Protein AF-0000000065853327 (afdb_homodimer)

Radius of gyration: 26.26 Å; Cα contacts (8 Å, |Δi|>4): 1451; chains: 2; bounding box: 53×75×51 Å

Secondary structure (DSSP, 8-state):
---EEEEEEEETTEEEEEEE-TTS-SS-GGGHHHHHHHHH-TTTSS--S-EEEEE--SSSSEEEEEE-TTSPEES--HHHHHHHHHHHHHTTSS-SEEEEEETTEEEEEEEEEETTEEEEEEEEE--B-BTTTTT-SSSSB--SEEETTEEEEEEESSSEEEEEE-S---S-HHHHHHHHHT-TTSTT--EEEEEEESSSEEEEEEETTTTEEES--HHHHHHHHHHHHHTTSS-SEEEEEETTEEEEEEEETTEEEEEEE-EEEEEEEE-HHHHHHH-/---EEEEEEEETTEEEEEEE-TTS-SS-GGGHHHHHHHHH-TTTSS--S-EEEEE--SSSSEEEEEE-TTSPEES--HHHHHHHHHHHHHTTSS-SEEEEEETTEEEEEEEEEETTEEEEEEEEE--B-BTTTTT-SSSSB--SEEETTEEEEEEESSSEEEEEE-S---S-HHHHHHHHHT-TTSTT--EEEEEEESSSEEEEEEETTTTEEES--HHHHHHHHHHHHHTTSS-SEEEEEETTEEEEEEEETTEEEEEEE-EEEEEEEE-HHHHHHH-

InterPro domains:
  IPR001653 Diaminopimelate epimerase, DapF [MF_00197] (4-272)
  IPR001653 Diaminopimelate epimerase, DapF [PF01678] (6-128)
  IPR001653 Diaminopimelate epimerase, DapF [PF01678] (154-264)
  IPR001653 Diaminopimelate epimerase, DapF [PTHR31689] (3-271)
  IPR001653 Diaminopimelate epimerase, DapF [TIGR00652] (5-270)

Foldseek 3Di:
DDWFKWFWKWFLQQIEIEGEAQVHDDDDPVLQLVLFLQQCDVPRHVHGQWYWYWYDDPVWLTEIWIAGNNSDTDFDAPTVVQQVVVVCVVVVSDDQWIWYQTNVGIWIKGWDADPVGIKIKTWQFFKAFFCVVQVFDDGDGQFQDDDPNFGWGWICSPHIEIETEDQDPPDPCLVRVVRQQVDNRRVPGHKYWYWYDDQAIEIWIQDDPVSGIDQDGQSHQQGNVLSCVVVVNDDQWGWYAGNSGIWIWGDDDRIIMIMGHMDTDDMDTDDVVSVVVSD/DDWFKWFWKWFLQQIEIEGEAQVHDDDDPVLQLVLFLQQCDVPRHVHGQWYWYWYDDPVWLTEIWIAGNNSDTDFDAPTVVQQVVVVCVVVVSDDQWIWYQTNVGIWIKGWDADPVGIKIKTWQFFKAFFCVVQVFDDGDGQFQDDDPNFGWGWICSPHIEIETEDQDPPDDCLVRVVRQQVDNRHVPGHKYWYWYDDQAIEIWIQDDPVSGTDQDGQSHQQGNVLSCVVVVNDDQWGWYAGNSGIWIWGDDDRIIMIMGDMDTDDMDTDDVVSVVVSD

Sequence (558 aa):
MNQLEFVKLHGNGNDFILIDELNGERIPEDEKSEASRILCHRNFGIGGDGVLFLVPSERADIGMRLFQPDGSEAEMCGNGIRCLAKHAWESGYVGERFSVETLAGVIPIQVRRDRKGFWARVEMGIPRFERSEIPADGEGTFLKVPLHGFEVSAVNTGVPHAVIFVENLDIPVEQIAPKIRHSSCFPEGANVNFVRLGNHLEVRTFERGVEAETLSCGTGSVAAAAVARRLGLVGETVEVMTKGGPLRISFAGEKAFMEGPAVTVCRGVVSDEILQTLQMNQLEFVKLHGNGNDFILIDELNGERIPEDEKSEASRILCHRNFGIGGDGVLFLVPSERADIGMRLFQPDGSEAEMCGNGIRCLAKHAWESGYVGERFSVETLAGVIPIQVRRDRKGFWARVEMGIPRFERSEIPADGEGTFLKVPLHGFEVSAVNTGVPHAVIFVENLDIPVEQIAPKIRHSSCFPEGANVNFVRLGNHLEVRTFERGVEAETLSCGTGSVAAAAVARRLGLVGETVEVMTKGGPLRISFAGEKAFMEGPAVTVCRGVVSDEILQTLQ

Nearest PDB structures (foldseek):
  2otn-assembly1_A  TM=9.426E-01  e=6.093E-31  Bacillus anthracis str. Ames
  2otn-assembly1_B  TM=8.654E-01  e=1.455E-28  Bacillus anthracis str. Ames
  5h2g-assembly1_B  TM=8.169E-01  e=2.595E-23  Corynebacterium glutamicum ATCC 13032
  3fve-assembly1_A  TM=7.766E-01  e=1.521E-22  Mycobacterium tuberculosis
  1qy9-assembly2_C  TM=7.722E-01  e=5.904E-16  Escherichia coli

Structure (mmCIF, N/CA/C/O backbone):
data_AF-0000000065853327-model_v1
#
loop_
_entity.id
_entity.type
_entity.pdbx_description
1 polymer 'Diaminopimelate epimerase'
#
loop_
_atom_site.group_PDB
_atom_site.id
_atom_site.type_symbol
_atom_site.label_atom_id
_atom_site.label_alt_id
_atom_site.label_comp_id
_atom_site.label_asym_id
_atom_site.label_entity_id
_atom_site.label_seq_id
_atom_site.pdbx_PDB_ins_code
_atom_site.Cartn_x
_atom_site.Cartn_y
_atom_site.Cartn_z
_atom_site.occupancy
_atom_site.B_iso_or_equiv
_atom_site.auth_seq_id
_atom_site.auth_comp_id
_atom_site.auth_asym_id
_atom_site.auth_atom_id
_atom_site.pdbx_PDB_model_num
ATOM 1 N N . MET A 1 1 ? -24.312 8.484 -12.047 1 41.5 1 MET A N 1
ATOM 2 C CA . MET A 1 1 ? -23.188 7.703 -12.539 1 41.5 1 MET A CA 1
ATOM 3 C C . MET A 1 1 ? -23.047 6.398 -11.758 1 41.5 1 MET A C 1
ATOM 5 O O . MET A 1 1 ? -23.297 6.363 -10.547 1 41.5 1 MET A O 1
ATOM 9 N N . ASN A 1 2 ? -23.219 5.188 -12.406 1 61.03 2 ASN A N 1
ATOM 10 C CA . ASN A 1 2 ? -23.297 3.855 -11.82 1 61.03 2 ASN A CA 1
ATOM 11 C C . ASN A 1 2 ? -22.109 3.562 -10.922 1 61.03 2 ASN A C 1
ATOM 13 O O . ASN A 1 2 ? -20.984 3.959 -11.227 1 61.03 2 ASN A O 1
ATOM 17 N N . GLN A 1 3 ? -22.266 3.283 -9.602 1 87.12 3 GLN A N 1
ATOM 18 C CA . GLN A 1 3 ? -21.281 2.967 -8.57 1 87.12 3 GLN A CA 1
ATOM 19 C C . GLN A 1 3 ? -20.359 1.829 -9.016 1 87.12 3 G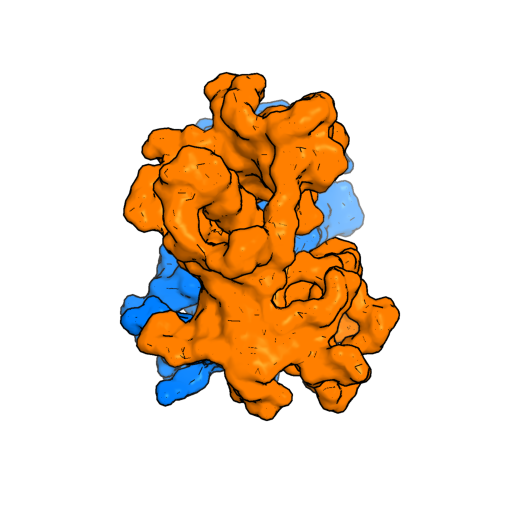LN A C 1
ATOM 21 O O . GLN A 1 3 ? -20.828 0.838 -9.578 1 87.12 3 GLN A O 1
ATOM 26 N N . LEU A 1 4 ? -19.109 2.094 -9.086 1 96.69 4 LEU A N 1
ATOM 27 C CA . LEU A 1 4 ? -18.156 1.027 -9.406 1 96.69 4 LEU A CA 1
ATOM 28 C C . LEU A 1 4 ? -17.859 0.172 -8.18 1 96.69 4 LEU A C 1
ATOM 30 O O . LEU A 1 4 ? -17.109 0.589 -7.297 1 96.69 4 LEU A O 1
ATOM 34 N N . GLU A 1 5 ? -18.5 -0.977 -8.133 1 98.25 5 GLU A N 1
ATOM 35 C CA . GLU A 1 5 ? -18.266 -1.924 -7.051 1 98.25 5 GLU A CA 1
ATOM 36 C C . GLU A 1 5 ? -16.938 -2.65 -7.227 1 98.25 5 GLU A C 1
ATOM 38 O O . GLU A 1 5 ? -16.5 -2.893 -8.352 1 98.25 5 GLU A O 1
ATOM 43 N N . PHE A 1 6 ? -16.375 -2.941 -6.125 1 98.75 6 PHE A N 1
ATOM 44 C CA . PHE A 1 6 ? -15.133 -3.715 -6.184 1 98.75 6 PHE A CA 1
ATOM 45 C C . PHE A 1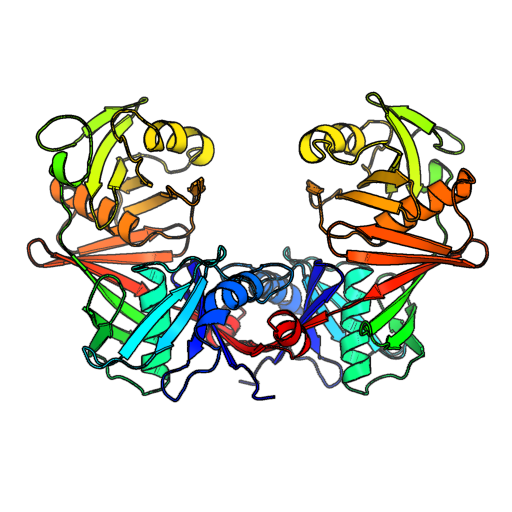 6 ? -15.055 -4.691 -5.016 1 98.75 6 PHE A C 1
ATOM 47 O O . PHE A 1 6 ? -15.789 -4.559 -4.035 1 98.75 6 PHE A O 1
ATOM 54 N N . VAL A 1 7 ? -14.227 -5.699 -5.148 1 98.88 7 VAL A N 1
ATOM 55 C CA . VAL A 1 7 ? -13.789 -6.598 -4.082 1 98.88 7 VAL A CA 1
ATOM 56 C C . VAL A 1 7 ? -12.266 -6.602 -4.004 1 98.88 7 VAL A C 1
ATOM 58 O O . VAL A 1 7 ? -11.586 -6.699 -5.027 1 98.88 7 VAL A O 1
ATOM 61 N N . LYS A 1 8 ? -11.695 -6.402 -2.867 1 98.88 8 LYS A N 1
ATOM 62 C CA . LYS A 1 8 ? -10.258 -6.57 -2.674 1 98.88 8 LYS A CA 1
ATOM 63 C C . LYS A 1 8 ? -9.938 -7.934 -2.07 1 98.88 8 LYS A C 1
ATOM 65 O O . LYS A 1 8 ? -10.539 -8.336 -1.076 1 98.88 8 LYS A O 1
ATOM 70 N N . LEU A 1 9 ? -9.086 -8.672 -2.682 1 98.88 9 LEU A N 1
ATOM 71 C CA . LEU A 1 9 ? -8.664 -10.008 -2.256 1 98.88 9 LEU A CA 1
ATOM 72 C C . LEU A 1 9 ? -7.152 -10.156 -2.338 1 98.88 9 LEU A C 1
ATOM 74 O O . LEU A 1 9 ? -6.484 -9.375 -3.02 1 98.88 9 LEU A O 1
ATOM 78 N N . HIS A 1 10 ? -6.66 -11.172 -1.649 1 98.62 10 HIS A N 1
ATOM 79 C CA . HIS A 1 10 ? -5.262 -11.523 -1.866 1 98.62 10 HIS A CA 1
ATOM 80 C C . HIS A 1 10 ? -5.07 -13.039 -1.866 1 98.62 10 HIS A C 1
ATOM 82 O O . HIS A 1 10 ? -5.828 -13.766 -1.219 1 98.62 10 HIS A O 1
ATOM 88 N N . GLY A 1 11 ? -4.211 -13.523 -2.646 1 98.38 11 GLY A N 1
ATOM 89 C CA . GLY A 1 11 ? -3.645 -14.859 -2.578 1 98.38 11 GLY A CA 1
ATOM 90 C C . GLY A 1 11 ? -2.234 -14.883 -2.018 1 98.38 11 GLY A C 1
ATOM 91 O O . GLY A 1 11 ? -1.267 -14.68 -2.752 1 98.38 11 GLY A O 1
ATOM 92 N N . ASN A 1 12 ? -2.182 -15.18 -0.724 1 98 12 ASN A N 1
ATOM 93 C CA . ASN A 1 12 ? -0.893 -15.219 -0.041 1 98 12 ASN A CA 1
ATOM 94 C C . ASN A 1 12 ? -0.178 -13.867 -0.128 1 98 12 ASN A C 1
ATOM 96 O O . ASN A 1 12 ? 1.02 -13.812 -0.415 1 98 12 ASN A O 1
ATOM 100 N N . GLY A 1 13 ? -0.881 -12.781 0.007 1 98.06 13 GLY A N 1
ATOM 101 C CA . GLY A 1 13 ? -0.298 -11.453 0.1 1 98.06 13 GLY A CA 1
ATOM 102 C C . GLY A 1 13 ? -0.198 -10.75 -1.24 1 98.06 13 GLY A C 1
ATOM 103 O O . GLY A 1 13 ? 0.064 -9.547 -1.299 1 98.06 13 GLY A O 1
ATOM 104 N N . ASN A 1 14 ? -0.221 -11.492 -2.355 1 97.94 14 ASN A N 1
ATOM 105 C CA . ASN A 1 14 ? -0.427 -10.883 -3.668 1 97.94 14 ASN A CA 1
ATOM 106 C C . ASN A 1 14 ? -1.866 -10.406 -3.844 1 97.94 14 ASN A C 1
ATOM 108 O O . ASN A 1 14 ? -2.783 -11.219 -3.973 1 97.94 14 ASN A O 1
ATOM 112 N N . ASP A 1 15 ? -2.086 -9.047 -3.803 1 98.5 15 ASP A N 1
ATOM 113 C CA . ASP A 1 15 ? -3.447 -8.555 -3.625 1 98.5 15 ASP A CA 1
ATOM 114 C C . ASP A 1 15 ? -3.961 -7.887 -4.898 1 98.5 15 ASP A C 1
ATOM 116 O O . ASP A 1 15 ? -3.178 -7.332 -5.676 1 98.5 15 ASP A O 1
ATOM 120 N N . PHE A 1 16 ? -5.328 -7.957 -5.039 1 98.88 16 PHE A N 1
ATOM 121 C CA . PHE A 1 16 ? -5.988 -7.551 -6.273 1 98.88 16 PHE A CA 1
ATOM 122 C C . PHE A 1 16 ? -7.289 -6.816 -5.977 1 98.88 16 PHE A C 1
ATOM 124 O O . PHE A 1 16 ? -7.941 -7.086 -4.965 1 98.88 16 PHE A O 1
ATOM 131 N N . ILE A 1 17 ? -7.582 -5.902 -6.836 1 98.94 17 ILE A N 1
ATOM 132 C CA . ILE A 1 17 ? -8.914 -5.324 -6.922 1 98.94 17 ILE A CA 1
ATOM 133 C C . ILE A 1 17 ? -9.719 -6.023 -8.016 1 98.94 17 ILE A C 1
ATOM 135 O O . ILE A 1 17 ? -9.305 -6.047 -9.18 1 98.94 17 ILE A O 1
ATOM 139 N N . LEU A 1 18 ? -10.781 -6.617 -7.609 1 98.94 18 LEU A N 1
ATOM 140 C CA . LEU A 1 18 ? -11.586 -7.352 -8.578 1 98.94 18 LEU A CA 1
ATOM 141 C C . LEU A 1 18 ? -12.82 -6.547 -8.984 1 98.94 18 LEU A C 1
ATOM 143 O O . LEU A 1 18 ? -13.547 -6.043 -8.125 1 98.94 18 LEU A O 1
ATOM 147 N N . ILE A 1 19 ? -13.031 -6.375 -10.234 1 98.88 19 ILE A N 1
ATOM 148 C CA . ILE A 1 19 ? -14.211 -5.773 -10.836 1 98.88 19 ILE A CA 1
ATOM 149 C C . ILE A 1 19 ? -15.008 -6.836 -11.586 1 98.88 19 ILE A C 1
ATOM 151 O O . ILE A 1 19 ? -14.5 -7.445 -12.531 1 98.88 19 ILE A O 1
ATOM 155 N N . ASP A 1 20 ? -16.203 -7.055 -11.188 1 98.75 20 ASP A N 1
ATOM 156 C CA . ASP A 1 20 ? -17.078 -8.07 -11.766 1 98.75 20 ASP A CA 1
ATOM 157 C C . ASP A 1 20 ? -17.828 -7.516 -12.977 1 98.75 20 ASP A C 1
ATOM 159 O O . ASP A 1 20 ? -18.719 -6.676 -12.828 1 98.75 20 ASP A O 1
ATOM 163 N N . GLU A 1 21 ? -17.453 -7.977 -14.102 1 98.44 21 GLU A N 1
ATOM 164 C CA . GLU A 1 21 ? -18.094 -7.516 -15.328 1 98.44 21 GLU A CA 1
ATOM 165 C C . GLU A 1 21 ? -18.844 -8.656 -16.016 1 98.44 21 GLU A C 1
ATOM 167 O O . GLU A 1 21 ? -19.078 -8.609 -17.219 1 98.44 21 GLU A O 1
ATOM 172 N N . LEU A 1 22 ? -19.141 -9.711 -15.297 1 97.94 22 LEU A N 1
ATOM 173 C CA . LEU A 1 22 ? -19.844 -10.852 -15.875 1 97.94 22 LEU A CA 1
ATOM 174 C C . LEU A 1 22 ? -21.172 -10.438 -16.484 1 97.94 22 LEU A C 1
ATOM 176 O O . LEU A 1 22 ? -21.594 -10.984 -17.5 1 97.94 22 LEU A O 1
ATOM 180 N N . ASN A 1 23 ? -21.859 -9.445 -15.836 1 95.75 23 ASN A N 1
ATOM 181 C CA . ASN A 1 23 ? -23.172 -9.008 -16.312 1 95.75 23 ASN A CA 1
ATOM 182 C C . ASN A 1 23 ? -23.094 -7.645 -17 1 95.75 23 ASN A C 1
ATOM 184 O O . ASN A 1 23 ? -24.031 -6.848 -16.922 1 95.75 23 ASN A O 1
ATOM 188 N N . GLY A 1 24 ? -21.922 -7.324 -17.5 1 95.75 24 GLY A N 1
ATOM 189 C CA . GLY A 1 24 ? -21.781 -6.09 -18.25 1 95.75 24 GLY A CA 1
ATOM 190 C C . GLY A 1 24 ? -20.516 -5.328 -17.906 1 95.75 24 GLY A C 1
ATOM 191 O O . GLY A 1 24 ? -20.016 -5.391 -16.781 1 95.75 24 GLY A O 1
ATOM 192 N N . GLU A 1 25 ? -20.125 -4.672 -18.875 1 96.38 25 GLU A N 1
ATOM 193 C CA . GLU A 1 25 ? -18.922 -3.846 -18.734 1 96.38 25 GLU A CA 1
ATOM 194 C C . GLU A 1 25 ? -19.125 -2.748 -17.703 1 96.38 25 GLU A C 1
ATOM 196 O O . GLU A 1 25 ? -20.156 -2.066 -17.688 1 96.38 25 GLU A O 1
ATOM 201 N N . ARG A 1 26 ? -18.219 -2.615 -16.797 1 97.06 26 ARG A N 1
ATOM 202 C CA . ARG A 1 26 ? -18.281 -1.589 -15.758 1 97.06 26 ARG A CA 1
ATOM 203 C C . ARG A 1 26 ? -17.297 -0.46 -16.047 1 97.06 26 ARG A C 1
ATOM 205 O O . ARG A 1 26 ? -17.562 0.698 -15.711 1 97.06 26 ARG A O 1
ATOM 212 N N . ILE A 1 27 ? -16.156 -0.783 -16.516 1 96.81 27 ILE A N 1
ATOM 213 C CA . ILE A 1 27 ? -15.141 0.161 -16.984 1 96.81 27 ILE A CA 1
ATOM 214 C C . ILE A 1 27 ? -14.93 -0.016 -18.484 1 96.81 27 ILE A C 1
ATOM 216 O O . ILE A 1 27 ? -14.633 -1.119 -18.953 1 96.81 27 ILE A O 1
ATOM 220 N N . PRO A 1 28 ? -15.062 1.05 -19.266 1 96.44 28 PRO A N 1
ATOM 221 C CA . PRO A 1 28 ? -14.836 0.923 -20.719 1 96.44 28 PRO A CA 1
ATOM 222 C C . PRO A 1 28 ? -13.477 0.322 -21.047 1 96.44 28 PRO A C 1
ATOM 224 O O . PRO A 1 28 ? -12.492 0.601 -20.359 1 96.44 28 PRO A O 1
ATOM 227 N N . GLU A 1 29 ? -13.477 -0.464 -22.125 1 97.06 29 GLU A N 1
ATOM 228 C CA . GLU A 1 29 ? -12.289 -1.213 -22.531 1 97.06 29 GLU A CA 1
ATOM 229 C C . GLU A 1 29 ? -11.07 -0.295 -22.656 1 97.06 29 GLU A C 1
ATOM 231 O O . GLU A 1 29 ? -9.992 -0.616 -22.172 1 97.06 29 GLU A O 1
ATOM 236 N N . ASP A 1 30 ? -11.227 0.801 -23.25 1 96.25 30 ASP A N 1
ATOM 237 C CA . ASP A 1 30 ? -10.125 1.706 -23.547 1 96.25 30 ASP A CA 1
ATOM 238 C C . ASP A 1 30 ? -9.688 2.465 -22.297 1 96.25 30 ASP A C 1
ATOM 240 O O . ASP A 1 30 ? -8.703 3.205 -22.328 1 96.25 30 ASP A O 1
ATOM 244 N N . GLU A 1 31 ? -10.375 2.293 -21.172 1 96.62 31 GLU A N 1
ATOM 245 C CA . GLU A 1 31 ? -10.047 2.988 -19.938 1 96.62 31 GLU A CA 1
ATOM 246 C C . GLU A 1 31 ? -9.469 2.025 -18.906 1 96.62 31 GLU A C 1
ATOM 248 O O . GLU A 1 31 ? -9 2.453 -17.844 1 96.62 31 GLU A O 1
ATOM 253 N N . LYS A 1 32 ? -9.469 0.735 -19.156 1 97.81 32 LYS A N 1
ATOM 254 C CA . LYS A 1 32 ? -9.086 -0.273 -18.172 1 97.81 32 LYS A CA 1
ATOM 255 C C . LYS A 1 32 ? -7.625 -0.102 -17.766 1 97.81 32 LYS A C 1
ATOM 257 O O . LYS A 1 32 ? -7.293 -0.243 -16.578 1 97.81 32 LYS A O 1
ATOM 262 N N . SER A 1 33 ? -6.797 0.212 -18.75 1 97.81 33 SER A N 1
ATOM 263 C CA . SER A 1 33 ? -5.383 0.416 -18.453 1 97.81 33 SER A CA 1
ATOM 264 C C . SER A 1 33 ? -5.184 1.55 -17.453 1 97.81 33 SER A C 1
ATOM 266 O O . SER A 1 33 ? -4.562 1.358 -16.406 1 97.81 33 SER A O 1
ATOM 268 N N . GLU A 1 34 ? -5.738 2.699 -17.734 1 97.25 34 GLU A N 1
ATOM 269 C CA . GLU A 1 34 ? -5.594 3.865 -16.859 1 97.25 34 GLU A CA 1
ATOM 270 C C . GLU A 1 34 ? -6.312 3.654 -15.531 1 97.25 34 GLU A C 1
ATOM 272 O O . GLU A 1 34 ? -5.809 4.051 -14.477 1 97.25 34 GLU A O 1
ATOM 277 N N . ALA A 1 35 ? -7.52 3.051 -15.562 1 97.44 35 ALA A N 1
ATOM 278 C CA . ALA A 1 35 ? -8.25 2.748 -14.336 1 97.44 35 ALA A CA 1
ATOM 279 C C . ALA A 1 35 ? -7.422 1.876 -13.398 1 97.44 35 ALA A C 1
ATOM 281 O O . ALA A 1 35 ? -7.418 2.09 -12.18 1 97.44 35 ALA A O 1
ATOM 282 N N . SER A 1 36 ? -6.738 0.96 -13.977 1 98.06 36 SER A N 1
ATOM 283 C CA . SER A 1 36 ? -5.938 0.056 -13.164 1 98.06 36 SER A CA 1
ATOM 284 C C . SER A 1 36 ? -4.773 0.791 -12.508 1 98.06 36 SER A C 1
ATOM 286 O O . SER A 1 36 ? -4.422 0.511 -11.352 1 98.06 36 SER A O 1
ATOM 288 N N . ARG A 1 37 ? -4.109 1.742 -13.242 1 97.75 37 ARG A N 1
ATOM 289 C CA . ARG A 1 37 ? -3.049 2.564 -12.664 1 97.75 37 ARG A CA 1
ATOM 290 C C . ARG A 1 37 ? -3.553 3.332 -11.445 1 97.75 37 ARG A C 1
ATOM 292 O O . ARG A 1 37 ? -2.891 3.361 -10.406 1 97.75 37 ARG A O 1
ATOM 299 N N . ILE A 1 38 ? -4.754 3.85 -11.539 1 97.25 38 ILE A N 1
ATOM 300 C CA . ILE A 1 38 ? -5.328 4.691 -10.5 1 97.25 38 ILE A CA 1
ATOM 301 C C . ILE A 1 38 ? -5.746 3.828 -9.312 1 97.25 38 ILE A C 1
ATOM 303 O O . ILE A 1 38 ? -5.395 4.121 -8.164 1 97.25 38 ILE A O 1
ATOM 307 N N . LEU A 1 39 ? -6.457 2.729 -9.555 1 98.25 39 LEU A N 1
ATOM 308 C CA . LEU A 1 39 ? -7.02 1.893 -8.5 1 98.25 39 LEU A CA 1
ATOM 309 C C . LEU A 1 39 ? -5.914 1.188 -7.719 1 98.25 39 LEU A C 1
ATOM 311 O O . LEU A 1 39 ? -6.02 1.018 -6.504 1 98.25 39 LEU A O 1
ATOM 315 N N . CYS A 1 40 ? -4.848 0.869 -8.414 1 98.25 40 CYS A N 1
ATOM 316 C CA . CYS A 1 40 ? -3.789 0.093 -7.777 1 98.25 40 CYS A CA 1
ATOM 317 C C . CYS A 1 40 ? -2.875 0.99 -6.953 1 98.25 40 CYS A C 1
ATOM 319 O O . CYS A 1 40 ? -2.082 0.501 -6.145 1 98.25 40 CYS A O 1
ATOM 321 N N . HIS A 1 41 ? -2.928 2.285 -7.137 1 97.5 41 HIS A N 1
ATOM 322 C CA . HIS A 1 41 ? -2.021 3.168 -6.41 1 97.5 41 HIS A CA 1
ATOM 323 C C . HIS A 1 41 ? -2.252 3.082 -4.906 1 97.5 41 HIS A C 1
ATOM 325 O O . HIS A 1 41 ? -3.367 3.314 -4.43 1 97.5 41 HIS A O 1
ATOM 331 N N . ARG A 1 42 ? -1.238 2.814 -4.184 1 96.5 42 ARG A N 1
ATOM 332 C CA . ARG A 1 42 ? -1.343 2.488 -2.766 1 96.5 42 ARG A CA 1
ATOM 333 C C . ARG A 1 42 ? -1.857 3.682 -1.967 1 96.5 42 ARG A C 1
ATOM 335 O O . ARG A 1 42 ? -2.637 3.516 -1.026 1 96.5 42 ARG A O 1
ATOM 342 N N . ASN A 1 43 ? -1.494 4.879 -2.342 1 97.62 43 ASN A N 1
ATOM 343 C CA . ASN A 1 43 ? -1.787 6.066 -1.542 1 97.62 43 ASN A CA 1
ATOM 344 C C . ASN A 1 43 ? -3 6.82 -2.08 1 97.62 43 ASN A C 1
ATOM 346 O O . ASN A 1 43 ? -3.82 7.316 -1.306 1 97.62 43 ASN A O 1
ATOM 350 N N . PHE A 1 44 ? -3.119 6.891 -3.4 1 97.81 44 PHE A N 1
ATOM 351 C CA . PHE A 1 44 ? -4.141 7.727 -4.02 1 97.81 44 PHE A CA 1
ATOM 352 C C . PHE A 1 44 ? -5.324 6.883 -4.48 1 97.81 44 PHE A C 1
ATOM 354 O O . PHE A 1 44 ? -6.387 7.422 -4.801 1 97.81 44 PHE A O 1
ATOM 361 N N . GLY A 1 45 ? -5.16 5.547 -4.555 1 97.94 45 GLY A N 1
ATOM 362 C CA . GLY A 1 45 ? -6.191 4.586 -4.902 1 97.94 45 GLY A CA 1
ATOM 363 C C . GLY A 1 45 ? -6.484 3.594 -3.791 1 97.94 45 GLY A C 1
ATOM 364 O O . GLY A 1 45 ? -6.184 3.855 -2.623 1 97.94 45 GLY A O 1
ATOM 365 N N . ILE A 1 46 ? -7.102 2.479 -4.152 1 98.44 46 ILE A N 1
ATOM 366 C CA . ILE A 1 46 ? -7.414 1.424 -3.195 1 98.44 46 ILE A CA 1
ATOM 367 C C . ILE A 1 46 ? -6.133 0.699 -2.791 1 98.44 46 ILE A C 1
ATOM 369 O O . ILE A 1 46 ? -5.926 0.403 -1.612 1 98.44 46 ILE A O 1
ATOM 373 N N . GLY A 1 47 ? -5.266 0.512 -3.732 1 98.25 47 GLY A N 1
ATOM 374 C CA . GLY A 1 47 ? -4.031 -0.224 -3.504 1 98.25 47 GLY A CA 1
ATOM 375 C C . GLY A 1 47 ? -4.141 -1.694 -3.859 1 98.25 47 GLY A C 1
ATOM 376 O O . GLY A 1 47 ? -5.035 -2.391 -3.377 1 98.25 47 GLY A O 1
ATOM 377 N N . GLY A 1 48 ? -3.264 -2.158 -4.688 1 98.06 48 GLY A N 1
ATOM 378 C CA . GLY A 1 48 ? -3.227 -3.551 -5.105 1 98.06 48 GLY A CA 1
ATOM 379 C C . GLY A 1 48 ? -2.096 -3.855 -6.07 1 98.06 48 GLY A C 1
ATOM 380 O O . GLY A 1 48 ? -1.52 -2.941 -6.668 1 98.06 48 GLY A O 1
ATOM 381 N N . ASP A 1 49 ? -1.816 -5.133 -6.281 1 97.75 49 ASP A N 1
ATOM 382 C CA . ASP A 1 49 ? -0.796 -5.594 -7.219 1 97.75 49 ASP A CA 1
ATOM 383 C C . ASP A 1 49 ? -1.359 -5.703 -8.633 1 97.75 49 ASP A C 1
ATOM 385 O O . ASP A 1 49 ? -0.615 -5.949 -9.586 1 97.75 49 ASP A O 1
ATOM 389 N N . GLY A 1 50 ? -2.682 -5.508 -8.742 1 98.31 50 GLY A N 1
ATOM 390 C CA . GLY A 1 50 ? -3.342 -5.543 -10.039 1 98.31 50 GLY A CA 1
ATOM 391 C C . GLY A 1 50 ? -4.852 -5.445 -9.945 1 98.31 50 GLY A C 1
ATOM 392 O O . GLY A 1 50 ? -5.414 -5.512 -8.844 1 98.31 50 GLY A O 1
ATOM 393 N N . VAL A 1 51 ? -5.48 -5.27 -11.086 1 98.88 51 VAL A N 1
ATOM 394 C CA . VAL A 1 51 ? -6.938 -5.285 -11.188 1 98.88 51 VAL A CA 1
ATOM 395 C C . VAL A 1 51 ? -7.391 -6.508 -11.984 1 98.88 51 VAL A C 1
ATOM 397 O O . VAL A 1 51 ? -6.973 -6.695 -13.133 1 98.88 51 VAL A O 1
ATOM 400 N N . LEU A 1 52 ? -8.203 -7.301 -11.344 1 98.88 52 LEU A N 1
ATOM 401 C CA . LEU A 1 52 ? -8.82 -8.461 -11.984 1 98.88 52 LEU A CA 1
ATOM 402 C C . LEU A 1 52 ? -10.195 -8.117 -12.547 1 98.88 52 LEU A C 1
ATOM 404 O O . LEU A 1 52 ? -11.055 -7.605 -11.82 1 98.88 52 LEU A O 1
ATOM 408 N N . PHE A 1 53 ? -10.391 -8.352 -13.758 1 98.88 53 PHE A N 1
ATOM 409 C CA . PHE A 1 53 ? -11.719 -8.258 -14.352 1 98.88 53 PHE A CA 1
ATOM 410 C C . PHE A 1 53 ? -12.305 -9.648 -14.57 1 98.88 53 PHE A C 1
ATOM 412 O O . PHE A 1 53 ? -11.711 -10.477 -15.266 1 98.88 53 PHE A O 1
ATOM 419 N N . LEU A 1 54 ? -13.383 -9.953 -13.945 1 98.88 54 LEU A N 1
ATOM 420 C CA . LEU A 1 54 ? -14.195 -11.133 -14.242 1 98.88 54 LEU A CA 1
ATOM 421 C C . LEU A 1 54 ? -15.133 -10.859 -15.422 1 98.88 54 LEU A C 1
ATOM 423 O O . LEU A 1 54 ? -16.016 -10.016 -15.328 1 98.88 54 LEU A O 1
ATOM 427 N N . VAL A 1 55 ? -14.938 -11.562 -16.469 1 98.81 55 VAL A N 1
ATOM 428 C CA . VAL A 1 55 ? -15.633 -11.234 -17.719 1 98.81 55 VAL A CA 1
ATOM 429 C C . VAL A 1 55 ? -16.297 -12.492 -18.281 1 98.81 55 VAL A C 1
ATOM 431 O O . VAL A 1 55 ? -15.945 -13.609 -17.906 1 98.81 55 VAL A O 1
ATOM 434 N N . PRO A 1 56 ? -17.234 -12.305 -19.156 1 98.62 56 PRO A N 1
ATOM 435 C CA . PRO A 1 56 ? -17.797 -13.469 -19.844 1 98.62 56 PRO A CA 1
ATOM 436 C C . PRO A 1 56 ? -16.797 -14.109 -20.812 1 98.62 56 PRO A C 1
ATOM 438 O O . PRO A 1 56 ? -15.812 -13.477 -21.188 1 98.62 56 PRO A O 1
ATOM 441 N N . SER A 1 57 ? -17.062 -15.352 -21.078 1 98.44 57 SER A N 1
ATOM 442 C CA . SER A 1 57 ? -16.234 -16.078 -22.047 1 98.44 57 SER A CA 1
ATOM 443 C C . SER A 1 57 ? -17.094 -16.969 -22.938 1 98.44 57 SER A C 1
ATOM 445 O O . SER A 1 57 ? -18.078 -17.562 -22.469 1 98.44 57 SER A O 1
ATOM 447 N N . GLU A 1 58 ? -16.734 -17.125 -24.203 1 97.56 58 GLU A N 1
ATOM 448 C CA . GLU A 1 58 ? -17.359 -18.062 -25.109 1 97.56 58 GLU A CA 1
ATOM 449 C C . GLU A 1 58 ? -16.609 -19.391 -25.141 1 97.56 58 GLU A C 1
ATOM 451 O O . GLU A 1 58 ? -17.109 -20.391 -25.656 1 97.56 58 GLU A O 1
ATOM 456 N N . ARG A 1 59 ? -15.453 -19.469 -24.547 1 98.19 59 ARG A N 1
ATOM 457 C CA . ARG A 1 59 ? -14.57 -20.625 -24.641 1 98.19 59 ARG A CA 1
ATOM 458 C C . ARG A 1 59 ? -14.5 -21.375 -23.312 1 98.19 59 ARG A C 1
ATOM 460 O O . ARG A 1 59 ? -14.039 -22.516 -23.266 1 98.19 59 ARG A O 1
ATOM 467 N N . ALA A 1 60 ? -14.82 -20.734 -22.25 1 98.62 60 ALA A N 1
ATOM 468 C CA . ALA A 1 60 ? -14.766 -21.281 -20.906 1 98.62 60 ALA A CA 1
ATOM 469 C C . ALA A 1 60 ? -15.984 -20.859 -20.094 1 98.62 60 ALA A C 1
ATOM 471 O O . ALA A 1 60 ? -16.844 -20.125 -20.594 1 98.62 60 ALA A O 1
ATOM 472 N N . ASP A 1 61 ? -16.062 -21.328 -18.859 1 98.75 61 ASP A N 1
ATOM 473 C CA . ASP A 1 61 ? -17.188 -20.953 -18.016 1 98.75 61 ASP A CA 1
ATOM 474 C C . ASP A 1 61 ? -17.172 -19.469 -17.703 1 98.75 61 ASP A C 1
ATOM 476 O O . ASP A 1 61 ? -18.234 -18.828 -17.641 1 98.75 61 ASP A O 1
ATOM 480 N N . ILE A 1 62 ? -16.016 -18.953 -17.438 1 98.81 62 ILE A N 1
ATOM 481 C CA . ILE A 1 62 ? -15.82 -17.516 -17.188 1 98.81 62 ILE A CA 1
ATOM 482 C C . ILE A 1 62 ? -14.461 -17.078 -17.719 1 98.81 62 ILE A C 1
ATOM 484 O O . ILE A 1 62 ? -13.648 -17.922 -18.125 1 98.81 62 ILE A O 1
ATOM 488 N N . GLY A 1 63 ? -14.258 -15.742 -17.812 1 98.75 63 GLY A N 1
ATOM 489 C CA . GLY A 1 63 ? -12.992 -15.172 -18.25 1 98.75 63 GLY A CA 1
ATOM 490 C C . GLY A 1 63 ? -12.336 -14.305 -17.188 1 98.75 63 GLY A C 1
ATOM 491 O O . GLY A 1 63 ? -13.016 -13.75 -16.312 1 98.75 63 GLY A O 1
ATOM 492 N N . MET A 1 64 ? -11.008 -14.203 -17.328 1 98.62 64 MET A N 1
ATOM 493 C CA . MET A 1 64 ? -10.211 -13.367 -16.438 1 98.62 64 MET A CA 1
ATOM 494 C C . MET A 1 64 ? -9.289 -12.453 -17.25 1 98.62 64 MET A C 1
ATOM 496 O O . MET A 1 64 ? -8.562 -12.914 -18.125 1 98.62 64 MET A O 1
ATOM 500 N N . ARG A 1 65 ? -9.32 -11.258 -16.969 1 98.56 65 ARG A N 1
ATOM 501 C CA . ARG A 1 65 ? -8.312 -10.305 -17.406 1 98.56 65 ARG A CA 1
ATOM 502 C C . ARG A 1 65 ? -7.594 -9.68 -16.219 1 98.56 65 ARG A C 1
ATOM 504 O O . ARG A 1 65 ? -8.211 -9.398 -15.18 1 98.56 65 ARG A O 1
ATOM 511 N N . LEU A 1 66 ? -6.312 -9.5 -16.344 1 98.5 66 LEU A N 1
ATOM 512 C CA . LEU A 1 66 ? -5.516 -8.922 -15.266 1 98.5 66 LEU A CA 1
ATOM 513 C C . LEU A 1 66 ? -4.707 -7.727 -15.773 1 98.5 66 LEU A C 1
ATOM 515 O O . LEU A 1 66 ? -3.893 -7.871 -16.688 1 98.5 66 LEU A O 1
ATOM 519 N N . PHE A 1 67 ? -4.984 -6.598 -15.258 1 98.56 67 PHE A N 1
ATOM 520 C CA . PHE A 1 67 ? -4.195 -5.398 -15.531 1 98.56 67 PHE A CA 1
ATOM 521 C C . PHE A 1 67 ? -3.273 -5.082 -14.359 1 98.56 67 PHE A C 1
ATOM 523 O O . PHE A 1 67 ? -3.703 -5.086 -13.203 1 98.56 67 PHE A O 1
ATOM 530 N N . GLN A 1 68 ? -2.027 -4.828 -14.664 1 97.06 68 GLN A N 1
ATOM 531 C CA . GLN A 1 68 ? -0.998 -4.551 -13.664 1 97.06 68 GLN A CA 1
ATOM 532 C C . GLN A 1 68 ? -0.97 -3.07 -13.297 1 97.06 68 GLN A C 1
ATOM 534 O O . GLN A 1 68 ? -1.643 -2.256 -13.93 1 97.06 68 GLN A O 1
ATOM 539 N N . PRO A 1 69 ? -0.22 -2.697 -12.242 1 97.12 69 PRO A N 1
ATOM 540 C CA . PRO A 1 69 ? -0.195 -1.305 -11.789 1 97.12 69 PRO A CA 1
ATOM 541 C C . PRO A 1 69 ? 0.34 -0.348 -12.852 1 97.12 69 PRO A C 1
ATOM 543 O O . PRO A 1 69 ? 0.044 0.85 -12.812 1 97.12 69 PRO A O 1
ATOM 546 N N . ASP A 1 70 ? 1.089 -0.865 -13.828 1 96.69 70 ASP A N 1
ATOM 547 C CA . ASP A 1 70 ? 1.609 -0.001 -14.883 1 96.69 70 ASP A CA 1
ATOM 548 C C . ASP A 1 70 ? 0.633 0.086 -16.047 1 96.69 70 ASP A C 1
ATOM 550 O O . ASP A 1 70 ? 0.932 0.714 -17.078 1 96.69 70 ASP A O 1
ATOM 554 N N . GLY A 1 71 ? -0.417 -0.589 -15.914 1 97.12 71 GLY A N 1
ATOM 555 C CA . GLY A 1 71 ? -1.466 -0.52 -16.922 1 97.12 71 GLY A CA 1
ATOM 556 C C . GLY A 1 71 ? -1.378 -1.629 -17.953 1 97.12 71 GLY A C 1
ATOM 557 O O . GLY A 1 71 ? -2.295 -1.812 -18.75 1 97.12 71 GLY A O 1
ATOM 558 N N . SER A 1 72 ? -0.32 -2.385 -17.938 1 97.12 72 SER A N 1
ATOM 559 C CA . SER A 1 72 ? -0.189 -3.473 -18.891 1 97.12 72 SER A CA 1
ATOM 560 C C . SER A 1 72 ? -1.046 -4.672 -18.5 1 97.12 72 SER A C 1
ATOM 562 O O . SER A 1 72 ? -1.336 -4.863 -17.312 1 97.12 72 SER A O 1
ATOM 564 N N . GLU A 1 73 ? -1.455 -5.406 -19.469 1 97.44 73 GLU A N 1
ATOM 565 C CA . GLU A 1 73 ? -2.232 -6.617 -19.219 1 97.44 73 GLU A CA 1
ATOM 566 C C . GLU A 1 73 ? -1.331 -7.844 -19.109 1 97.44 73 GLU A C 1
ATOM 568 O O . GLU A 1 73 ? -0.453 -8.039 -19.953 1 97.44 73 GLU A O 1
ATOM 573 N N . ALA A 1 74 ? -1.468 -8.578 -18.109 1 94.5 74 ALA A N 1
ATOM 574 C CA . ALA A 1 74 ? -0.675 -9.789 -17.891 1 94.5 74 ALA A CA 1
ATOM 575 C C . ALA A 1 74 ? -1.378 -11.008 -18.484 1 94.5 74 ALA A C 1
ATOM 577 O O . ALA A 1 74 ? -2.607 -11.047 -18.562 1 94.5 74 ALA A O 1
ATOM 578 N N . GLU A 1 75 ? -0.659 -12 -18.828 1 91.12 75 GLU A N 1
ATOM 579 C CA . GLU A 1 75 ? -1.212 -13.211 -19.438 1 91.12 75 GLU A CA 1
ATOM 580 C C . GLU A 1 75 ? -1.892 -14.094 -18.391 1 91.12 75 GLU A C 1
ATOM 582 O O . GLU A 1 75 ? -3.004 -14.578 -18.609 1 91.12 75 GLU A O 1
ATOM 587 N N . MET A 1 76 ? -1.172 -14.305 -17.391 1 87.62 76 MET A N 1
ATOM 588 C CA . MET A 1 76 ? -1.695 -15.172 -16.344 1 87.62 76 MET A CA 1
ATOM 589 C C . MET A 1 76 ? -0.982 -14.906 -15.023 1 87.62 76 MET A C 1
ATOM 591 O O . MET A 1 76 ? 0.208 -14.586 -15.008 1 87.62 76 MET A O 1
ATOM 595 N N . CYS A 1 77 ? -1.653 -15.062 -13.945 1 92.69 77 CYS A N 1
ATOM 596 C CA . CYS A 1 77 ? -1.155 -14.953 -12.578 1 92.69 77 CYS A CA 1
ATOM 597 C C . CYS A 1 77 ? -1.8 -16 -11.688 1 92.69 77 CYS A C 1
ATOM 599 O O . CYS A 1 77 ? -3.006 -15.961 -11.438 1 92.69 77 CYS A O 1
ATOM 601 N N . GLY A 1 78 ? -1.026 -16.891 -11.156 1 95.56 78 GLY A N 1
ATOM 602 C CA . GLY A 1 78 ? -1.536 -17.984 -10.336 1 95.56 78 GLY A CA 1
ATOM 603 C C . GLY A 1 78 ? -2.266 -17.5 -9.094 1 95.56 78 GLY A C 1
ATOM 604 O O . GLY A 1 78 ? -3.305 -18.047 -8.727 1 95.56 78 GLY A O 1
ATOM 605 N N . ASN A 1 79 ? -1.739 -16.516 -8.445 1 97.44 79 ASN A N 1
ATOM 606 C CA . ASN A 1 79 ? -2.377 -15.938 -7.262 1 97.44 79 ASN A CA 1
ATOM 607 C C . ASN A 1 79 ? -3.688 -15.234 -7.617 1 97.44 79 ASN A C 1
ATOM 609 O O . ASN A 1 79 ? -4.688 -15.391 -6.914 1 97.44 79 ASN A O 1
ATOM 613 N N . GLY A 1 80 ? -3.682 -14.531 -8.734 1 98.25 80 GLY A N 1
ATOM 614 C CA . GLY A 1 80 ? -4.859 -13.797 -9.172 1 98.25 80 GLY A CA 1
ATOM 615 C C . GLY A 1 80 ? -6.023 -14.695 -9.531 1 98.25 80 GLY A C 1
ATOM 616 O O . GLY A 1 80 ? -7.172 -14.391 -9.203 1 98.25 80 GLY A O 1
ATOM 617 N N . ILE A 1 81 ? -5.707 -15.758 -10.25 1 98.38 81 ILE A N 1
ATOM 618 C CA . ILE A 1 81 ? -6.789 -16.625 -10.695 1 98.38 81 ILE A CA 1
ATOM 619 C C . ILE A 1 81 ? -7.445 -17.297 -9.492 1 98.38 81 ILE A C 1
ATOM 621 O O . ILE A 1 81 ? -8.648 -17.578 -9.508 1 98.38 81 ILE A O 1
ATOM 625 N N . ARG A 1 82 ? -6.688 -17.562 -8.414 1 98.75 82 ARG A N 1
ATOM 626 C CA . ARG A 1 82 ? -7.289 -18.094 -7.195 1 98.75 82 ARG A CA 1
ATOM 627 C C . ARG A 1 82 ? -8.25 -17.078 -6.574 1 98.75 82 ARG A C 1
ATOM 629 O O . ARG A 1 82 ? -9.32 -17.453 -6.094 1 98.75 82 ARG A O 1
ATOM 636 N N . CYS A 1 83 ? -7.871 -15.812 -6.578 1 98.81 83 CYS A N 1
ATOM 637 C CA . CYS A 1 83 ? -8.742 -14.758 -6.066 1 98.81 83 CYS A CA 1
ATOM 638 C C . CYS A 1 83 ? -10.016 -14.648 -6.891 1 98.81 83 CYS A C 1
ATOM 640 O O . CYS A 1 83 ? -11.117 -14.586 -6.34 1 98.81 83 CYS A O 1
ATOM 642 N N . LEU A 1 84 ? -9.836 -14.648 -8.227 1 98.88 84 LEU A N 1
ATOM 643 C CA . LEU A 1 84 ? -10.992 -14.562 -9.109 1 98.88 84 LEU A CA 1
ATOM 644 C C . LEU A 1 84 ? -11.906 -15.766 -8.922 1 98.88 84 LEU A C 1
ATOM 646 O O . LEU A 1 84 ? -13.133 -15.617 -8.875 1 98.88 84 LEU A O 1
ATOM 650 N N . ALA A 1 85 ? -11.328 -16.906 -8.797 1 98.88 85 ALA A N 1
ATOM 651 C CA . ALA A 1 85 ? -12.086 -18.141 -8.586 1 98.88 85 ALA A CA 1
ATOM 652 C C . ALA A 1 85 ? -12.914 -18.062 -7.305 1 98.88 85 ALA A C 1
ATOM 654 O O . ALA A 1 85 ? -14.07 -18.484 -7.281 1 98.88 85 ALA A O 1
ATOM 655 N N . LYS A 1 86 ? -12.312 -17.594 -6.293 1 98.88 86 LYS A N 1
ATOM 656 C CA . LYS A 1 86 ? -13.031 -17.438 -5.031 1 98.88 86 LYS A CA 1
ATOM 657 C C . LYS A 1 86 ? -14.273 -16.578 -5.203 1 98.88 86 LYS A C 1
ATOM 659 O O . LYS A 1 86 ? -15.375 -16.969 -4.797 1 98.88 86 LYS A O 1
ATOM 664 N N . HIS A 1 87 ? -14.094 -15.406 -5.785 1 98.81 87 HIS A N 1
ATOM 665 C CA . HIS A 1 87 ? -15.219 -14.492 -5.988 1 98.81 87 HIS A CA 1
ATOM 666 C C . HIS A 1 87 ? -16.312 -15.141 -6.836 1 98.81 87 HIS A C 1
ATOM 668 O O . HIS A 1 87 ? -17.484 -15.062 -6.496 1 98.81 87 HIS A O 1
ATOM 674 N N . ALA A 1 88 ? -15.898 -15.758 -7.91 1 98.81 88 ALA A N 1
ATOM 675 C CA . ALA A 1 88 ? -16.859 -16.391 -8.812 1 98.81 88 ALA A CA 1
ATOM 676 C C . ALA A 1 88 ? -17.656 -17.469 -8.102 1 98.81 88 ALA A C 1
ATOM 678 O O . ALA A 1 88 ? -18.875 -17.562 -8.266 1 98.81 88 ALA A O 1
ATOM 679 N N . TRP A 1 89 ? -16.969 -18.281 -7.348 1 98.75 89 TRP A N 1
ATOM 680 C CA . TRP A 1 89 ? -17.594 -19.391 -6.629 1 98.75 89 TRP A CA 1
ATOM 681 C C . TRP A 1 89 ? -18.547 -18.859 -5.555 1 98.75 89 TRP A C 1
ATOM 683 O O . TRP A 1 89 ? -19.688 -19.297 -5.48 1 98.75 89 TRP A O 1
ATOM 693 N N . GLU A 1 90 ? -18.062 -17.906 -4.781 1 97.94 90 GLU A N 1
ATOM 694 C CA . GLU A 1 90 ? -18.875 -17.359 -3.686 1 97.94 90 GLU A CA 1
ATOM 695 C C . GLU A 1 90 ? -20.078 -16.594 -4.211 1 97.94 90 GLU A C 1
ATOM 697 O O . GLU A 1 90 ? -21.078 -16.469 -3.518 1 97.94 90 GLU A O 1
ATOM 702 N N . SER A 1 91 ? -19.984 -16.109 -5.438 1 98.12 91 SER A N 1
ATOM 703 C CA . SER A 1 91 ? -21.078 -15.367 -6.051 1 98.12 91 SER A CA 1
ATOM 704 C C . SER A 1 91 ? -22.078 -16.312 -6.715 1 98.12 91 SER A C 1
ATOM 706 O O . SER A 1 91 ? -23.109 -15.859 -7.227 1 98.12 91 SER A O 1
ATOM 708 N N . GLY A 1 92 ? -21.766 -17.562 -6.777 1 98.31 92 GLY A N 1
ATOM 709 C CA . GLY A 1 92 ? -22.656 -18.547 -7.336 1 98.31 92 GLY A CA 1
ATOM 710 C C . GLY A 1 92 ? -22.578 -18.641 -8.844 1 98.31 92 GLY A C 1
ATOM 711 O O . GLY A 1 92 ? -23.469 -19.203 -9.484 1 98.31 92 GLY A O 1
ATOM 712 N N . TYR A 1 93 ? -21.547 -18.062 -9.453 1 98.56 93 TYR A N 1
ATOM 713 C CA . TYR A 1 93 ? -21.422 -18.062 -10.906 1 98.56 93 TYR A CA 1
ATOM 714 C C . TYR A 1 93 ? -20.938 -19.422 -11.414 1 98.56 93 TYR A C 1
ATOM 716 O O . TYR A 1 93 ? -21.141 -19.75 -12.578 1 98.56 93 TYR A O 1
ATOM 724 N N . VAL A 1 94 ? -20.219 -20.219 -10.523 1 98.69 94 VAL A N 1
ATOM 725 C CA . VAL A 1 94 ? -19.578 -21.469 -10.938 1 98.69 94 VAL A CA 1
ATOM 726 C C . VAL A 1 94 ? -19.719 -22.5 -9.828 1 98.69 94 VAL A C 1
ATOM 728 O O . VAL A 1 94 ? -20.031 -22.172 -8.688 1 98.69 94 VAL A O 1
ATOM 731 N N . GLY A 1 95 ? -19.562 -23.781 -10.227 1 98.38 95 GLY A N 1
ATOM 732 C CA . GLY A 1 95 ? -19.484 -24.859 -9.25 1 98.38 95 GLY A CA 1
ATOM 733 C C . GLY A 1 95 ? -18.062 -25.094 -8.758 1 98.38 95 GLY A C 1
ATOM 734 O O . GLY A 1 95 ? -17.234 -24.188 -8.773 1 98.38 95 GLY A O 1
ATOM 735 N N . GLU A 1 96 ? -17.781 -26.281 -8.281 1 98.56 96 GLU A N 1
ATOM 736 C CA . GLU A 1 96 ? -16.5 -26.594 -7.676 1 98.56 96 GLU A CA 1
ATOM 737 C C . GLU A 1 96 ? -15.438 -26.859 -8.734 1 98.56 96 GLU A C 1
ATOM 739 O O . GLU A 1 96 ? -14.242 -26.859 -8.445 1 98.56 96 GLU A O 1
ATOM 744 N N . ARG A 1 97 ? -15.867 -27.281 -9.875 1 98.75 97 ARG A N 1
ATOM 745 C CA . ARG A 1 97 ? -14.992 -27.469 -11.031 1 98.75 97 ARG A CA 1
ATOM 746 C C . ARG A 1 97 ? -15.445 -26.625 -12.211 1 98.75 97 ARG A C 1
ATOM 748 O O . ARG A 1 97 ? -16.609 -26.672 -12.617 1 98.75 97 ARG A O 1
ATOM 755 N N . PHE A 1 98 ? -14.602 -25.797 -12.719 1 98.69 98 PHE A N 1
ATOM 756 C CA . PHE A 1 98 ? -14.93 -24.906 -13.836 1 98.69 98 PHE A CA 1
ATOM 757 C C . PHE A 1 98 ? -13.664 -24.484 -14.578 1 98.69 98 PHE A C 1
ATOM 759 O O . PHE A 1 98 ? -12.555 -24.859 -14.188 1 98.69 98 PHE A O 1
ATOM 766 N N . SER A 1 99 ? -13.859 -23.781 -15.703 1 98.69 99 SER A N 1
ATOM 767 C CA . SER A 1 99 ? -12.734 -23.328 -16.516 1 98.69 99 SER A CA 1
ATOM 768 C C . SER A 1 99 ? -12.703 -21.812 -16.609 1 98.69 99 SER A C 1
ATOM 770 O O . SER A 1 99 ? -13.75 -21.156 -16.609 1 98.69 99 SER A O 1
ATOM 772 N N . VAL A 1 100 ? -11.547 -21.266 -16.672 1 98.69 100 VAL A N 1
ATOM 773 C CA . VAL A 1 100 ? -11.344 -19.828 -16.781 1 98.69 100 VAL A CA 1
ATOM 774 C C . VAL A 1 100 ? -10.523 -19.516 -18.031 1 98.69 100 VAL A C 1
ATOM 776 O O . VAL A 1 100 ? -9.43 -20.047 -18.203 1 98.69 100 VAL A O 1
ATOM 779 N N . GLU A 1 101 ? -11.031 -18.688 -18.859 1 98.69 101 GLU A N 1
ATOM 780 C CA . GLU A 1 101 ? -10.281 -18.203 -20 1 98.69 101 GLU A CA 1
ATOM 781 C C . GLU A 1 101 ? -9.352 -17.062 -19.609 1 98.69 101 GLU A C 1
ATOM 783 O O . GLU A 1 101 ? -9.781 -16.094 -19 1 98.69 101 GLU A O 1
ATOM 788 N N . THR A 1 102 ? -8.102 -17.172 -19.859 1 97.5 102 THR A N 1
ATOM 789 C CA . THR A 1 102 ? -7.09 -16.125 -19.688 1 97.5 102 THR A CA 1
ATOM 790 C C . THR A 1 102 ? -6.348 -15.867 -20.984 1 97.5 102 THR A C 1
ATOM 792 O O . THR A 1 102 ? -6.562 -16.562 -21.984 1 97.5 102 THR A O 1
ATOM 795 N N . LEU A 1 103 ? -5.484 -14.836 -21 1 95.81 103 LEU A N 1
ATOM 796 C CA . LEU A 1 103 ? -4.66 -14.586 -22.188 1 95.81 103 LEU A CA 1
ATOM 797 C C . LEU A 1 103 ? -3.703 -15.742 -22.438 1 95.81 103 LEU A C 1
ATOM 799 O O . LEU A 1 103 ? -3.27 -15.961 -23.562 1 95.81 103 LEU A O 1
ATOM 803 N N . ALA A 1 104 ? -3.367 -16.531 -21.406 1 93.62 104 ALA A N 1
ATOM 804 C CA . ALA A 1 104 ? -2.457 -17.656 -21.531 1 93.62 104 ALA A CA 1
ATOM 805 C C . ALA A 1 104 ? -3.203 -18.922 -21.969 1 93.62 104 ALA A C 1
ATOM 807 O O . ALA A 1 104 ? -2.594 -19.969 -22.172 1 93.62 104 ALA A O 1
ATOM 808 N N . GLY A 1 105 ? -4.59 -18.844 -22.172 1 96 105 GLY A N 1
ATOM 809 C CA . GLY A 1 105 ? -5.41 -19.984 -22.531 1 96 105 GLY A CA 1
ATOM 810 C C . GLY A 1 105 ? -6.477 -20.312 -21.5 1 96 105 GLY A C 1
ATOM 811 O O . GLY A 1 105 ? -6.754 -19.5 -20.625 1 96 105 GLY A O 1
ATOM 812 N N . VAL A 1 106 ? -7.133 -21.422 -21.703 1 98 106 VAL A N 1
ATOM 813 C CA . VAL A 1 106 ? -8.188 -21.875 -20.797 1 98 106 VAL A CA 1
ATOM 814 C C . VAL A 1 106 ? -7.586 -22.734 -19.688 1 98 106 VAL A C 1
ATOM 816 O O . VAL A 1 106 ? -6.875 -23.703 -19.969 1 98 106 VAL A O 1
ATOM 819 N N . ILE A 1 107 ? -7.875 -22.422 -18.469 1 97.44 107 ILE A N 1
ATOM 820 C CA . ILE A 1 107 ? -7.281 -23.078 -17.312 1 97.44 107 ILE A CA 1
ATOM 821 C C . ILE A 1 107 ? -8.375 -23.766 -16.484 1 97.44 107 ILE A C 1
ATOM 823 O O . ILE A 1 107 ? -9.32 -23.109 -16.047 1 97.44 107 ILE A O 1
ATOM 827 N N . PRO A 1 108 ? -8.258 -25.047 -16.281 1 97.94 108 PRO A N 1
ATOM 828 C CA . PRO A 1 108 ? -9.188 -25.703 -15.375 1 97.94 108 PRO A CA 1
ATOM 829 C C . PRO A 1 108 ? -8.93 -25.359 -13.914 1 97.94 108 PRO A C 1
ATOM 831 O O . PRO A 1 108 ? -7.773 -25.281 -13.484 1 97.94 108 PRO A O 1
ATOM 834 N N . ILE A 1 109 ? -10.031 -25.156 -13.18 1 98.44 109 ILE A N 1
ATOM 835 C CA . ILE A 1 109 ? -9.953 -24.781 -11.773 1 98.44 109 ILE A CA 1
ATOM 836 C C . ILE A 1 109 ? -10.82 -25.719 -10.938 1 98.44 109 ILE A C 1
ATOM 838 O O . ILE A 1 109 ? -11.914 -26.094 -11.359 1 98.44 109 ILE A O 1
ATOM 842 N N . GLN A 1 110 ? -10.312 -26.125 -9.867 1 98.75 110 GLN A N 1
ATOM 843 C CA . GLN A 1 110 ? -11.086 -26.812 -8.844 1 98.75 110 GLN A CA 1
ATOM 844 C C . GLN A 1 110 ? -11.016 -26.062 -7.512 1 98.75 110 GLN A C 1
ATOM 846 O O . GLN A 1 110 ? -9.938 -25.656 -7.074 1 98.75 110 GLN A O 1
ATOM 851 N N . VAL A 1 111 ? -12.164 -25.844 -6.883 1 98.75 111 VAL A N 1
ATOM 852 C CA . VAL A 1 111 ? -12.164 -25.094 -5.633 1 98.75 111 VAL A CA 1
ATOM 853 C C . VAL A 1 111 ? -12.742 -25.953 -4.512 1 98.75 111 VAL A C 1
ATOM 855 O O . VAL A 1 111 ? -13.469 -26.922 -4.77 1 98.75 111 VAL A O 1
ATOM 858 N N . ARG A 1 112 ? -12.305 -25.594 -3.312 1 97.94 112 ARG A N 1
ATOM 859 C CA . ARG A 1 112 ? -12.844 -26.219 -2.105 1 97.94 112 ARG A CA 1
ATOM 860 C C . ARG A 1 112 ? -12.773 -25.266 -0.92 1 97.94 112 ARG A C 1
ATOM 862 O O . ARG A 1 112 ? -12.062 -24.266 -0.964 1 97.94 112 ARG A O 1
ATOM 869 N N . ARG A 1 113 ? -13.555 -25.562 0.058 1 96.44 113 ARG A N 1
ATOM 870 C CA . ARG A 1 113 ? -13.5 -24.891 1.349 1 96.44 113 ARG A CA 1
ATOM 871 C C . ARG A 1 113 ? -13.453 -25.891 2.496 1 96.44 113 ARG A C 1
ATOM 873 O O . ARG A 1 113 ? -14.164 -26.891 2.48 1 96.44 113 ARG A O 1
ATOM 880 N N . ASP A 1 114 ? -12.523 -25.641 3.299 1 91.62 114 ASP A N 1
ATOM 881 C CA . ASP A 1 114 ? -12.461 -26.438 4.512 1 91.62 114 ASP A CA 1
ATOM 882 C C . ASP A 1 114 ? -12.352 -25.562 5.754 1 91.62 114 ASP A C 1
ATOM 884 O O . ASP A 1 114 ? -12.664 -24.375 5.703 1 91.62 114 ASP A O 1
ATOM 888 N N . ARG A 1 115 ? -12.047 -26.141 6.965 1 88.12 115 ARG A N 1
ATOM 889 C CA . ARG A 1 115 ? -11.977 -25.406 8.219 1 88.12 115 ARG A CA 1
ATOM 890 C C . ARG A 1 115 ? -10.922 -24.312 8.148 1 88.12 115 ARG A C 1
ATOM 892 O O . ARG A 1 115 ? -10.977 -23.328 8.898 1 88.12 115 ARG A O 1
ATOM 899 N N . LYS A 1 116 ? -10.039 -24.438 7.164 1 87 116 LYS A N 1
ATOM 900 C CA . LYS A 1 116 ? -8.93 -23.484 7.055 1 87 116 LYS A CA 1
ATOM 901 C C . LYS A 1 116 ? -9.258 -22.375 6.059 1 87 116 LYS A C 1
ATOM 903 O O . LYS A 1 116 ? -8.523 -21.391 5.957 1 87 116 LYS A O 1
ATOM 908 N N . GLY A 1 117 ? -10.32 -22.625 5.375 1 95.06 117 GLY A N 1
ATOM 909 C CA . GLY A 1 117 ? -10.75 -21.562 4.469 1 95.06 117 GLY A CA 1
ATOM 910 C C . GLY A 1 117 ? -10.852 -22.031 3.025 1 95.06 117 GLY A C 1
ATOM 911 O O . GLY A 1 117 ? -11.062 -23.203 2.758 1 95.06 117 GLY A O 1
ATOM 912 N N . PHE A 1 118 ? -10.914 -21.125 2.141 1 98.06 118 PHE A N 1
ATOM 913 C CA . PHE A 1 118 ? -11.047 -21.344 0.708 1 98.06 118 PHE A CA 1
ATOM 914 C C . PHE A 1 118 ? -9.711 -21.75 0.091 1 98.06 118 PHE A C 1
ATOM 916 O O . PHE A 1 118 ? -8.672 -21.172 0.425 1 98.06 118 PHE A O 1
ATOM 923 N N . TRP A 1 119 ? -9.75 -22.734 -0.832 1 98.56 119 TRP A N 1
ATOM 924 C CA . TRP A 1 119 ? -8.594 -23.141 -1.62 1 98.56 119 TRP A CA 1
ATOM 925 C C . TRP A 1 119 ? -8.977 -23.344 -3.082 1 98.56 119 TRP A C 1
ATOM 927 O O . TRP A 1 119 ? -10.07 -23.828 -3.383 1 98.56 119 TRP A O 1
ATOM 937 N N . ALA A 1 120 ? -8.078 -23 -3.949 1 98.81 120 ALA A N 1
ATOM 938 C CA . ALA A 1 120 ? -8.258 -23.25 -5.375 1 98.81 120 ALA A CA 1
ATOM 939 C C . ALA A 1 120 ? -7.051 -23.984 -5.957 1 98.81 120 ALA A C 1
ATOM 941 O O . ALA A 1 120 ? -5.902 -23.625 -5.672 1 98.81 120 ALA A O 1
ATOM 942 N N . ARG A 1 121 ? -7.309 -24.969 -6.695 1 98.69 121 ARG A N 1
ATOM 943 C CA . ARG A 1 121 ? -6.305 -25.734 -7.418 1 98.69 121 ARG A CA 1
ATOM 944 C C . ARG A 1 121 ? -6.23 -25.312 -8.883 1 98.69 121 ARG A C 1
ATOM 946 O O . ARG A 1 121 ? -7.254 -25.266 -9.57 1 98.69 121 ARG A O 1
ATOM 953 N N . VAL A 1 122 ? -5.051 -25.047 -9.32 1 98.12 122 VAL A N 1
ATOM 954 C CA . VAL A 1 122 ? -4.801 -24.5 -10.656 1 98.12 122 VAL A CA 1
ATOM 955 C C . VAL A 1 122 ? -3.811 -25.406 -11.391 1 98.12 122 VAL A C 1
ATOM 957 O O . VAL A 1 122 ? -2.801 -25.828 -10.82 1 98.12 122 VAL A O 1
ATOM 960 N N . GLU A 1 123 ? -4.121 -25.719 -12.633 1 96.88 123 GLU A N 1
ATOM 961 C CA . GLU A 1 123 ? -3.152 -26.406 -13.484 1 96.88 123 GLU A CA 1
ATOM 962 C C . GLU A 1 123 ? -2.047 -25.453 -13.938 1 96.88 123 GLU A C 1
ATOM 964 O O . GLU A 1 123 ? -2.324 -24.391 -14.5 1 96.88 123 GLU A O 1
ATOM 969 N N . MET A 1 124 ? -0.781 -25.859 -13.742 1 96.56 124 MET A N 1
ATOM 970 C CA . MET A 1 124 ? 0.337 -24.953 -13.953 1 96.56 124 MET A CA 1
ATOM 971 C C . MET A 1 124 ? 1.164 -25.375 -15.164 1 96.56 124 MET A C 1
ATOM 973 O O . MET A 1 124 ? 2.152 -24.719 -15.508 1 96.56 124 MET A O 1
ATOM 977 N N . GLY A 1 125 ? 0.736 -26.469 -15.812 1 95.88 125 GLY A N 1
ATOM 978 C CA . GLY A 1 125 ? 1.46 -26.938 -16.984 1 95.88 125 GLY A CA 1
ATOM 979 C C . GLY A 1 125 ? 2.635 -27.844 -16.625 1 95.88 125 GLY A C 1
ATOM 980 O O . GLY A 1 125 ? 2.68 -28.406 -15.539 1 95.88 125 GLY A O 1
ATOM 981 N N . ILE A 1 126 ? 3.529 -28.047 -17.641 1 97.88 126 ILE A N 1
ATOM 982 C CA . ILE A 1 126 ? 4.652 -28.969 -17.484 1 97.88 126 ILE A CA 1
ATOM 983 C C . ILE A 1 126 ? 5.941 -28.188 -17.281 1 97.88 126 ILE A C 1
ATOM 985 O O . ILE A 1 126 ? 6.352 -27.406 -18.156 1 97.88 126 ILE A O 1
ATOM 989 N N . PRO A 1 127 ? 6.566 -28.344 -16.109 1 98.62 127 PRO A N 1
ATOM 990 C CA . PRO A 1 127 ? 7.891 -27.734 -15.93 1 98.62 127 PRO A CA 1
ATOM 991 C C . PRO A 1 127 ? 8.898 -28.219 -16.984 1 98.62 127 PRO A C 1
ATOM 993 O O . PRO A 1 127 ? 8.961 -29.406 -17.281 1 98.62 127 PRO A O 1
ATOM 996 N N . ARG A 1 128 ? 9.641 -27.312 -17.562 1 98.56 128 ARG A N 1
ATOM 997 C CA . ARG A 1 128 ? 10.609 -27.641 -18.609 1 98.56 128 ARG A CA 1
ATOM 998 C C . ARG A 1 128 ? 12.039 -27.484 -18.094 1 98.56 128 ARG A C 1
ATOM 1000 O O . ARG A 1 128 ? 12.438 -26.406 -17.672 1 98.56 128 ARG A O 1
ATOM 1007 N N . PHE A 1 129 ? 12.844 -28.516 -18.281 1 98.5 129 PHE A N 1
ATOM 1008 C CA . PHE A 1 129 ? 14.156 -28.547 -17.641 1 98.5 129 PHE A CA 1
ATOM 1009 C C . PHE A 1 129 ? 15.266 -28.344 -18.672 1 98.5 129 PHE A C 1
ATOM 1011 O O . PHE A 1 129 ? 16.422 -28.094 -18.312 1 98.5 129 PHE A O 1
ATOM 1018 N N . GLU A 1 130 ? 14.898 -28.453 -19.953 1 98.25 130 GLU A N 1
ATOM 1019 C CA . GLU A 1 130 ? 15.922 -28.266 -20.984 1 98.25 130 GLU A CA 1
ATOM 1020 C C . GLU A 1 130 ? 16.328 -26.797 -21.094 1 98.25 130 GLU A C 1
ATOM 1022 O O . GLU A 1 130 ? 15.477 -25.922 -21.172 1 98.25 130 GLU A O 1
ATOM 1027 N N . ARG A 1 131 ? 17.594 -26.547 -21.188 1 98.19 131 ARG A N 1
ATOM 1028 C CA . ARG A 1 131 ? 18.141 -25.203 -21.25 1 98.19 131 ARG A CA 1
ATOM 1029 C C . ARG A 1 131 ? 17.516 -24.406 -22.375 1 98.19 131 ARG A C 1
ATOM 1031 O O . ARG A 1 131 ? 17.234 -23.203 -22.234 1 98.19 131 ARG A O 1
ATOM 1038 N N . SER A 1 132 ? 17.266 -25.047 -23.469 1 97.25 132 SER A N 1
ATOM 1039 C CA . SER A 1 132 ? 16.688 -24.375 -24.625 1 97.25 132 SER A CA 1
ATOM 1040 C C . SER A 1 132 ? 15.273 -23.891 -24.312 1 97.25 132 SER A C 1
ATOM 1042 O O . SER A 1 132 ? 14.812 -22.891 -24.875 1 97.25 132 SER A O 1
ATOM 1044 N N . GLU A 1 133 ? 14.562 -24.562 -23.422 1 97.5 133 GLU A N 1
ATOM 1045 C CA . GLU A 1 133 ? 13.188 -24.219 -23.062 1 97.5 133 GLU A CA 1
ATOM 1046 C C . GLU A 1 133 ? 13.141 -23.266 -21.875 1 97.5 133 GLU A C 1
ATOM 1048 O O . GLU A 1 133 ? 12.125 -22.609 -21.641 1 97.5 133 GLU A O 1
ATOM 1053 N N . ILE A 1 134 ? 14.156 -23.172 -21.094 1 96.69 134 ILE A N 1
ATOM 1054 C CA . ILE A 1 134 ? 14.258 -22.281 -19.938 1 96.69 134 ILE A CA 1
ATOM 1055 C C . ILE A 1 134 ? 14.664 -20.875 -20.422 1 96.69 134 ILE A C 1
ATOM 1057 O O . ILE A 1 134 ? 14.281 -19.875 -19.812 1 96.69 134 ILE A O 1
ATOM 1061 N N . PRO A 1 135 ? 15.195 -20.703 -21.484 1 94.62 135 PRO A N 1
ATOM 1062 C CA . PRO A 1 135 ? 16.297 -20.125 -22.266 1 94.62 135 PRO A CA 1
ATOM 1063 C C . PRO A 1 135 ? 17.516 -19.812 -21.406 1 94.62 135 PRO A C 1
ATOM 1065 O O . PRO A 1 135 ? 17.719 -18.656 -21.031 1 94.62 135 PRO A O 1
ATOM 1068 N N . ALA A 1 136 ? 18.172 -20.734 -21.031 1 97.19 136 ALA A N 1
ATOM 1069 C CA . ALA A 1 136 ? 19.469 -20.672 -20.359 1 97.19 136 ALA A CA 1
ATOM 1070 C C . ALA A 1 136 ? 20.609 -21.047 -21.312 1 97.19 136 ALA A C 1
ATOM 1072 O O . ALA A 1 136 ? 20.375 -21.719 -22.328 1 97.19 136 ALA A O 1
ATOM 1073 N N . ASP A 1 137 ? 21.688 -20.547 -21 1 96.62 137 ASP A N 1
ATOM 1074 C CA . ASP A 1 137 ? 22.844 -20.812 -21.859 1 96.62 137 ASP A CA 1
ATOM 1075 C C . ASP A 1 137 ? 23.234 -22.281 -21.828 1 96.62 137 ASP A C 1
ATOM 1077 O O . ASP A 1 137 ? 23.078 -22.953 -20.797 1 96.62 137 ASP A O 1
ATOM 1081 N N . GLY A 1 138 ? 23.734 -22.734 -23.031 1 95.5 138 GLY A N 1
ATOM 1082 C CA . GLY A 1 138 ? 24.25 -24.094 -23.094 1 95.5 138 GLY A CA 1
ATOM 1083 C C . GLY A 1 138 ? 23.219 -25.109 -23.562 1 95.5 138 GLY A C 1
ATOM 1084 O O . GLY A 1 138 ? 22.203 -24.734 -24.156 1 95.5 138 GLY A O 1
ATOM 1085 N N . GLU A 1 139 ? 23.594 -26.453 -23.328 1 96.19 139 GLU A N 1
ATOM 1086 C CA . GLU A 1 139 ? 22.734 -27.562 -23.734 1 96.19 139 GLU A CA 1
ATOM 1087 C C . GLU A 1 139 ? 22.422 -28.484 -22.562 1 96.19 139 GLU A C 1
ATOM 1089 O O . GLU A 1 139 ? 23.125 -28.469 -21.562 1 96.19 139 GLU A O 1
ATOM 1094 N N . GLY A 1 140 ? 21.312 -29.219 -22.703 1 97.31 140 GLY A N 1
ATOM 1095 C CA . GLY A 1 140 ? 20.922 -30.141 -21.656 1 97.31 140 GLY A CA 1
ATOM 1096 C C . GLY A 1 140 ? 20.172 -29.469 -20.516 1 97.31 140 GLY A C 1
ATOM 1097 O O . GLY A 1 140 ? 19.453 -28.5 -20.734 1 97.31 140 GLY A O 1
ATOM 1098 N N . THR A 1 141 ? 20.328 -30.172 -19.344 1 97.62 141 THR A N 1
ATOM 1099 C CA . THR A 1 141 ? 19.594 -29.641 -18.188 1 97.62 141 THR A CA 1
ATOM 1100 C C . THR A 1 141 ? 20.484 -28.719 -17.359 1 97.62 141 THR A C 1
ATOM 1102 O O . THR A 1 141 ? 21.703 -28.812 -17.438 1 97.62 141 THR A O 1
ATOM 1105 N N . PHE A 1 142 ? 19.922 -27.766 -16.703 1 97.62 142 PHE A N 1
ATOM 1106 C CA . PHE A 1 142 ? 20.594 -26.844 -15.812 1 97.62 142 PHE A CA 1
ATOM 1107 C C . PHE A 1 142 ? 20.406 -27.25 -14.359 1 97.62 142 PHE A C 1
ATOM 1109 O O . PHE A 1 142 ? 19.625 -26.641 -13.625 1 97.62 142 PHE A O 1
ATOM 1116 N N . LEU A 1 143 ? 21.125 -28.312 -13.953 1 98.25 143 LEU A N 1
ATOM 1117 C CA . LEU A 1 143 ? 20.969 -28.844 -12.602 1 98.25 143 LEU A CA 1
ATOM 1118 C C . LEU A 1 143 ? 22.266 -28.719 -11.812 1 98.25 143 LEU A C 1
ATOM 1120 O O . LEU A 1 143 ? 23.312 -29.188 -12.273 1 98.25 143 LEU A O 1
ATOM 1124 N N . LYS A 1 144 ? 22.203 -28.125 -10.711 1 98.06 144 LYS A N 1
ATOM 1125 C CA . LYS A 1 144 ? 23.297 -28.016 -9.766 1 98.06 144 LYS A CA 1
ATOM 1126 C C . LYS A 1 144 ? 24.531 -27.391 -10.43 1 98.06 144 LYS A C 1
ATOM 1128 O O . LYS A 1 144 ? 25.641 -27.906 -10.273 1 98.06 144 LYS A O 1
ATOM 1133 N N . VAL A 1 145 ? 24.344 -26.375 -11.086 1 97.69 145 VAL A N 1
ATOM 1134 C CA . VAL A 1 145 ? 25.422 -25.641 -11.75 1 97.69 145 VAL A CA 1
ATOM 1135 C C . VAL A 1 145 ? 26.016 -24.609 -10.797 1 97.69 145 VAL A C 1
ATOM 1137 O O . VAL A 1 145 ? 25.281 -23.812 -10.203 1 97.69 145 VAL A O 1
ATOM 1140 N N . PRO A 1 146 ? 27.344 -24.609 -10.633 1 97.62 146 PRO A N 1
ATOM 1141 C CA . PRO A 1 146 ? 27.953 -23.578 -9.797 1 97.62 146 PRO A CA 1
ATOM 1142 C C . PRO A 1 146 ? 27.828 -22.188 -10.398 1 97.62 146 PRO A C 1
ATOM 1144 O O . PRO A 1 146 ? 28.266 -21.953 -11.531 1 97.62 146 PRO A O 1
ATOM 1147 N N . LEU A 1 147 ? 27.172 -21.281 -9.695 1 97.12 147 LEU A N 1
ATOM 1148 C CA . LEU A 1 147 ? 26.969 -19.906 -10.125 1 97.12 147 LEU A CA 1
ATOM 1149 C C . LEU A 1 147 ? 26.969 -18.953 -8.938 1 97.12 147 LEU A C 1
ATOM 1151 O O . LEU A 1 147 ? 26.109 -19.062 -8.047 1 97.12 147 LEU A O 1
ATOM 1155 N N . HIS A 1 148 ? 27.938 -18.047 -8.906 1 96.19 148 HIS A N 1
ATOM 1156 C CA . HIS A 1 148 ? 28.047 -17 -7.895 1 96.19 148 HIS A CA 1
ATOM 1157 C C . HIS A 1 148 ? 28.031 -17.594 -6.488 1 96.19 148 HIS A C 1
ATOM 1159 O O . HIS A 1 148 ? 27.297 -17.109 -5.617 1 96.19 148 HIS A O 1
ATOM 1165 N N . GLY A 1 149 ? 28.703 -18.641 -6.355 1 95.81 149 GLY A N 1
ATOM 1166 C CA . GLY A 1 149 ? 28.906 -19.219 -5.039 1 95.81 149 GLY A CA 1
ATOM 1167 C C . GLY A 1 149 ? 27.812 -20.172 -4.625 1 95.81 149 GLY A C 1
ATOM 1168 O O . GLY A 1 149 ? 27.812 -20.672 -3.498 1 95.81 149 GLY A O 1
ATOM 1169 N N . PHE A 1 150 ? 26.875 -20.469 -5.504 1 97.69 150 PHE A N 1
ATOM 1170 C CA . PHE A 1 150 ? 25.766 -21.359 -5.203 1 97.69 150 PHE A CA 1
ATOM 1171 C C . PHE A 1 150 ? 25.672 -22.484 -6.23 1 97.69 150 PHE A C 1
ATOM 1173 O O . PHE A 1 150 ? 26.219 -22.359 -7.332 1 97.69 150 PHE A O 1
ATOM 1180 N N . GLU A 1 151 ? 25.125 -23.578 -5.785 1 98.19 151 GLU A N 1
ATOM 1181 C CA . GLU A 1 151 ? 24.656 -24.578 -6.738 1 98.19 151 GLU A CA 1
ATOM 1182 C C . GLU A 1 151 ? 23.25 -24.234 -7.23 1 98.19 151 GLU A C 1
ATOM 1184 O O . GLU A 1 151 ? 22.281 -24.281 -6.457 1 98.19 151 GLU A O 1
ATOM 1189 N N . VAL A 1 152 ? 23.141 -23.906 -8.523 1 98.69 152 VAL A N 1
ATOM 1190 C CA . VAL A 1 152 ? 21.891 -23.359 -9.062 1 98.69 152 VAL A CA 1
ATOM 1191 C C . VAL A 1 152 ? 21.266 -24.375 -10.023 1 98.69 152 VAL A C 1
ATOM 1193 O O . VAL A 1 152 ? 21.969 -24.938 -10.867 1 98.69 152 VAL A O 1
ATOM 1196 N N . SER A 1 153 ? 20.078 -24.703 -9.82 1 98.81 153 SER A N 1
ATOM 1197 C CA . SER A 1 153 ? 19.266 -25.391 -10.805 1 98.81 153 SER A CA 1
ATOM 1198 C C . SER A 1 153 ? 18.234 -24.469 -11.438 1 98.81 153 SER A C 1
ATOM 1200 O O . SER A 1 153 ? 17.828 -23.469 -10.82 1 98.81 153 SER A O 1
ATOM 1202 N N . ALA A 1 154 ? 17.859 -24.75 -12.711 1 98.75 154 ALA A N 1
ATOM 1203 C CA . ALA A 1 154 ? 16.906 -23.875 -13.383 1 98.75 154 ALA A CA 1
ATOM 1204 C C . ALA A 1 154 ? 15.797 -24.672 -14.055 1 98.75 154 ALA A C 1
ATOM 1206 O O . ALA A 1 154 ? 16 -25.828 -14.453 1 98.75 154 ALA A O 1
ATOM 1207 N N . VAL A 1 155 ? 14.672 -24.125 -14.094 1 98.81 155 VAL A N 1
ATOM 1208 C CA . VAL A 1 155 ? 13.492 -24.734 -14.695 1 98.81 155 VAL A CA 1
ATOM 1209 C C . VAL A 1 155 ? 12.562 -23.641 -15.219 1 98.81 155 VAL A C 1
ATOM 1211 O O . VAL A 1 155 ? 12.586 -22.5 -14.727 1 98.81 155 VAL A O 1
ATOM 1214 N N . ASN A 1 156 ? 11.844 -23.922 -16.234 1 98.31 156 ASN A N 1
ATOM 1215 C CA . ASN A 1 156 ? 10.844 -23.016 -16.781 1 98.31 156 ASN A CA 1
ATOM 1216 C C . ASN A 1 156 ? 9.43 -23.469 -16.438 1 98.31 156 ASN A C 1
ATOM 1218 O O . ASN A 1 156 ? 8.977 -24.516 -16.906 1 98.31 156 ASN A O 1
ATOM 1222 N N . THR A 1 157 ? 8.727 -22.797 -15.633 1 97.25 157 THR A N 1
ATOM 1223 C CA . THR A 1 157 ? 7.355 -23.109 -15.227 1 97.25 157 THR A CA 1
ATOM 1224 C C . THR A 1 157 ? 6.387 -22.062 -15.773 1 97.25 157 THR A C 1
ATOM 1226 O O . THR A 1 157 ? 5.375 -21.75 -15.133 1 97.25 157 THR A O 1
ATOM 1229 N N . GLY A 1 158 ? 6.57 -21.531 -16.891 1 92.88 158 GLY A N 1
ATOM 1230 C CA . GLY A 1 158 ? 5.949 -20.391 -17.531 1 92.88 158 GLY A CA 1
ATOM 1231 C C . GLY A 1 158 ? 6.922 -19.25 -17.797 1 92.88 158 GLY A C 1
ATOM 1232 O O . GLY A 1 158 ? 6.863 -18.625 -18.859 1 92.88 158 GLY A O 1
ATOM 1233 N N . VAL A 1 159 ? 7.789 -19.062 -16.844 1 94.25 159 VAL A N 1
ATOM 1234 C CA . VAL A 1 159 ? 8.938 -18.172 -16.906 1 94.25 159 VAL A CA 1
ATOM 1235 C C . VAL A 1 159 ? 10.164 -18.844 -16.312 1 94.25 159 VAL A C 1
ATOM 1237 O O . VAL A 1 159 ? 10.047 -19.812 -15.57 1 94.25 159 VAL A O 1
ATOM 1240 N N . PRO A 1 160 ? 11.352 -18.359 -16.656 1 97.94 160 PRO A N 1
ATOM 1241 C CA . PRO A 1 160 ? 12.562 -18.984 -16.109 1 97.94 160 PRO A CA 1
ATOM 1242 C C . PRO A 1 160 ? 12.703 -18.781 -14.609 1 97.94 160 PRO A C 1
ATOM 1244 O O . PRO A 1 160 ? 12.5 -17.672 -14.109 1 97.94 160 PRO A O 1
ATOM 1247 N N . HIS A 1 161 ? 13.062 -19.859 -13.914 1 98.69 161 HIS A N 1
ATOM 1248 C CA . HIS A 1 161 ? 13.32 -19.797 -12.484 1 98.69 161 HIS A CA 1
ATOM 1249 C C . HIS A 1 161 ? 14.656 -20.469 -12.141 1 98.69 161 HIS A C 1
ATOM 1251 O O . HIS A 1 161 ? 14.906 -21.594 -12.547 1 98.69 161 HIS A O 1
ATOM 1257 N N . ALA A 1 162 ? 15.508 -19.75 -11.477 1 98.88 162 ALA A N 1
ATOM 1258 C CA . ALA A 1 162 ? 16.641 -20.328 -10.781 1 98.88 162 ALA A CA 1
ATOM 1259 C C . ALA A 1 162 ? 16.25 -20.781 -9.375 1 98.88 162 ALA A C 1
ATOM 1261 O O . ALA A 1 162 ? 15.586 -20.047 -8.641 1 98.88 162 ALA A O 1
ATOM 1262 N N . VAL A 1 163 ? 16.641 -22 -9.031 1 98.88 163 VAL A N 1
ATOM 1263 C CA . VAL A 1 163 ? 16.312 -22.578 -7.734 1 98.88 163 VAL A CA 1
ATOM 1264 C C . VAL A 1 163 ? 17.594 -22.938 -6.988 1 98.88 163 VAL A C 1
ATOM 1266 O O . VAL A 1 163 ? 18.453 -23.656 -7.516 1 98.88 163 VAL A O 1
ATOM 1269 N N . ILE A 1 164 ? 17.719 -22.438 -5.809 1 98.81 164 ILE A N 1
ATOM 1270 C CA . ILE A 1 164 ? 18.906 -22.641 -4.977 1 98.81 164 ILE A CA 1
ATOM 1271 C C . ILE A 1 164 ? 18.484 -23.234 -3.629 1 98.81 164 ILE A C 1
ATOM 1273 O O . ILE A 1 164 ? 17.734 -22.609 -2.877 1 98.81 164 ILE A O 1
ATOM 1277 N N . PHE A 1 165 ? 18.969 -24.422 -3.297 1 98.75 165 PHE A N 1
ATOM 1278 C CA . PHE A 1 165 ? 18.719 -25 -1.987 1 98.75 165 PHE A CA 1
ATOM 1279 C C . PHE A 1 165 ? 19.734 -24.5 -0.967 1 98.75 165 PHE A C 1
ATOM 1281 O O . PHE A 1 165 ? 20.953 -24.562 -1.209 1 98.75 165 PHE A O 1
ATOM 1288 N N . VAL A 1 166 ? 19.219 -23.953 0.121 1 98.44 166 VAL A N 1
ATOM 1289 C CA . VAL A 1 166 ? 20.078 -23.422 1.172 1 98.44 166 VAL A CA 1
ATOM 1290 C C . VAL A 1 166 ? 19.719 -24.047 2.512 1 98.44 166 VAL A C 1
ATOM 1292 O O . VAL A 1 166 ? 18.594 -24.531 2.691 1 98.44 166 VAL A O 1
ATOM 1295 N N . GLU A 1 167 ? 20.672 -24 3.393 1 96.75 167 GLU A N 1
ATOM 1296 C CA . GLU A 1 167 ? 20.438 -24.547 4.723 1 96.75 167 GLU A CA 1
ATOM 1297 C C . GLU A 1 167 ? 19.609 -23.609 5.582 1 96.75 167 GLU A C 1
ATOM 1299 O O . GLU A 1 167 ? 18.859 -24.047 6.449 1 96.75 167 GLU A O 1
ATOM 1304 N N . ASN A 1 168 ? 19.844 -22.297 5.316 1 96.38 168 ASN A N 1
ATOM 1305 C CA . ASN A 1 168 ? 19.188 -21.25 6.09 1 96.38 168 ASN A CA 1
ATOM 1306 C C . ASN A 1 168 ? 18.672 -20.125 5.191 1 96.38 168 ASN A C 1
ATOM 1308 O O . ASN A 1 168 ? 19.359 -19.719 4.242 1 96.38 168 ASN A O 1
ATOM 1312 N N . LEU A 1 169 ? 17.469 -19.688 5.539 1 97.12 169 LEU A N 1
ATOM 1313 C CA . LEU A 1 169 ? 16.859 -18.672 4.684 1 97.12 169 LEU A CA 1
ATOM 1314 C C . LEU A 1 169 ? 17.156 -17.281 5.203 1 97.12 169 LEU A C 1
ATOM 1316 O O . LEU A 1 169 ? 16.656 -16.297 4.668 1 97.12 169 LEU A O 1
ATOM 1320 N N . ASP A 1 170 ? 17.922 -17.234 6.301 1 96.5 170 ASP A N 1
ATOM 1321 C CA . ASP A 1 170 ? 18.391 -15.93 6.742 1 96.5 170 ASP A CA 1
ATOM 1322 C C . ASP A 1 170 ? 19.484 -15.398 5.82 1 96.5 170 ASP A C 1
ATOM 1324 O O . ASP A 1 170 ? 20.656 -15.32 6.211 1 96.5 170 ASP A O 1
ATOM 1328 N N . ILE A 1 171 ? 19.141 -15.016 4.59 1 95.56 171 ILE A N 1
ATOM 1329 C CA . ILE A 1 171 ? 20.094 -14.547 3.58 1 95.56 171 ILE A CA 1
ATOM 1330 C C . ILE A 1 171 ? 19.641 -13.188 3.051 1 95.56 171 ILE A C 1
ATOM 1332 O O . ILE A 1 171 ? 18.453 -12.898 3 1 95.56 171 ILE A O 1
ATOM 1336 N N . PRO A 1 172 ? 20.531 -12.344 2.672 1 97.06 172 PRO A N 1
ATOM 1337 C CA . PRO A 1 172 ? 20.172 -11.055 2.064 1 97.06 172 PRO A CA 1
ATOM 1338 C C . PRO A 1 172 ? 19.75 -11.188 0.604 1 97.06 172 PRO A C 1
ATOM 1340 O O . PRO A 1 172 ? 20.531 -10.859 -0.298 1 97.06 172 PRO A O 1
ATOM 1343 N N . VAL A 1 173 ? 18.547 -11.547 0.351 1 97.88 173 VAL A N 1
ATOM 1344 C CA . VAL A 1 173 ? 17.984 -11.883 -0.957 1 97.88 173 VAL A CA 1
ATOM 1345 C C . VAL A 1 173 ? 18.234 -10.734 -1.935 1 97.88 173 VAL A C 1
ATOM 1347 O O . VAL A 1 173 ? 18.672 -10.961 -3.064 1 97.88 173 VAL A O 1
ATOM 1350 N N . GLU A 1 174 ? 18.016 -9.477 -1.468 1 96.69 174 GLU A N 1
ATOM 1351 C CA . GLU A 1 174 ? 18.109 -8.297 -2.324 1 96.69 174 GLU A CA 1
ATOM 1352 C C . GLU A 1 174 ? 19.547 -8.047 -2.789 1 96.69 174 GLU A C 1
ATOM 1354 O O . GLU A 1 174 ? 19.766 -7.344 -3.773 1 96.69 174 GLU A O 1
ATOM 1359 N N . GLN A 1 175 ? 20.484 -8.633 -2.07 1 96.06 175 GLN A N 1
ATOM 1360 C CA . GLN A 1 175 ? 21.891 -8.445 -2.418 1 96.06 175 GLN A CA 1
ATOM 1361 C C . GLN A 1 175 ? 22.391 -9.578 -3.311 1 96.06 175 GLN A C 1
ATOM 1363 O O . GLN A 1 175 ? 23.203 -9.359 -4.203 1 96.06 175 GLN A O 1
ATOM 1368 N N . ILE A 1 176 ? 21.859 -10.75 -3.123 1 97.62 176 ILE A N 1
ATOM 1369 C CA . ILE A 1 176 ? 22.406 -11.945 -3.75 1 97.62 176 ILE A CA 1
ATOM 1370 C C . ILE A 1 176 ? 21.656 -12.242 -5.043 1 97.62 176 ILE A C 1
ATOM 1372 O O . ILE A 1 176 ? 22.266 -12.531 -6.074 1 97.62 176 ILE A O 1
ATOM 1376 N N . ALA A 1 177 ? 20.391 -12.125 -5.062 1 98.5 177 ALA A N 1
ATOM 1377 C CA . ALA A 1 177 ? 19.516 -12.617 -6.125 1 98.5 177 ALA A CA 1
ATOM 1378 C C . ALA A 1 177 ? 19.781 -11.883 -7.434 1 98.5 177 ALA A C 1
ATOM 1380 O O . ALA A 1 177 ? 19.797 -12.492 -8.508 1 98.5 177 ALA A O 1
ATOM 1381 N N . PRO A 1 178 ? 20.062 -10.5 -7.34 1 98.31 178 PRO A N 1
ATOM 1382 C CA . PRO A 1 178 ? 20.266 -9.789 -8.602 1 98.31 178 PRO A CA 1
ATOM 1383 C C . PRO A 1 178 ? 21.453 -10.328 -9.398 1 98.31 178 PRO A C 1
ATOM 1385 O O . PRO A 1 178 ? 21.422 -10.328 -10.633 1 98.31 178 PRO A O 1
ATOM 1388 N N . LYS A 1 179 ? 22.469 -10.781 -8.734 1 97.94 179 LYS A N 1
ATOM 1389 C CA . LYS A 1 179 ? 23.641 -11.328 -9.422 1 97.94 179 LYS A CA 1
ATOM 1390 C C . LYS A 1 179 ? 23.266 -12.555 -10.242 1 97.94 179 LYS A C 1
ATOM 1392 O O . LYS A 1 179 ? 23.781 -12.742 -11.352 1 97.94 179 LYS A O 1
ATOM 1397 N N . ILE A 1 180 ? 22.375 -13.367 -9.758 1 98.19 180 ILE A N 1
ATOM 1398 C CA . ILE A 1 180 ? 21.938 -14.586 -10.43 1 98.19 180 ILE A CA 1
ATOM 1399 C C . ILE A 1 180 ? 20.891 -14.234 -11.492 1 98.19 180 ILE A C 1
ATOM 1401 O O . ILE A 1 180 ? 20.969 -14.719 -12.625 1 98.19 180 ILE A O 1
ATOM 1405 N N . ARG A 1 181 ? 19.938 -13.43 -11.133 1 97.81 181 ARG A N 1
ATOM 1406 C CA . ARG A 1 181 ? 18.891 -12.961 -12.031 1 97.81 181 ARG A CA 1
ATOM 1407 C C . ARG A 1 181 ? 19.469 -12.438 -13.336 1 97.81 181 ARG A C 1
ATOM 1409 O O . ARG A 1 181 ? 18.953 -12.727 -14.414 1 97.81 181 ARG A O 1
ATOM 1416 N N . HIS A 1 182 ? 20.641 -11.734 -13.227 1 97.44 182 HIS A N 1
ATOM 1417 C CA . HIS A 1 182 ? 21.219 -11.047 -14.375 1 97.44 182 HIS A CA 1
ATOM 1418 C C . HIS A 1 182 ? 22.422 -11.797 -14.914 1 97.44 182 HIS A C 1
ATOM 1420 O O . HIS A 1 182 ? 23.172 -11.266 -15.742 1 97.44 182 HIS A O 1
ATOM 1426 N N . SER A 1 183 ? 22.641 -12.938 -14.477 1 97.25 183 SER A N 1
ATOM 1427 C CA . SER A 1 183 ? 23.781 -13.727 -14.922 1 97.25 183 SER A CA 1
ATOM 1428 C C . SER A 1 183 ? 23.703 -14 -16.422 1 97.25 183 SER A C 1
ATOM 1430 O O . SER A 1 183 ? 22.625 -14.211 -16.969 1 97.25 183 SER A O 1
ATOM 1432 N N . SER A 1 184 ? 24.828 -14.141 -17.047 1 97.06 184 SER A N 1
ATOM 1433 C CA . SER A 1 184 ? 24.906 -14.438 -18.484 1 97.06 184 SER A CA 1
ATOM 1434 C C . SER A 1 184 ? 24.312 -15.812 -18.781 1 97.06 184 SER A C 1
ATOM 1436 O O . SER A 1 184 ? 23.953 -16.094 -19.938 1 97.06 184 SER A O 1
ATOM 1438 N N . CYS A 1 185 ? 24.188 -16.656 -17.719 1 97.38 185 CYS A N 1
ATOM 1439 C CA . CYS A 1 185 ? 23.578 -17.969 -17.891 1 97.38 185 CYS A CA 1
ATOM 1440 C C . CYS A 1 185 ? 22.109 -17.828 -18.234 1 97.38 185 CYS A C 1
ATOM 1442 O O . CYS A 1 185 ? 21.5 -18.781 -18.75 1 97.38 185 CYS A O 1
ATOM 1444 N N . PHE A 1 186 ? 21.5 -16.703 -17.875 1 98.06 186 PHE A N 1
ATOM 1445 C CA . PHE A 1 186 ? 20.109 -16.422 -18.172 1 98.06 186 PHE A CA 1
ATOM 1446 C C . PHE A 1 186 ? 19.969 -15.164 -19.031 1 98.06 186 PHE A C 1
ATOM 1448 O O . PHE A 1 186 ? 19.641 -14.094 -18.516 1 98.06 186 PHE A O 1
ATOM 1455 N N . PRO A 1 187 ? 20.141 -15.234 -20.328 1 96.5 187 PRO A N 1
ATOM 1456 C CA . PRO A 1 187 ? 20.156 -14.055 -21.188 1 96.5 187 PRO A CA 1
ATOM 1457 C C . PRO A 1 187 ? 18.922 -13.172 -21.031 1 96.5 187 PRO A C 1
ATOM 1459 O O . PRO A 1 187 ? 19 -11.953 -21.188 1 96.5 187 PRO A O 1
ATOM 1462 N N . GLU A 1 188 ? 17.781 -13.812 -20.703 1 95.62 188 GLU A N 1
ATOM 1463 C CA . GLU A 1 188 ? 16.562 -13.047 -20.516 1 95.62 188 GLU A CA 1
ATOM 1464 C C . GLU A 1 188 ? 16.266 -12.828 -19.031 1 95.62 188 GLU A C 1
ATOM 1466 O O . GLU A 1 188 ? 15.188 -12.328 -18.672 1 95.62 188 GLU A O 1
ATOM 1471 N N . GLY A 1 189 ? 17.125 -13.25 -18.219 1 97.56 189 GLY A N 1
ATOM 1472 C CA . GLY A 1 189 ? 16.938 -13.164 -16.781 1 97.56 189 GLY A CA 1
ATOM 1473 C C . GLY A 1 189 ? 16.125 -14.312 -16.219 1 97.56 189 GLY A C 1
ATOM 1474 O O . GLY A 1 189 ? 15.547 -15.102 -16.969 1 97.56 189 GLY A O 1
ATOM 1475 N N . ALA A 1 190 ? 16.109 -14.445 -14.922 1 98.25 190 ALA A N 1
ATOM 1476 C CA . ALA A 1 190 ? 15.359 -15.484 -14.227 1 98.25 190 ALA A CA 1
ATOM 1477 C C . ALA A 1 190 ? 14.875 -15 -12.867 1 98.25 190 ALA A C 1
ATOM 1479 O O . ALA A 1 190 ? 15.516 -14.156 -12.234 1 98.25 190 ALA A O 1
ATOM 1480 N N . ASN A 1 191 ? 13.695 -15.461 -12.5 1 98.38 191 ASN A N 1
ATOM 1481 C CA . ASN A 1 191 ? 13.359 -15.375 -11.078 1 98.38 191 ASN A CA 1
ATOM 1482 C C . ASN A 1 191 ? 14.297 -16.234 -10.234 1 98.38 191 ASN A C 1
ATOM 1484 O O . ASN A 1 191 ? 14.75 -17.297 -10.688 1 98.38 191 ASN A O 1
ATOM 1488 N N . VAL A 1 192 ? 14.594 -15.773 -9.055 1 98.88 192 VAL A N 1
ATOM 1489 C CA . VAL A 1 192 ? 15.539 -16.5 -8.211 1 98.88 192 VAL A CA 1
ATOM 1490 C C . VAL A 1 192 ? 14.836 -16.969 -6.938 1 98.88 192 VAL A C 1
ATOM 1492 O O . VAL A 1 192 ? 14.266 -16.156 -6.199 1 98.88 192 VAL A O 1
ATOM 1495 N N . ASN A 1 193 ? 14.891 -18.266 -6.711 1 98.88 193 ASN A N 1
ATOM 1496 C CA . ASN A 1 193 ? 14.234 -18.875 -5.562 1 98.88 193 ASN A CA 1
ATOM 1497 C C . ASN A 1 193 ? 15.242 -19.516 -4.605 1 98.88 193 ASN A C 1
ATOM 1499 O O . ASN A 1 193 ? 16.016 -20.391 -5 1 98.88 193 ASN A O 1
ATOM 1503 N N . PHE A 1 194 ? 15.289 -19.047 -3.396 1 98.88 194 PHE A N 1
ATOM 1504 C CA . PHE A 1 194 ? 16.031 -19.703 -2.328 1 98.88 194 PHE A CA 1
ATOM 1505 C C . PHE A 1 194 ? 15.133 -20.641 -1.54 1 98.88 194 PHE A C 1
ATOM 1507 O O . PHE A 1 194 ? 14.07 -20.234 -1.064 1 98.88 194 PHE A O 1
ATOM 1514 N N . VAL A 1 195 ? 15.578 -21.891 -1.397 1 98.88 195 VAL A N 1
ATOM 1515 C CA . VAL A 1 195 ? 14.695 -22.922 -0.876 1 98.88 195 VAL A CA 1
ATOM 1516 C C . VAL A 1 195 ? 15.359 -23.641 0.298 1 98.88 195 VAL A C 1
ATOM 1518 O O . VAL A 1 195 ? 16.516 -24.031 0.208 1 98.88 195 VAL A O 1
ATOM 1521 N N . ARG A 1 196 ? 14.695 -23.703 1.331 1 98.81 196 ARG A N 1
ATOM 1522 C CA . ARG A 1 196 ? 15.109 -24.578 2.43 1 98.81 196 ARG A CA 1
ATOM 1523 C C . ARG A 1 196 ? 14.273 -25.859 2.459 1 98.81 196 ARG A C 1
ATOM 1525 O O . ARG A 1 196 ? 13.047 -25.797 2.465 1 98.81 196 ARG A O 1
ATOM 1532 N N . LEU A 1 197 ? 14.953 -26.984 2.475 1 98.06 197 LEU A N 1
ATOM 1533 C CA . LEU A 1 197 ? 14.305 -28.297 2.484 1 98.06 197 LEU A CA 1
ATOM 1534 C C . LEU A 1 197 ? 14.055 -28.766 3.912 1 98.06 197 LEU A C 1
ATOM 1536 O O . LEU A 1 197 ? 14.977 -28.766 4.734 1 98.06 197 LEU A O 1
ATOM 1540 N N . GLY A 1 198 ? 12.898 -29.016 4.285 1 96.12 198 GLY A N 1
ATOM 1541 C CA . GLY A 1 198 ? 12.461 -29.641 5.523 1 96.12 198 GLY A CA 1
ATOM 1542 C C . GLY A 1 198 ? 11.258 -30.562 5.344 1 96.12 198 GLY A C 1
ATOM 1543 O O . GLY A 1 198 ? 11.195 -31.328 4.387 1 96.12 198 GLY A O 1
ATOM 1544 N N . ASN A 1 199 ? 10.336 -30.594 6.32 1 95.06 199 ASN A N 1
ATOM 1545 C CA . ASN A 1 199 ? 9.078 -31.297 6.129 1 95.06 199 ASN A CA 1
ATOM 1546 C C . ASN A 1 199 ? 8.266 -30.688 4.988 1 95.06 199 ASN A C 1
ATOM 1548 O O . ASN A 1 199 ? 7.477 -31.391 4.348 1 95.06 199 ASN A O 1
ATOM 1552 N N . HIS A 1 200 ? 8.453 -29.531 4.82 1 97.75 200 HIS A N 1
ATOM 1553 C CA . HIS A 1 200 ? 7.961 -28.75 3.682 1 97.75 200 HIS A CA 1
ATOM 1554 C C . HIS A 1 200 ? 9.078 -27.922 3.07 1 97.75 200 HIS A C 1
ATOM 1556 O O . HIS A 1 200 ? 10.195 -27.875 3.592 1 97.75 200 HIS A O 1
ATOM 1562 N N . LEU A 1 201 ? 8.828 -27.359 1.889 1 98.69 201 LEU A N 1
ATOM 1563 C CA . LEU A 1 201 ? 9.75 -26.375 1.32 1 98.69 201 LEU A CA 1
ATOM 1564 C C . LEU A 1 201 ? 9.422 -24.984 1.829 1 98.69 201 LEU A C 1
ATOM 1566 O O . LEU A 1 201 ? 8.258 -24.609 1.935 1 98.69 201 LEU A O 1
ATOM 1570 N N . GLU A 1 202 ? 10.406 -24.281 2.236 1 98.81 202 GLU A N 1
ATOM 1571 C CA . GLU A 1 202 ? 10.305 -22.828 2.461 1 98.81 202 GLU A CA 1
ATOM 1572 C C . GLU A 1 202 ? 11.008 -22.047 1.359 1 98.81 202 GLU A C 1
ATOM 1574 O O . GLU A 1 202 ? 12.164 -22.344 1.026 1 98.81 202 GLU A O 1
ATOM 1579 N N . VAL A 1 203 ? 10.305 -21.078 0.838 1 98.69 203 VAL A N 1
ATOM 1580 C CA . VAL A 1 203 ? 10.852 -20.453 -0.365 1 98.69 203 VAL A CA 1
ATOM 1581 C C . VAL A 1 203 ? 10.82 -18.938 -0.226 1 98.69 203 VAL A C 1
ATOM 1583 O O . VAL A 1 203 ? 9.828 -18.359 0.223 1 98.69 203 VAL A O 1
ATOM 1586 N N . ARG A 1 204 ? 11.867 -18.25 -0.513 1 98.69 204 ARG A N 1
ATOM 1587 C CA . ARG A 1 204 ? 11.961 -16.797 -0.74 1 98.69 204 ARG A CA 1
ATOM 1588 C C . ARG A 1 204 ? 12.297 -16.5 -2.197 1 98.69 204 ARG A C 1
ATOM 1590 O O . ARG A 1 204 ? 13.281 -17.016 -2.732 1 98.69 204 ARG A O 1
ATOM 1597 N N . THR A 1 205 ? 11.508 -15.719 -2.857 1 98.56 205 THR A N 1
ATOM 1598 C CA . THR A 1 205 ? 11.664 -15.523 -4.297 1 98.56 205 THR A CA 1
ATOM 1599 C C . THR A 1 205 ? 11.961 -14.062 -4.617 1 98.56 205 THR A C 1
ATOM 1601 O O . THR A 1 205 ? 11.273 -13.164 -4.141 1 98.56 205 THR A O 1
ATOM 1604 N N . PHE A 1 206 ? 13.023 -13.852 -5.336 1 98.62 206 PHE A N 1
ATOM 1605 C CA . PHE A 1 206 ? 13.289 -12.586 -6.016 1 98.62 206 PHE A CA 1
ATOM 1606 C C . PHE A 1 206 ? 12.758 -12.617 -7.445 1 98.62 206 PHE A C 1
ATOM 1608 O O . PHE A 1 206 ? 13.211 -13.422 -8.266 1 98.62 206 PHE A O 1
ATOM 1615 N N . GLU A 1 207 ? 11.836 -11.734 -7.777 1 96.81 207 GLU A N 1
ATOM 1616 C CA . GLU A 1 207 ? 11.148 -11.844 -9.062 1 96.81 207 GLU A CA 1
ATOM 1617 C C . GLU A 1 207 ? 11.711 -10.844 -10.07 1 96.81 207 GLU A C 1
ATOM 1619 O O . GLU A 1 207 ? 11.766 -9.648 -9.797 1 96.81 207 GLU A O 1
ATOM 1624 N N . ARG A 1 208 ? 12.055 -11.43 -11.219 1 95.31 208 ARG A N 1
ATOM 1625 C CA . ARG A 1 208 ? 12.414 -10.617 -12.383 1 95.31 208 ARG A CA 1
ATOM 1626 C C . ARG A 1 208 ? 11.25 -9.742 -12.82 1 95.31 208 ARG A C 1
ATOM 1628 O O . ARG A 1 208 ? 10.109 -10.203 -12.875 1 95.31 208 ARG A O 1
ATOM 1635 N N . GLY A 1 209 ? 11.5 -8.477 -13.172 1 89.81 209 GLY A N 1
ATOM 1636 C CA . GLY A 1 209 ? 10.438 -7.543 -13.5 1 89.81 209 GLY A CA 1
ATOM 1637 C C . GLY A 1 209 ? 10.016 -6.672 -12.336 1 89.81 209 GLY A C 1
ATOM 1638 O O . GLY A 1 209 ? 9.82 -5.465 -12.484 1 89.81 209 GLY A O 1
ATOM 1639 N N . VAL A 1 210 ? 9.781 -7.312 -11.195 1 91.19 210 VAL A N 1
ATOM 1640 C CA . VAL A 1 210 ? 9.539 -6.57 -9.969 1 91.19 210 VAL A CA 1
ATOM 1641 C C . VAL A 1 210 ? 10.859 -6.062 -9.398 1 91.19 210 VAL A C 1
ATOM 1643 O O . VAL A 1 210 ? 10.914 -4.973 -8.82 1 91.19 210 VAL A O 1
ATOM 1646 N N . GLU A 1 211 ? 11.891 -6.812 -9.562 1 96 211 GLU A N 1
ATOM 1647 C CA . GLU A 1 211 ? 13.25 -6.555 -9.117 1 96 211 GLU A CA 1
ATOM 1648 C C . GLU A 1 211 ? 13.312 -6.402 -7.598 1 96 211 GLU A C 1
ATOM 1650 O O . GLU A 1 211 ? 13.922 -5.461 -7.086 1 96 211 GLU A O 1
ATOM 1655 N N . ALA A 1 212 ? 12.648 -7.277 -6.902 1 97.06 212 ALA A N 1
ATOM 1656 C CA . ALA A 1 212 ? 12.586 -7.363 -5.441 1 97.06 212 ALA A CA 1
ATOM 1657 C C . ALA A 1 212 ? 12.016 -8.703 -4.992 1 97.06 212 ALA A C 1
ATOM 1659 O O . ALA A 1 212 ? 11.477 -9.461 -5.805 1 97.06 212 ALA A O 1
ATOM 1660 N N . GLU A 1 213 ? 12.219 -9 -3.775 1 97.94 213 GLU A N 1
ATOM 1661 C CA . GLU A 1 213 ? 11.555 -10.156 -3.182 1 97.94 213 GLU A CA 1
ATOM 1662 C C . GLU A 1 213 ? 10.047 -9.938 -3.068 1 97.94 213 GLU A C 1
ATOM 1664 O O . GLU A 1 213 ? 9.602 -8.844 -2.705 1 97.94 213 GLU A O 1
ATOM 1669 N N . THR A 1 214 ? 9.258 -10.938 -3.404 1 97.19 214 THR A N 1
ATOM 1670 C CA . THR A 1 214 ? 7.805 -10.852 -3.318 1 97.19 214 THR A CA 1
ATOM 1671 C C . THR A 1 214 ? 7.266 -11.805 -2.256 1 97.19 214 THR A C 1
ATOM 1673 O O . THR A 1 214 ? 7.98 -12.695 -1.798 1 97.19 214 THR A O 1
ATOM 1676 N N . LEU A 1 215 ? 6.074 -11.625 -1.854 1 97.56 215 LEU A N 1
ATOM 1677 C CA . LEU A 1 215 ? 5.457 -12.398 -0.778 1 97.56 215 LEU A CA 1
ATOM 1678 C C . LEU A 1 215 ? 5.109 -13.805 -1.249 1 97.56 215 LEU A C 1
ATOM 1680 O O . LEU A 1 215 ? 5.062 -14.734 -0.445 1 97.56 215 LEU A O 1
ATOM 1684 N N . SER A 1 216 ? 4.801 -13.867 -2.49 1 96.56 216 SER A N 1
ATOM 1685 C CA . SER A 1 216 ? 4.434 -15.156 -3.062 1 96.56 216 SER A CA 1
ATOM 1686 C C . SER A 1 216 ? 4.602 -15.156 -4.578 1 96.56 216 SER A C 1
ATOM 1688 O O . SER A 1 216 ? 4.309 -14.164 -5.242 1 96.56 216 SER A O 1
ATOM 1690 N N . CYS A 1 217 ? 5.055 -16.203 -5.07 1 96.75 217 CYS A N 1
ATOM 1691 C CA . CYS A 1 217 ? 5.215 -16.438 -6.504 1 96.75 217 CYS A CA 1
ATOM 1692 C C . CYS A 1 217 ? 4.785 -17.844 -6.871 1 96.75 217 CYS A C 1
ATOM 1694 O O . CYS A 1 217 ? 5.504 -18.812 -6.598 1 96.75 217 CYS A O 1
ATOM 1696 N N . GLY A 1 218 ? 3.674 -17.953 -7.543 1 96.81 218 GLY A N 1
ATOM 1697 C CA . GLY A 1 218 ? 3.133 -19.266 -7.879 1 96.81 218 GLY A CA 1
ATOM 1698 C C . GLY A 1 218 ? 4.078 -20.109 -8.719 1 96.81 218 GLY A C 1
ATOM 1699 O O . GLY A 1 218 ? 4.387 -21.234 -8.359 1 96.81 218 GLY A O 1
ATOM 1700 N N . THR A 1 219 ? 4.523 -19.5 -9.828 1 97.06 219 THR A N 1
ATOM 1701 C CA . THR A 1 219 ? 5.418 -20.234 -10.711 1 97.06 219 THR A CA 1
ATOM 1702 C C . THR A 1 219 ? 6.734 -20.562 -10.008 1 97.06 219 THR A C 1
ATOM 1704 O O . THR A 1 219 ? 7.352 -21.594 -10.273 1 97.06 219 THR A O 1
ATOM 1707 N N . GLY A 1 220 ? 7.16 -19.672 -9.102 1 98.19 220 GLY A N 1
ATOM 1708 C CA . GLY A 1 220 ? 8.352 -19.938 -8.312 1 98.19 220 GLY A CA 1
ATOM 1709 C C . GLY A 1 220 ? 8.203 -21.109 -7.367 1 98.19 220 GLY A C 1
ATOM 1710 O O . GLY A 1 220 ? 9.133 -21.906 -7.203 1 98.19 220 GLY A O 1
ATOM 1711 N N . SER A 1 221 ? 7.086 -21.172 -6.781 1 98.75 221 SER A N 1
ATOM 1712 C CA . SER A 1 221 ? 6.805 -22.281 -5.891 1 98.75 221 SER A CA 1
ATOM 1713 C C . SER A 1 221 ? 6.773 -23.609 -6.648 1 98.75 221 SER A C 1
ATOM 1715 O O . SER A 1 221 ? 7.301 -24.625 -6.176 1 98.75 221 SER A O 1
ATOM 1717 N N . VAL A 1 222 ? 6.176 -23.547 -7.785 1 98.62 222 VAL A N 1
ATOM 1718 C CA . VAL A 1 222 ? 6.16 -24.734 -8.633 1 98.62 222 VAL A CA 1
ATOM 1719 C C . VAL A 1 222 ? 7.59 -25.109 -9.039 1 98.62 222 VAL A C 1
ATOM 1721 O O . VAL A 1 222 ? 7.957 -26.281 -9.047 1 98.62 222 VAL A O 1
ATOM 1724 N N . ALA A 1 223 ? 8.352 -24.109 -9.375 1 98.81 223 ALA A N 1
ATOM 1725 C CA . ALA A 1 223 ? 9.742 -24.328 -9.758 1 98.81 223 ALA A CA 1
ATOM 1726 C C . ALA A 1 223 ? 10.516 -25.016 -8.641 1 98.81 223 ALA A C 1
ATOM 1728 O O . ALA A 1 223 ? 11.234 -26 -8.883 1 98.81 223 ALA A O 1
ATOM 1729 N N . ALA A 1 224 ? 10.414 -24.5 -7.453 1 98.88 224 ALA A N 1
ATOM 1730 C CA . ALA A 1 224 ? 11.086 -25.094 -6.297 1 98.88 224 ALA A CA 1
ATOM 1731 C C . ALA A 1 224 ? 10.703 -26.562 -6.125 1 98.88 224 ALA A C 1
ATOM 1733 O O . ALA A 1 224 ? 11.57 -27.422 -5.961 1 98.88 224 ALA A O 1
ATOM 1734 N N . ALA A 1 225 ? 9.414 -26.828 -6.191 1 98.88 225 ALA A N 1
ATOM 1735 C CA . ALA A 1 225 ? 8.914 -28.188 -6.027 1 98.88 225 ALA A CA 1
ATOM 1736 C C . ALA A 1 225 ? 9.391 -29.094 -7.156 1 98.88 225 ALA A C 1
ATOM 1738 O O . ALA A 1 225 ? 9.789 -30.234 -6.922 1 98.88 225 ALA A O 1
ATOM 1739 N N . ALA A 1 226 ? 9.297 -28.578 -8.367 1 98.88 226 ALA A N 1
ATOM 1740 C CA . ALA A 1 226 ? 9.688 -29.359 -9.539 1 98.88 226 ALA A CA 1
ATOM 1741 C C . ALA A 1 226 ? 11.156 -29.75 -9.477 1 98.88 226 ALA A C 1
ATOM 1743 O O . ALA A 1 226 ? 11.516 -30.906 -9.758 1 98.88 226 ALA A O 1
ATOM 1744 N N . VAL A 1 227 ? 12 -28.812 -9.148 1 98.88 227 VAL A N 1
ATOM 1745 C CA . VAL A 1 227 ? 13.43 -29.094 -9.055 1 98.88 227 VAL A CA 1
ATOM 1746 C C . VAL A 1 227 ? 13.68 -30.078 -7.91 1 98.88 227 VAL A C 1
ATOM 1748 O O . VAL A 1 227 ? 14.445 -31.031 -8.062 1 98.88 227 VAL A O 1
ATOM 1751 N N . ALA A 1 228 ? 13.07 -29.859 -6.77 1 98.88 228 ALA A N 1
ATOM 1752 C CA . ALA A 1 228 ? 13.227 -30.781 -5.645 1 98.88 228 ALA A CA 1
ATOM 1753 C C . ALA A 1 228 ? 12.836 -32.188 -6.039 1 98.88 228 ALA A C 1
ATOM 1755 O O . ALA A 1 228 ? 13.531 -33.156 -5.699 1 98.88 228 ALA A O 1
ATOM 1756 N N . ARG A 1 229 ? 11.719 -32.312 -6.719 1 98.62 229 ARG A N 1
ATOM 1757 C CA . ARG A 1 229 ? 11.258 -33.625 -7.184 1 98.62 229 ARG A CA 1
ATOM 1758 C C . ARG A 1 229 ? 12.266 -34.25 -8.141 1 98.62 229 ARG A C 1
ATOM 1760 O O . ARG A 1 229 ? 12.602 -35.406 -8.008 1 98.62 229 ARG A O 1
ATOM 1767 N N . ARG A 1 230 ? 12.727 -33.438 -9.102 1 98.19 230 ARG A N 1
ATOM 1768 C CA . ARG A 1 230 ? 13.695 -33.906 -10.102 1 98.19 230 ARG A CA 1
ATOM 1769 C C . ARG A 1 230 ? 14.969 -34.406 -9.43 1 98.19 230 ARG A C 1
ATOM 1771 O O . ARG A 1 230 ? 15.586 -35.375 -9.914 1 98.19 230 ARG A O 1
ATOM 1778 N N . LEU A 1 231 ? 15.32 -33.812 -8.352 1 98 231 LEU A N 1
ATOM 1779 C CA . LEU A 1 231 ? 16.531 -34.188 -7.625 1 98 231 LEU A CA 1
ATOM 1780 C C . LEU A 1 231 ? 16.25 -35.312 -6.629 1 98 231 LEU A C 1
ATOM 1782 O O . LEU A 1 231 ? 17.156 -35.719 -5.898 1 98 231 LEU A O 1
ATOM 1786 N N . GLY A 1 232 ? 15.008 -35.719 -6.574 1 97.62 232 GLY A N 1
ATOM 1787 C CA .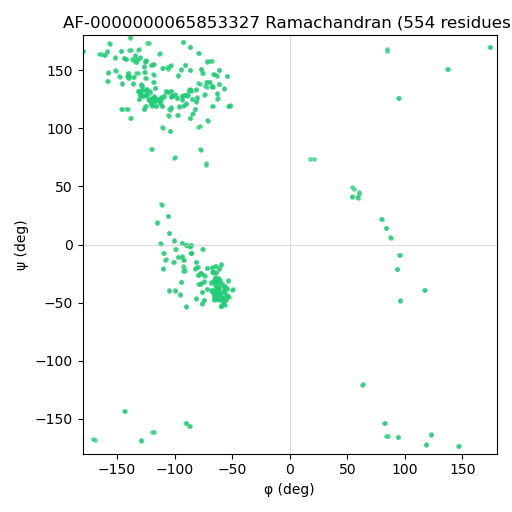 GLY A 1 232 ? 14.633 -36.844 -5.723 1 97.62 232 GLY A CA 1
ATOM 1788 C C . GLY A 1 232 ? 14.484 -36.469 -4.262 1 97.62 232 GLY A C 1
ATOM 1789 O O . GLY A 1 232 ? 14.594 -37.312 -3.375 1 97.62 232 GLY A O 1
ATOM 1790 N N . LEU A 1 233 ? 14.266 -35.188 -4.035 1 97.88 233 LEU A N 1
ATOM 1791 C CA . LEU A 1 233 ? 14.242 -34.688 -2.664 1 97.88 233 LEU A CA 1
ATOM 1792 C C . LEU A 1 233 ? 12.836 -34.719 -2.09 1 97.88 233 LEU A C 1
ATOM 1794 O O . LEU A 1 233 ? 12.648 -34.688 -0.871 1 97.88 233 LEU A O 1
ATOM 1798 N N . VAL A 1 234 ? 11.781 -34.719 -2.938 1 98 234 VAL A N 1
ATOM 1799 C CA . VAL A 1 234 ? 10.398 -34.719 -2.492 1 98 234 VAL A CA 1
ATOM 1800 C C . VAL A 1 234 ? 9.578 -35.656 -3.373 1 98 234 VAL A C 1
ATOM 1802 O O . VAL A 1 234 ? 10.062 -36.125 -4.418 1 98 234 VAL A O 1
ATOM 1805 N N . GLY A 1 235 ? 8.344 -35.969 -2.918 1 97 235 GLY A N 1
ATOM 1806 C CA . GLY A 1 235 ? 7.438 -36.812 -3.674 1 97 235 GLY A CA 1
ATOM 1807 C C . GLY A 1 235 ? 6.535 -36.031 -4.613 1 97 235 GLY A C 1
ATOM 1808 O O . GLY A 1 235 ? 6.906 -34.969 -5.09 1 97 235 GLY A O 1
ATOM 1809 N N . GLU A 1 236 ? 5.402 -36.625 -4.871 1 98.12 236 GLU A N 1
ATOM 1810 C CA . GLU A 1 236 ? 4.484 -36.125 -5.883 1 98.12 236 GLU A CA 1
ATOM 1811 C C . GLU A 1 236 ? 3.662 -34.969 -5.336 1 98.12 236 GLU A C 1
ATOM 1813 O O . GLU A 1 236 ? 2.992 -34.25 -6.094 1 98.12 236 GLU A O 1
ATOM 1818 N N . THR A 1 237 ? 3.578 -34.844 -4.074 1 98.38 237 THR A N 1
ATOM 1819 C CA . THR A 1 237 ? 2.9 -33.75 -3.42 1 98.38 237 THR A CA 1
ATOM 1820 C C . THR A 1 237 ? 3.787 -33.125 -2.338 1 98.38 237 THR A C 1
ATOM 1822 O O . THR A 1 237 ? 4.402 -33.844 -1.552 1 98.38 237 THR A O 1
ATOM 1825 N N . VAL A 1 238 ? 3.875 -31.828 -2.352 1 98.31 238 VAL A N 1
ATOM 1826 C CA . VAL A 1 238 ? 4.73 -31.188 -1.363 1 98.31 238 VAL A CA 1
ATOM 1827 C C . VAL A 1 238 ? 4.121 -29.844 -0.947 1 98.31 238 VAL A C 1
ATOM 1829 O O . VAL A 1 238 ? 3.557 -29.141 -1.776 1 98.31 238 VAL A O 1
ATOM 1832 N N . GLU A 1 239 ? 4.172 -29.547 0.308 1 98.56 239 GLU A N 1
ATOM 1833 C CA . GLU A 1 239 ? 3.783 -28.234 0.823 1 98.56 239 GLU A CA 1
ATOM 1834 C C . GLU A 1 239 ? 4.914 -27.234 0.663 1 98.56 239 GLU A C 1
ATOM 1836 O O . GLU A 1 239 ? 6.082 -27.547 0.896 1 98.56 239 GLU A O 1
ATOM 1841 N N . VAL A 1 240 ? 4.609 -26.094 0.18 1 98.75 240 VAL A N 1
ATOM 1842 C CA . VAL A 1 240 ? 5.555 -25 -0.013 1 98.75 240 VAL A CA 1
ATOM 1843 C C . VAL A 1 240 ? 5.125 -23.781 0.816 1 98.75 240 VAL A C 1
ATOM 1845 O O . VAL A 1 240 ? 4.012 -23.281 0.658 1 98.75 240 VAL A O 1
ATOM 1848 N N . MET A 1 241 ? 5.973 -23.375 1.71 1 98.62 241 MET A N 1
ATOM 1849 C CA . MET A 1 241 ? 5.707 -22.188 2.52 1 98.62 241 MET A CA 1
ATOM 1850 C C . MET A 1 241 ? 6.41 -20.969 1.94 1 98.62 241 MET A C 1
ATOM 1852 O O . MET A 1 241 ? 7.641 -20.906 1.936 1 98.62 241 MET A O 1
ATOM 1856 N N . THR A 1 242 ? 5.664 -20.047 1.424 1 98.31 242 THR A N 1
ATOM 1857 C CA . THR A 1 242 ? 6.199 -18.766 0.979 1 98.31 242 THR A CA 1
ATOM 1858 C C . THR A 1 242 ? 6.121 -17.719 2.096 1 98.31 242 THR A C 1
ATOM 1860 O O . THR A 1 242 ? 5.555 -17.984 3.156 1 98.31 242 THR A O 1
ATOM 1863 N N . LYS A 1 243 ? 6.676 -16.562 1.849 1 96.94 243 LYS A N 1
ATOM 1864 C CA . LYS A 1 243 ? 6.586 -15.492 2.83 1 96.94 243 LYS A CA 1
ATOM 1865 C C . LYS A 1 243 ? 5.137 -15.102 3.088 1 96.94 243 LYS A C 1
ATOM 1867 O O . LYS A 1 243 ? 4.781 -14.695 4.199 1 96.94 243 LYS A O 1
ATOM 1872 N N . GLY A 1 244 ? 4.262 -15.25 2.074 1 97.88 244 GLY A N 1
ATOM 1873 C CA . GLY A 1 244 ? 2.879 -14.805 2.16 1 97.88 244 GLY A CA 1
ATOM 1874 C C . GLY A 1 244 ? 1.932 -15.883 2.645 1 97.88 244 GLY A C 1
ATOM 1875 O O . GLY A 1 244 ? 0.764 -15.609 2.93 1 97.88 244 GLY A O 1
ATOM 1876 N N . GLY A 1 245 ? 2.416 -17.109 2.656 1 97.81 245 GLY A N 1
ATOM 1877 C CA . GLY A 1 245 ? 1.545 -18.188 3.102 1 97.81 245 GLY A CA 1
ATOM 1878 C C . GLY A 1 245 ? 1.799 -19.5 2.381 1 97.81 245 GLY A C 1
ATOM 1879 O O . GLY A 1 245 ? 2.721 -19.594 1.569 1 97.81 245 GLY A O 1
ATOM 1880 N N . PRO A 1 246 ? 0.987 -20.422 2.643 1 98.12 246 PRO A N 1
ATOM 1881 C CA . PRO A 1 246 ? 1.223 -21.797 2.156 1 98.12 246 PRO A CA 1
ATOM 1882 C C . PRO A 1 246 ? 0.671 -22.016 0.75 1 98.12 246 PRO A C 1
ATOM 1884 O O . PRO A 1 246 ? -0.343 -21.422 0.376 1 98.12 246 PRO A O 1
ATOM 1887 N N . LEU A 1 247 ? 1.324 -22.891 0.081 1 98.56 247 LEU A N 1
ATOM 1888 C CA . LEU A 1 247 ? 0.856 -23.516 -1.149 1 98.56 247 LEU A CA 1
ATOM 1889 C C . LEU A 1 247 ? 1.066 -25.031 -1.105 1 98.56 247 LEU A C 1
ATOM 1891 O O . LEU A 1 247 ? 1.854 -25.531 -0.297 1 98.56 247 LEU A O 1
ATOM 1895 N N . ARG A 1 248 ? 0.298 -25.703 -1.884 1 98.5 248 ARG A N 1
ATOM 1896 C CA . ARG A 1 248 ? 0.49 -27.125 -2.125 1 98.5 248 ARG A CA 1
ATOM 1897 C C . ARG A 1 248 ? 0.729 -27.406 -3.605 1 98.5 248 ARG A C 1
ATOM 1899 O O . ARG A 1 248 ? -0.094 -27.047 -4.449 1 98.5 248 ARG A O 1
ATOM 1906 N N . ILE A 1 249 ? 1.853 -27.984 -3.881 1 98.75 249 ILE A N 1
ATOM 1907 C CA . ILE A 1 249 ? 2.182 -28.344 -5.258 1 98.75 249 ILE A CA 1
ATOM 1908 C C . ILE A 1 249 ? 2.092 -29.859 -5.43 1 98.75 249 ILE A C 1
ATOM 1910 O O . ILE A 1 249 ? 2.586 -30.625 -4.59 1 98.75 249 ILE A O 1
ATOM 1914 N N . SER A 1 250 ? 1.458 -30.281 -6.43 1 98.75 250 SER A N 1
ATOM 1915 C CA . SER A 1 250 ? 1.369 -31.703 -6.758 1 98.75 250 SER A CA 1
ATOM 1916 C C . SER A 1 250 ? 1.652 -31.938 -8.234 1 98.75 250 SER A C 1
ATOM 1918 O O . SER A 1 250 ? 1.591 -31.016 -9.047 1 98.75 250 SER A O 1
ATOM 1920 N N . PHE A 1 251 ? 2.006 -33.188 -8.523 1 98.56 251 PHE A N 1
ATOM 1921 C CA . PHE A 1 251 ? 2.312 -33.594 -9.891 1 98.56 251 PHE A CA 1
ATOM 1922 C C . PHE A 1 251 ? 1.476 -34.781 -10.312 1 98.56 251 PHE A C 1
ATOM 1924 O O . PHE A 1 251 ? 1.294 -35.719 -9.539 1 98.56 251 PHE A O 1
ATOM 1931 N N . ALA A 1 252 ? 0.85 -34.75 -11.352 1 97.81 252 ALA A N 1
ATOM 1932 C CA . ALA A 1 252 ? 0.246 -35.875 -12.055 1 97.81 252 ALA A CA 1
ATOM 1933 C C . ALA A 1 252 ? 0.987 -36.156 -13.352 1 97.81 252 ALA A C 1
ATOM 1935 O O . ALA A 1 252 ? 0.734 -35.531 -14.383 1 97.81 252 ALA A O 1
ATOM 1936 N N . GLY A 1 253 ? 1.794 -37.125 -13.328 1 96.69 253 GLY A N 1
ATOM 1937 C CA . GLY A 1 253 ? 2.76 -37.25 -14.414 1 96.69 253 GLY A CA 1
ATOM 1938 C C . GLY A 1 253 ? 3.729 -36.062 -14.461 1 96.69 253 GLY A C 1
ATOM 1939 O O . GLY A 1 253 ? 4.387 -35.75 -13.469 1 96.69 253 GLY A O 1
ATOM 1940 N N . GLU A 1 254 ? 3.709 -35.406 -15.594 1 95.88 254 GLU A N 1
ATOM 1941 C CA . GLU A 1 254 ? 4.625 -34.281 -15.75 1 95.88 254 GLU A CA 1
ATOM 1942 C C . GLU A 1 254 ? 3.918 -32.969 -15.492 1 95.88 254 GLU A C 1
ATOM 1944 O O . GLU A 1 254 ? 4.559 -31.906 -15.445 1 95.88 254 GLU A O 1
ATOM 1949 N N . LYS A 1 255 ? 2.66 -33.062 -15.273 1 97.5 255 LYS A N 1
ATOM 1950 C CA . LYS A 1 255 ? 1.884 -31.828 -15.094 1 97.5 255 LYS A CA 1
ATOM 1951 C C . LYS A 1 255 ? 1.896 -31.375 -13.641 1 97.5 255 LYS A C 1
ATOM 1953 O O . LYS A 1 255 ? 1.715 -32.188 -12.734 1 97.5 255 LYS A O 1
ATOM 1958 N N . ALA A 1 256 ? 2.143 -30.188 -13.477 1 98.38 256 ALA A N 1
ATOM 1959 C CA . ALA A 1 256 ? 2.158 -29.609 -12.133 1 98.38 256 ALA A CA 1
ATOM 1960 C C . ALA A 1 256 ? 0.827 -28.938 -11.812 1 98.38 256 ALA A C 1
ATOM 1962 O O . ALA A 1 256 ? 0.204 -28.328 -12.688 1 98.38 256 ALA A O 1
ATOM 1963 N N . PHE A 1 257 ? 0.409 -29 -10.555 1 98.62 257 PHE A N 1
ATOM 1964 C CA . PHE A 1 257 ? -0.772 -28.344 -10.016 1 98.62 257 PHE A CA 1
ATOM 1965 C C . PHE A 1 257 ? -0.427 -27.547 -8.758 1 98.62 257 PHE A C 1
ATOM 1967 O O . PHE A 1 257 ? 0.354 -28.016 -7.926 1 98.62 257 PHE A O 1
ATOM 1974 N N . MET A 1 258 ? -0.963 -26.391 -8.664 1 98.75 258 MET A N 1
ATOM 1975 C CA . MET A 1 258 ? -0.78 -25.547 -7.484 1 98.75 258 MET A CA 1
ATOM 1976 C C . MET A 1 258 ? -2.113 -25.281 -6.789 1 98.75 258 MET A C 1
ATOM 1978 O O . MET A 1 258 ? -3.092 -24.922 -7.438 1 98.75 258 MET A O 1
ATOM 1982 N N . GLU A 1 259 ? -2.18 -25.516 -5.605 1 98.56 259 GLU A N 1
ATOM 1983 C CA . GLU A 1 259 ? -3.334 -25.219 -4.766 1 98.56 259 GLU A CA 1
ATOM 1984 C C . GLU A 1 259 ? -2.973 -24.203 -3.68 1 98.56 259 GLU A C 1
ATOM 1986 O O . GLU A 1 259 ? -1.909 -24.297 -3.064 1 98.56 259 GLU A O 1
ATOM 1991 N N . GLY A 1 260 ? -3.793 -23.234 -3.494 1 98.44 260 GLY A N 1
ATOM 1992 C CA . GLY A 1 260 ? -3.529 -22.234 -2.473 1 98.44 260 GLY A CA 1
ATOM 1993 C C . GLY A 1 260 ? -4.773 -21.484 -2.033 1 98.44 260 GLY A C 1
ATOM 1994 O O . GLY A 1 260 ? -5.824 -21.594 -2.67 1 98.44 260 GLY A O 1
ATOM 1995 N N . PRO A 1 261 ? -4.672 -20.781 -0.951 1 98.44 261 PRO A N 1
ATOM 1996 C CA . PRO A 1 261 ? -5.809 -20.016 -0.432 1 98.44 261 PRO A CA 1
ATOM 1997 C C . PRO A 1 261 ? -6.016 -18.703 -1.169 1 98.44 261 PRO A C 1
ATOM 1999 O O . PRO A 1 261 ? -5.172 -18.297 -1.974 1 98.44 261 PRO A O 1
ATOM 2002 N N . ALA A 1 262 ? -7.102 -18.125 -1 1 98.62 262 ALA A N 1
ATOM 2003 C CA . ALA A 1 262 ? -7.441 -16.734 -1.301 1 98.62 262 ALA A CA 1
ATOM 2004 C C . ALA A 1 262 ? -8.328 -16.141 -0.211 1 98.62 262 ALA A C 1
ATOM 2006 O O . ALA A 1 262 ? -9.188 -16.828 0.348 1 98.62 262 ALA A O 1
ATOM 2007 N N . VAL A 1 263 ? -8.125 -14.906 0.076 1 98.06 263 VAL A N 1
ATOM 2008 C CA . VAL A 1 263 ? -8.805 -14.258 1.19 1 98.06 263 VAL A CA 1
ATOM 2009 C C . VAL A 1 263 ? -9.453 -12.961 0.715 1 98.06 263 VAL A C 1
ATOM 2011 O O . VAL A 1 263 ? -8.828 -12.172 0.005 1 98.06 263 VAL A O 1
ATOM 2014 N N . THR A 1 264 ? -10.773 -12.797 1.031 1 98.5 264 THR A N 1
ATOM 2015 C CA . THR A 1 264 ? -11.438 -11.531 0.767 1 98.5 264 THR A CA 1
ATOM 2016 C C . THR A 1 264 ? -11.117 -10.516 1.86 1 98.5 264 THR A C 1
ATOM 2018 O O . THR A 1 264 ? -11.328 -10.781 3.045 1 98.5 264 THR A O 1
ATOM 2021 N N . VAL A 1 265 ? -10.641 -9.367 1.485 1 98.38 265 VAL A N 1
ATOM 2022 C CA . VAL A 1 265 ? -10.258 -8.328 2.436 1 98.38 265 VAL A CA 1
ATOM 2023 C C . VAL A 1 265 ? -11.445 -7.418 2.717 1 98.38 265 VAL A C 1
ATOM 2025 O O . VAL A 1 265 ? -11.797 -7.18 3.877 1 98.38 265 VAL A O 1
ATOM 2028 N N . CYS A 1 266 ? -12.047 -6.895 1.663 1 98.5 266 CYS A N 1
ATOM 2029 C CA . CYS A 1 266 ? -13.195 -6 1.781 1 98.5 266 CYS A CA 1
ATOM 2030 C C . CYS A 1 266 ? -13.961 -5.922 0.467 1 98.5 266 CYS A C 1
ATOM 2032 O O . CYS A 1 266 ? -13.492 -6.41 -0.561 1 98.5 266 CYS A O 1
ATOM 2034 N N . ARG A 1 267 ? -15.117 -5.465 0.544 1 98.38 267 ARG A N 1
ATOM 2035 C CA . ARG A 1 267 ? -15.953 -5.094 -0.593 1 98.38 267 ARG A CA 1
ATOM 2036 C C . ARG A 1 267 ? -16.438 -3.652 -0.467 1 98.38 267 ARG A C 1
ATOM 2038 O O . ARG A 1 267 ? -16.672 -3.164 0.641 1 98.38 267 ARG A O 1
ATOM 2045 N N . GLY A 1 268 ? -16.516 -2.971 -1.636 1 98.06 268 GLY A N 1
ATOM 2046 C CA . GLY A 1 268 ? -16.969 -1.592 -1.538 1 98.06 268 GLY A CA 1
ATOM 2047 C C . GLY A 1 268 ? -17.25 -0.962 -2.887 1 98.06 268 GLY A C 1
ATOM 2048 O O . GLY A 1 268 ? -17.453 -1.669 -3.877 1 98.06 268 GLY A O 1
ATOM 2049 N N . VAL A 1 269 ? -17.406 0.368 -2.865 1 98.5 269 VAL A N 1
ATOM 2050 C CA . VAL A 1 269 ? -17.688 1.175 -4.051 1 98.5 269 VAL A CA 1
ATOM 2051 C C . VAL A 1 269 ? -16.625 2.273 -4.176 1 98.5 269 VAL A C 1
ATOM 2053 O O . VAL A 1 269 ? -16.281 2.928 -3.189 1 98.5 269 VAL A O 1
ATOM 2056 N N . VAL A 1 270 ? -16.109 2.387 -5.355 1 98.19 270 VAL A N 1
ATOM 2057 C CA . VAL A 1 270 ? -15.156 3.447 -5.637 1 98.19 270 VAL A CA 1
ATOM 2058 C C . VAL A 1 270 ? -15.859 4.801 -5.625 1 98.19 270 VAL A C 1
ATOM 2060 O O . VAL A 1 270 ? -16.969 4.934 -6.152 1 98.19 270 VAL A O 1
ATOM 2063 N N . SER A 1 271 ? -15.234 5.793 -5.082 1 97.12 271 SER A N 1
ATOM 2064 C CA . SER A 1 271 ? -15.836 7.113 -4.988 1 97.12 271 SER A CA 1
ATOM 2065 C C . SER A 1 271 ? -15.914 7.789 -6.352 1 97.12 271 SER A C 1
ATOM 2067 O O . SER A 1 271 ? -15.102 7.508 -7.234 1 97.12 271 SER A O 1
ATOM 2069 N N . ASP A 1 272 ? -16.828 8.734 -6.461 1 94.12 272 ASP A N 1
ATOM 2070 C CA . ASP A 1 272 ? -16.953 9.531 -7.68 1 94.12 272 ASP A CA 1
ATOM 2071 C C . ASP A 1 272 ? -15.711 10.391 -7.91 1 94.12 272 ASP A C 1
ATOM 2073 O O . ASP A 1 272 ? -15.344 10.656 -9.055 1 94.12 272 ASP A O 1
ATOM 2077 N N . GLU A 1 273 ? -15.102 10.805 -6.859 1 93.5 273 GLU A N 1
ATOM 2078 C CA . GLU A 1 273 ? -13.914 11.648 -6.953 1 93.5 273 GLU A CA 1
ATOM 2079 C C . GLU A 1 273 ? -12.781 10.93 -7.684 1 93.5 273 GLU A C 1
ATOM 2081 O O . GLU A 1 273 ? -12.031 11.555 -8.438 1 93.5 273 GLU A O 1
ATOM 2086 N N . ILE A 1 274 ? -12.703 9.664 -7.414 1 93.94 274 ILE A N 1
ATOM 2087 C CA . ILE A 1 274 ? -11.688 8.852 -8.07 1 93.94 274 ILE A CA 1
ATOM 2088 C C . ILE A 1 274 ? -12.109 8.57 -9.516 1 93.94 274 ILE A C 1
ATOM 2090 O O . ILE A 1 274 ? -11.289 8.625 -10.43 1 93.94 274 ILE A O 1
ATOM 2094 N N . LEU A 1 275 ? -13.383 8.289 -9.703 1 89.38 275 LEU A N 1
ATOM 2095 C CA . LEU A 1 275 ? -13.898 7.961 -11.031 1 89.38 275 LEU A CA 1
ATOM 2096 C C . LEU A 1 275 ? -13.758 9.141 -11.984 1 89.38 275 LEU A C 1
ATOM 2098 O O . LEU A 1 275 ? -13.562 8.953 -13.188 1 89.38 275 LEU A O 1
ATOM 2102 N N . GLN A 1 276 ? -13.805 10.312 -11.461 1 86.81 276 GLN A N 1
ATOM 2103 C CA . GLN A 1 276 ? -13.695 11.516 -12.281 1 86.81 276 GLN A CA 1
ATOM 2104 C C . GLN A 1 276 ? -12.266 11.727 -12.766 1 86.81 276 GLN A C 1
ATOM 2106 O O . GLN A 1 276 ? -12.031 12.414 -13.758 1 86.81 276 GLN A O 1
ATOM 2111 N N . THR A 1 277 ? -11.344 11.227 -12.016 1 79.5 277 THR A N 1
ATOM 2112 C CA . THR A 1 277 ? -9.953 11.312 -12.461 1 79.5 277 THR A CA 1
ATOM 2113 C C . THR A 1 277 ? -9.695 10.359 -13.633 1 79.5 277 THR A C 1
ATOM 2115 O O . THR A 1 277 ? -8.719 10.516 -14.359 1 79.5 277 THR A O 1
ATOM 2118 N N . LEU A 1 278 ? -10.578 9.352 -13.758 1 67.5 278 LEU A N 1
ATOM 2119 C CA . LEU A 1 278 ? -10.477 8.375 -14.844 1 67.5 278 LEU A CA 1
ATOM 2120 C C . LEU A 1 278 ? -11 8.961 -16.156 1 67.5 278 LEU A C 1
ATOM 2122 O O . LEU A 1 278 ? -10.641 8.492 -17.234 1 67.5 278 LEU A O 1
ATOM 2126 N N . GLN A 1 279 ? -11.914 9.992 -16.141 1 59.84 279 GLN A N 1
ATOM 2127 C CA . GLN A 1 279 ? -12.492 10.578 -17.328 1 59.84 279 GLN A CA 1
ATOM 2128 C C . GLN A 1 279 ? -11.602 11.688 -17.891 1 59.84 279 GLN A C 1
ATOM 2130 O O . GLN A 1 279 ? -10.953 12.406 -17.125 1 59.84 279 GLN A O 1
ATOM 2135 N N . MET B 1 1 ? -22.656 -11.156 12.82 1 41.53 1 MET B N 1
ATOM 2136 C CA . MET B 1 1 ? -21.594 -10.25 13.258 1 41.53 1 MET B CA 1
ATOM 2137 C C . MET B 1 1 ? -21.625 -8.945 12.461 1 41.53 1 MET B C 1
ATOM 2139 O O . MET B 1 1 ? -21.922 -8.953 11.266 1 41.53 1 MET B O 1
ATOM 2143 N N . ASN B 1 2 ? -21.891 -7.75 13.102 1 60.97 2 ASN B N 1
ATOM 2144 C CA . ASN B 1 2 ? -22.125 -6.441 12.508 1 60.97 2 ASN B CA 1
ATOM 2145 C C . ASN B 1 2 ? -21.016 -6.039 11.555 1 60.97 2 ASN B C 1
ATOM 2147 O O . ASN B 1 2 ? -19.844 -6.312 11.82 1 60.97 2 ASN B O 1
ATOM 2151 N N . GLN B 1 3 ? -21.25 -5.801 10.242 1 87.31 3 GLN B N 1
ATOM 2152 C CA . GLN B 1 3 ? -20.344 -5.406 9.164 1 87.31 3 GLN B CA 1
ATOM 2153 C C . GLN B 1 3 ? -19.516 -4.18 9.547 1 87.31 3 GLN B C 1
ATOM 2155 O O . GLN B 1 3 ? -20.047 -3.229 10.125 1 87.31 3 GLN B O 1
ATOM 2160 N N . LEU B 1 4 ? -18.25 -4.312 9.578 1 96.69 4 LEU B N 1
ATOM 2161 C CA . LEU B 1 4 ? -17.406 -3.158 9.852 1 96.69 4 LEU B CA 1
ATOM 2162 C C . LEU B 1 4 ? -17.266 -2.283 8.609 1 96.69 4 LEU B C 1
ATOM 2164 O O . LEU B 1 4 ? -16.516 -2.627 7.684 1 96.69 4 LEU B O 1
ATOM 2168 N N . GLU B 1 5 ? -18 -1.203 8.602 1 98.25 5 GLU B N 1
ATOM 2169 C CA . GLU B 1 5 ? -17.938 -0.241 7.508 1 98.25 5 GLU B CA 1
ATOM 2170 C C . GLU B 1 5 ? -16.672 0.614 7.609 1 98.25 5 GLU B C 1
ATOM 2172 O O . GLU B 1 5 ? -16.203 0.905 8.711 1 98.25 5 GLU B O 1
ATOM 2177 N N . PHE B 1 6 ? -16.203 0.969 6.48 1 98.75 6 PHE B N 1
ATOM 2178 C CA . PHE B 1 6 ? -15.047 1.862 6.465 1 98.75 6 PHE B CA 1
ATOM 2179 C C . PHE B 1 6 ? -15.125 2.838 5.301 1 98.75 6 PHE B C 1
ATOM 2181 O O . PHE B 1 6 ? -15.898 2.627 4.359 1 98.75 6 PHE B O 1
ATOM 2188 N N . VAL B 1 7 ? -14.398 3.92 5.383 1 98.88 7 VAL B N 1
ATOM 2189 C CA . VAL B 1 7 ? -14.117 4.855 4.297 1 98.88 7 VAL B CA 1
ATOM 2190 C C . VAL B 1 7 ? -12.609 5.016 4.133 1 98.88 7 VAL B C 1
ATOM 2192 O O . VAL B 1 7 ? -11.883 5.18 5.117 1 98.88 7 VAL B O 1
ATOM 2195 N N . LYS B 1 8 ? -12.086 4.863 2.961 1 98.88 8 LYS B N 1
ATOM 2196 C CA . LYS B 1 8 ? -10.68 5.172 2.686 1 98.88 8 LYS B CA 1
ATOM 2197 C C . LYS B 1 8 ? -10.531 6.562 2.07 1 98.88 8 LYS B C 1
ATOM 2199 O O . LYS B 1 8 ? -11.234 6.898 1.112 1 98.88 8 LYS B O 1
ATOM 2204 N N . LEU B 1 9 ? -9.727 7.391 2.639 1 98.88 9 LEU B N 1
ATOM 2205 C CA . LEU B 1 9 ? -9.477 8.758 2.193 1 98.88 9 LEU B CA 1
ATOM 2206 C C . LEU B 1 9 ? -7.98 9.062 2.191 1 98.88 9 LEU B C 1
ATOM 2208 O O . LEU B 1 9 ? -7.199 8.359 2.836 1 98.88 9 LEU B O 1
ATOM 2212 N N . HIS B 1 10 ? -7.629 10.109 1.473 1 98.62 10 HIS B N 1
ATOM 2213 C CA . HIS B 1 10 ? -6.266 10.602 1.611 1 98.62 10 HIS B CA 1
ATOM 2214 C C . HIS B 1 10 ? -6.227 12.133 1.605 1 98.62 10 HIS B C 1
ATOM 2216 O O . HIS B 1 10 ? -7.09 12.773 1.003 1 98.62 10 HIS B O 1
ATOM 2222 N N . GLY B 1 11 ? -5.379 12.695 2.334 1 98.44 11 GLY B N 1
ATOM 2223 C CA . GLY B 1 11 ? -4.953 14.086 2.24 1 98.44 11 GLY B CA 1
ATOM 2224 C C . GLY B 1 11 ? -3.586 14.25 1.601 1 98.44 11 GLY B C 1
ATOM 2225 O O . GLY B 1 11 ? -2.562 14.148 2.277 1 98.44 11 GLY B O 1
ATOM 2226 N N . ASN B 1 12 ? -3.637 14.547 0.316 1 98 12 ASN B N 1
ATOM 2227 C CA . ASN B 1 12 ? -2.4 14.703 -0.441 1 98 12 ASN B CA 1
ATOM 2228 C C . ASN B 1 12 ? -1.552 13.438 -0.399 1 98 12 ASN B C 1
ATOM 2230 O O . ASN B 1 12 ? -0.34 1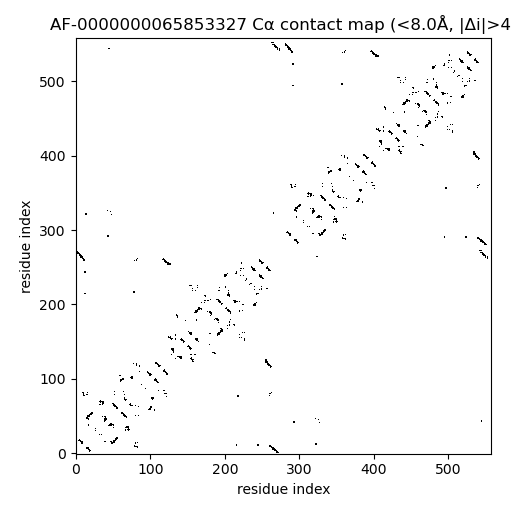3.5 -0.182 1 98 12 ASN B O 1
ATOM 2234 N N . GLY B 1 13 ? -2.148 12.289 -0.5 1 98.06 13 GLY B N 1
ATOM 2235 C CA . GLY B 1 13 ? -1.442 11.023 -0.629 1 98.06 13 GLY B CA 1
ATOM 2236 C C . GLY B 1 13 ? -1.195 10.344 0.702 1 98.06 13 GLY B C 1
ATOM 2237 O O . GLY B 1 13 ? -0.816 9.172 0.742 1 98.06 13 GLY B O 1
ATOM 2238 N N . ASN B 1 14 ? -1.221 11.07 1.816 1 97.94 14 ASN B N 1
ATOM 2239 C CA . ASN B 1 14 ? -1.292 10.453 3.137 1 97.94 14 ASN B CA 1
ATOM 2240 C C . ASN B 1 14 ? -2.664 9.836 3.395 1 97.94 14 ASN B C 1
ATOM 2242 O O . ASN B 1 14 ? -3.648 10.555 3.574 1 97.94 14 ASN B O 1
ATOM 2246 N N . ASP B 1 15 ? -2.75 8.461 3.361 1 98.5 15 ASP B N 1
ATOM 2247 C CA . ASP B 1 15 ? -4.066 7.84 3.26 1 98.5 15 ASP B CA 1
ATOM 2248 C C . ASP B 1 15 ? -4.438 7.125 4.559 1 98.5 15 ASP B C 1
ATOM 2250 O O . ASP B 1 15 ? -3.561 6.66 5.289 1 98.5 15 ASP B O 1
ATOM 2254 N N . PHE B 1 16 ? -5.793 7.062 4.777 1 98.88 16 PHE B N 1
ATOM 2255 C CA . PHE B 1 16 ? -6.336 6.594 6.047 1 98.88 16 PHE B CA 1
ATOM 2256 C C . PHE B 1 16 ? -7.574 5.73 5.82 1 98.88 16 PHE B C 1
ATOM 2258 O O . PHE B 1 16 ? -8.312 5.934 4.852 1 98.88 16 PHE B O 1
ATOM 2265 N N . ILE B 1 17 ? -7.727 4.785 6.695 1 98.94 17 ILE B N 1
ATOM 2266 C CA . ILE B 1 17 ? -8.992 4.07 6.852 1 98.94 17 ILE B CA 1
ATOM 2267 C C . ILE B 1 17 ? -9.789 4.691 7.992 1 98.94 17 ILE B C 1
ATOM 2269 O O . ILE B 1 17 ? -9.32 4.75 9.133 1 98.94 17 ILE B O 1
ATOM 2273 N N . LEU B 1 18 ? -10.93 5.184 7.648 1 98.94 18 LEU B N 1
ATOM 2274 C CA . LEU B 1 18 ? -11.742 5.836 8.672 1 98.94 18 LEU B CA 1
ATOM 2275 C C . LEU B 1 18 ? -12.867 4.914 9.141 1 98.94 18 LEU B C 1
ATOM 2277 O O . LEU B 1 18 ? -13.586 4.332 8.32 1 98.94 18 LEU B O 1
ATOM 2281 N N . ILE B 1 19 ? -12.984 4.723 10.391 1 98.88 19 ILE B N 1
ATOM 2282 C CA . ILE B 1 19 ? -14.07 4.008 11.055 1 98.88 19 ILE B CA 1
ATOM 2283 C C . ILE B 1 19 ? -14.922 4.988 11.859 1 98.88 19 ILE B C 1
ATOM 2285 O O . ILE B 1 19 ? -14.422 5.645 12.781 1 98.88 19 ILE B O 1
ATOM 2289 N N . ASP B 1 20 ? -16.141 5.082 11.523 1 98.75 20 ASP B N 1
ATOM 2290 C CA . ASP B 1 20 ? -17.078 6.004 12.164 1 98.75 20 ASP B CA 1
ATOM 2291 C C . ASP B 1 20 ? -17.703 5.383 13.406 1 98.75 20 ASP B C 1
ATOM 2293 O O . ASP B 1 20 ? -18.516 4.457 13.312 1 98.75 20 ASP B O 1
ATOM 2297 N N . GLU B 1 21 ? -17.312 5.883 14.516 1 98.5 21 GLU B N 1
ATOM 2298 C CA . GLU B 1 21 ? -17.844 5.363 15.773 1 98.5 21 GLU B CA 1
ATOM 2299 C C . GLU B 1 21 ? -18.656 6.422 16.516 1 98.5 21 GLU B C 1
ATOM 2301 O O . GLU B 1 21 ? -18.812 6.355 17.734 1 98.5 21 GLU B O 1
ATOM 2306 N N . LEU B 1 22 ? -19.094 7.43 15.812 1 97.94 22 LEU B N 1
ATOM 2307 C CA . LEU B 1 22 ? -19.875 8.5 16.438 1 97.94 22 LEU B CA 1
ATOM 2308 C C . LEU B 1 22 ? -21.125 7.949 17.109 1 97.94 22 LEU B C 1
ATOM 2310 O O . LEU B 1 22 ? -21.531 8.453 18.156 1 97.94 22 LEU B O 1
ATOM 2314 N N . ASN B 1 23 ? -21.75 6.902 16.5 1 95.81 23 ASN B N 1
ATOM 2315 C CA . ASN B 1 23 ? -22.969 6.328 17.047 1 95.81 23 ASN B CA 1
ATOM 2316 C C . ASN B 1 23 ? -22.719 4.984 17.719 1 95.81 23 ASN B C 1
ATOM 2318 O O . ASN B 1 23 ? -23.562 4.094 17.688 1 95.81 23 ASN B O 1
ATOM 2322 N N . GLY B 1 24 ? -21.5 4.793 18.156 1 95.81 24 GLY B N 1
ATOM 2323 C CA . GLY B 1 24 ? -21.188 3.58 18.906 1 95.81 24 GLY B CA 1
ATOM 2324 C C . GLY B 1 24 ? -19.875 2.953 18.484 1 95.81 24 GLY B C 1
ATOM 2325 O O . GLY B 1 24 ? -19.469 3.062 17.328 1 95.81 24 GLY B O 1
ATOM 2326 N N . GLU B 1 25 ? -19.359 2.344 19.422 1 96.44 25 GLU B N 1
ATOM 2327 C CA . GLU B 1 25 ? -18.094 1.647 19.219 1 96.44 25 GLU B CA 1
ATOM 2328 C C . GLU B 1 25 ? -18.234 0.526 18.188 1 96.44 25 GLU B C 1
ATOM 2330 O O . GLU B 1 25 ? -19.188 -0.26 18.25 1 96.44 25 GLU B O 1
ATOM 2335 N N . ARG B 1 26 ? -17.375 0.485 17.234 1 97.06 26 ARG B N 1
ATOM 2336 C CA . ARG B 1 26 ? -17.406 -0.55 16.203 1 97.06 26 ARG B CA 1
ATOM 2337 C C . ARG B 1 26 ? -16.297 -1.571 16.438 1 97.06 26 ARG B C 1
ATOM 2339 O O . ARG B 1 26 ? -16.453 -2.752 16.109 1 97.06 26 ARG B O 1
ATOM 2346 N N . ILE B 1 27 ? -15.164 -1.134 16.828 1 96.88 27 ILE B N 1
ATOM 2347 C CA . ILE B 1 27 ? -14.039 -1.969 17.234 1 96.88 27 ILE B CA 1
ATOM 2348 C C . ILE B 1 27 ? -13.758 -1.766 18.734 1 96.88 27 ILE B C 1
ATOM 2350 O O . ILE B 1 27 ? -13.547 -0.638 19.172 1 96.88 27 ILE B O 1
ATOM 2354 N N . PRO B 1 28 ? -13.734 -2.826 19.516 1 96.44 28 PRO B N 1
ATOM 2355 C CA . PRO B 1 28 ? -13.445 -2.674 20.938 1 96.44 28 PRO B CA 1
ATOM 2356 C C . PRO B 1 28 ? -12.133 -1.941 21.203 1 96.44 28 PRO B C 1
ATOM 2358 O O . PRO B 1 28 ? -11.164 -2.123 20.453 1 96.44 28 PRO B O 1
ATOM 2361 N N . GLU B 1 29 ? -12.141 -1.162 22.281 1 97.12 29 GLU B N 1
ATOM 2362 C CA . GLU B 1 29 ? -11.008 -0.299 22.609 1 97.12 29 GLU B CA 1
ATOM 2363 C C . GLU B 1 29 ? -9.711 -1.093 22.672 1 97.12 29 GLU B C 1
ATOM 2365 O O . GLU B 1 29 ? -8.688 -0.667 22.125 1 97.12 29 GLU B O 1
ATOM 2370 N N . ASP B 1 30 ? -9.727 -2.195 23.281 1 96.31 30 ASP B N 1
ATOM 2371 C CA . ASP B 1 30 ? -8.523 -2.986 23.5 1 96.31 30 ASP B CA 1
ATOM 2372 C C . ASP B 1 30 ? -8.086 -3.701 22.234 1 96.31 30 ASP B C 1
ATOM 2374 O O . ASP B 1 30 ? -7.027 -4.336 22.203 1 96.31 30 ASP B O 1
ATOM 2378 N N . GLU B 1 31 ? -8.852 -3.607 21.141 1 96.62 31 GLU B N 1
ATOM 2379 C CA . GLU B 1 31 ? -8.531 -4.27 19.891 1 96.62 31 GLU B CA 1
ATOM 2380 C C . GLU B 1 31 ? -8.109 -3.26 18.828 1 96.62 31 GLU B C 1
ATOM 2382 O O . GLU B 1 31 ? -7.652 -3.641 17.734 1 96.62 31 GLU B O 1
ATOM 2387 N N . LYS B 1 32 ? -8.227 -1.968 19.094 1 97.81 32 LYS B N 1
ATOM 2388 C CA . LYS B 1 32 ? -7.996 -0.93 18.094 1 97.81 32 LYS B CA 1
ATOM 2389 C C . LYS B 1 32 ? -6.555 -0.958 17.578 1 97.81 32 LYS B C 1
ATOM 2391 O O . LYS B 1 32 ? -6.301 -0.789 16.391 1 97.81 32 LYS B O 1
ATOM 2396 N N . SER B 1 33 ? -5.645 -1.182 18.516 1 97.81 33 SER B N 1
ATOM 2397 C CA . SER B 1 33 ? -4.234 -1.243 18.141 1 97.81 33 SER B CA 1
ATOM 2398 C C . SER B 1 33 ? -3.98 -2.354 17.125 1 97.81 33 SER B C 1
ATOM 2400 O O . SER B 1 33 ? -3.443 -2.102 16.047 1 97.81 33 SER B O 1
ATOM 2402 N N . GLU B 1 34 ? -4.402 -3.555 17.438 1 97.25 34 GLU B N 1
ATOM 2403 C CA . GLU B 1 34 ? -4.188 -4.699 16.562 1 97.25 34 GLU B CA 1
ATOM 2404 C C . GLU B 1 34 ? -5 -4.57 15.273 1 97.25 34 GLU B C 1
ATOM 2406 O O . GLU B 1 34 ? -4.52 -4.918 14.195 1 97.25 34 GLU B O 1
ATOM 2411 N N . ALA B 1 35 ? -6.258 -4.086 15.383 1 97.38 35 ALA B N 1
ATOM 2412 C CA . ALA B 1 35 ? -7.086 -3.867 14.195 1 97.38 35 ALA B CA 1
ATOM 2413 C C . ALA B 1 35 ? -6.402 -2.922 13.211 1 97.38 35 ALA B C 1
ATOM 2415 O O . ALA B 1 35 ? -6.445 -3.141 12 1 97.38 35 ALA B O 1
ATOM 2416 N N . SER B 1 36 ? -5.777 -1.938 13.758 1 98.06 36 SER B N 1
ATOM 2417 C CA . SER B 1 36 ? -5.125 -0.962 12.891 1 98.06 36 SER B CA 1
ATOM 2418 C C . SER B 1 36 ? -3.932 -1.577 12.164 1 98.06 36 SER B C 1
ATOM 2420 O O . SER B 1 36 ? -3.678 -1.266 11 1 98.06 36 SER B O 1
ATOM 2422 N N . ARG B 1 37 ? -3.137 -2.455 12.859 1 97.69 37 ARG B N 1
ATOM 2423 C CA . ARG B 1 37 ? -2.035 -3.168 12.219 1 97.69 37 ARG B CA 1
ATOM 2424 C C . ARG B 1 37 ? -2.527 -3.986 11.031 1 97.69 37 ARG B C 1
ATOM 2426 O O . ARG B 1 37 ? -1.927 -3.955 9.953 1 97.69 37 ARG B O 1
ATOM 2433 N N . ILE B 1 38 ? -3.666 -4.621 11.203 1 97.19 38 ILE B N 1
ATOM 2434 C CA . ILE B 1 38 ? -4.215 -5.52 10.188 1 97.19 38 ILE B CA 1
ATOM 2435 C C . ILE B 1 38 ? -4.785 -4.707 9.031 1 97.19 38 ILE B C 1
ATOM 2437 O O . ILE B 1 38 ? -4.469 -4.969 7.867 1 97.19 38 ILE B O 1
ATOM 2441 N N . LEU B 1 39 ? -5.586 -3.676 9.32 1 98.25 39 LEU B N 1
ATOM 2442 C CA . LEU B 1 39 ? -6.285 -2.904 8.297 1 98.25 39 LEU B CA 1
ATOM 2443 C C . LEU B 1 39 ? -5.305 -2.096 7.457 1 98.25 39 LEU B C 1
ATOM 2445 O O . LEU B 1 39 ? -5.5 -1.939 6.25 1 98.25 39 LEU B O 1
ATOM 2449 N N . CYS B 1 40 ? -4.238 -1.674 8.086 1 98.25 40 CYS B N 1
ATOM 2450 C CA . CYS B 1 40 ? -3.305 -0.795 7.395 1 98.25 40 CYS B CA 1
ATOM 2451 C C . CYS B 1 40 ? -2.359 -1.596 6.508 1 98.25 40 CYS B C 1
ATOM 2453 O O . CYS B 1 40 ? -1.669 -1.03 5.656 1 98.25 40 CYS B O 1
ATOM 2455 N N . HIS B 1 41 ? -2.27 -2.891 6.688 1 97.5 41 HIS B N 1
ATOM 2456 C CA . HIS B 1 41 ? -1.326 -3.68 5.902 1 97.5 41 HIS B CA 1
ATOM 2457 C C . HIS B 1 41 ? -1.668 -3.627 4.414 1 97.5 41 HIS B C 1
ATOM 2459 O O . HIS B 1 41 ? -2.779 -3.984 4.016 1 97.5 41 HIS B O 1
ATOM 2465 N N . ARG B 1 42 ? -0.741 -3.254 3.625 1 96.5 42 ARG B N 1
ATOM 2466 C CA . ARG B 1 42 ? -0.978 -2.951 2.217 1 96.5 42 ARG B CA 1
ATOM 2467 C C . ARG B 1 42 ? -1.409 -4.199 1.452 1 96.5 42 ARG B C 1
ATOM 2469 O O . ARG B 1 42 ? -2.27 -4.125 0.573 1 96.5 42 ARG B O 1
ATOM 2476 N N . ASN B 1 43 ? -0.895 -5.344 1.808 1 97.62 43 ASN B N 1
ATOM 2477 C CA . ASN B 1 43 ? -1.107 -6.562 1.03 1 97.62 43 ASN B CA 1
ATOM 2478 C C . ASN B 1 43 ? -2.201 -7.434 1.642 1 97.62 43 ASN B C 1
ATOM 2480 O O . ASN B 1 43 ? -3.012 -8.016 0.92 1 97.62 43 ASN B O 1
ATOM 2484 N N . PHE B 1 44 ? -2.223 -7.516 2.963 1 97.81 44 PHE B N 1
ATOM 2485 C CA . PHE B 1 44 ? -3.115 -8.445 3.645 1 97.81 44 PHE B CA 1
ATOM 2486 C C . PHE B 1 44 ? -4.348 -7.727 4.176 1 97.81 44 PHE B C 1
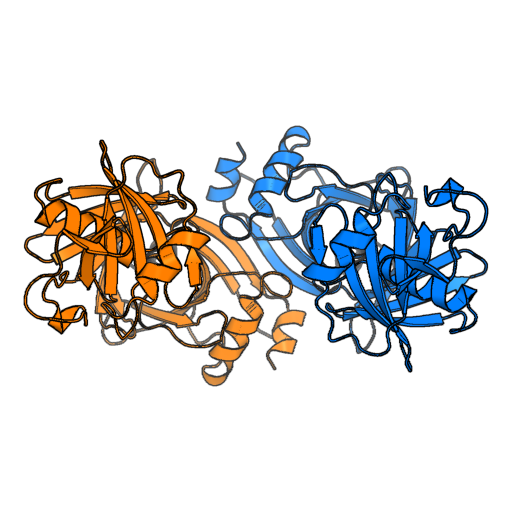ATOM 2488 O O . PHE B 1 44 ? -5.328 -8.367 4.566 1 97.81 44 PHE B O 1
ATOM 2495 N N . GLY B 1 45 ? -4.32 -6.375 4.234 1 97.94 45 GLY B N 1
ATOM 2496 C CA . GLY B 1 45 ? -5.422 -5.52 4.645 1 97.94 45 GLY B CA 1
ATOM 2497 C C . GLY B 1 45 ? -5.867 -4.559 3.561 1 97.94 45 GLY B C 1
ATOM 2498 O O . GLY B 1 45 ? -5.613 -4.789 2.377 1 97.94 45 GLY B O 1
ATOM 2499 N N . ILE B 1 46 ? -6.578 -3.508 3.965 1 98.44 46 ILE B N 1
ATOM 2500 C CA . ILE B 1 46 ? -7.055 -2.494 3.031 1 98.44 46 ILE B CA 1
ATOM 2501 C C . ILE B 1 46 ? -5.879 -1.644 2.551 1 98.44 46 ILE B C 1
ATOM 2503 O O . ILE B 1 46 ? -5.777 -1.332 1.362 1 98.44 46 ILE B O 1
ATOM 2507 N N . GLY B 1 47 ? -4.977 -1.361 3.439 1 98.25 47 GLY B N 1
ATOM 2508 C CA . GLY B 1 47 ? -3.838 -0.506 3.137 1 98.25 47 GLY B CA 1
ATOM 2509 C C . GLY B 1 47 ? -4.07 0.947 3.508 1 98.25 47 GLY B C 1
ATOM 2510 O O . GLY B 1 47 ? -5.055 1.552 3.086 1 98.25 47 GLY B O 1
ATOM 2511 N N . GLY B 1 48 ? -3.189 1.494 4.277 1 98.06 48 GLY B N 1
ATOM 2512 C CA . GLY B 1 48 ? -3.268 2.883 4.699 1 98.06 48 GLY B CA 1
ATOM 2513 C C . GLY B 1 48 ? -2.119 3.297 5.598 1 98.06 48 GLY B C 1
ATOM 2514 O O . GLY B 1 48 ? -1.422 2.447 6.156 1 98.06 48 GLY B O 1
ATOM 2515 N N . ASP B 1 49 ? -1.951 4.594 5.805 1 97.75 49 ASP B N 1
ATOM 2516 C CA . ASP B 1 49 ? -0.93 5.156 6.684 1 97.75 49 ASP B CA 1
ATOM 2517 C C . ASP B 1 49 ? -1.419 5.215 8.133 1 97.75 49 ASP B C 1
ATOM 2519 O O . ASP B 1 49 ? -0.648 5.527 9.039 1 97.75 49 ASP B O 1
ATOM 2523 N N . GLY B 1 50 ? -2.711 4.898 8.32 1 98.31 50 GLY B N 1
ATOM 2524 C CA . GLY B 1 50 ? -3.297 4.871 9.648 1 98.31 50 GLY B CA 1
ATOM 2525 C C . GLY B 1 50 ? -4.793 4.625 9.641 1 98.31 50 GLY B C 1
ATOM 2526 O O . GLY B 1 50 ? -5.422 4.633 8.578 1 98.31 50 GLY B O 1
ATOM 2527 N N . VAL B 1 51 ? -5.34 4.383 10.82 1 98.88 51 VAL B N 1
ATOM 2528 C CA . VAL B 1 51 ? -6.781 4.25 11 1 98.88 51 VAL B CA 1
ATOM 2529 C C . VAL B 1 51 ? -7.309 5.422 11.828 1 98.88 51 VAL B C 1
ATOM 2531 O O . VAL B 1 51 ? -6.848 5.652 12.945 1 98.88 51 VAL B O 1
ATOM 2534 N N . LEU B 1 52 ? -8.227 6.125 11.234 1 98.88 52 LEU B N 1
ATOM 2535 C CA . LEU B 1 52 ? -8.914 7.223 11.914 1 98.88 52 LEU B CA 1
ATOM 2536 C C . LEU B 1 52 ? -10.219 6.742 12.547 1 98.88 52 LEU B C 1
ATOM 2538 O O . LEU B 1 52 ? -11.062 6.152 11.875 1 98.88 52 LEU B O 1
ATOM 2542 N N . PHE B 1 53 ? -10.367 6.953 13.773 1 98.88 53 PHE B N 1
ATOM 2543 C CA . PHE B 1 53 ? -11.641 6.734 14.438 1 98.88 53 PHE B CA 1
ATOM 2544 C C . PHE B 1 53 ? -12.352 8.062 14.695 1 98.88 53 PHE B C 1
ATOM 2546 O O . PHE B 1 53 ? -11.805 8.945 15.352 1 98.88 53 PHE B O 1
ATOM 2553 N N . LEU B 1 54 ? -13.484 8.25 14.125 1 98.88 54 LEU B N 1
ATOM 2554 C CA . LEU B 1 54 ? -14.391 9.344 14.477 1 98.88 54 LEU B CA 1
ATOM 2555 C C . LEU B 1 54 ? -15.219 8.977 15.703 1 98.88 54 LEU B C 1
ATOM 2557 O O . LEU B 1 54 ? -16.031 8.055 15.656 1 98.88 54 LEU B O 1
ATOM 2561 N N . VAL B 1 55 ? -15.039 9.703 16.75 1 98.81 55 VAL B N 1
ATOM 2562 C CA . VAL B 1 55 ? -15.617 9.305 18.031 1 98.81 55 VAL B CA 1
ATOM 2563 C C . VAL B 1 55 ? -16.375 10.492 18.641 1 98.81 55 VAL B C 1
ATOM 2565 O O . VAL B 1 55 ? -16.156 11.641 18.25 1 98.81 55 VAL B O 1
ATOM 2568 N N . PRO B 1 56 ? -17.25 10.211 19.547 1 98.62 56 PRO B N 1
ATOM 2569 C CA . PRO B 1 56 ? -17.875 11.312 20.281 1 98.62 56 PRO B CA 1
ATOM 2570 C C . PRO B 1 56 ? -16.891 12.055 21.188 1 98.62 56 PRO B C 1
ATOM 2572 O O . PRO B 1 56 ? -15.828 11.523 21.516 1 98.62 56 PRO B O 1
ATOM 2575 N N . SER B 1 57 ? -17.266 13.258 21.484 1 98.44 57 SER B N 1
ATOM 2576 C CA . SER B 1 57 ? -16.469 14.062 22.406 1 98.44 57 SER B CA 1
ATOM 2577 C C . SER B 1 57 ? -17.359 14.875 23.344 1 98.44 57 SER B C 1
ATOM 2579 O O . SER B 1 57 ? -18.422 15.352 22.938 1 98.44 57 SER B O 1
ATOM 2581 N N . GLU B 1 58 ? -16.938 15.062 24.578 1 97.5 58 GLU B N 1
ATOM 2582 C CA . GLU B 1 58 ? -17.609 15.938 25.547 1 97.5 58 GLU B CA 1
ATOM 2583 C C . GLU B 1 58 ? -17 17.344 25.531 1 97.5 58 GLU B C 1
ATOM 2585 O O . GLU B 1 58 ? -17.578 18.281 26.078 1 97.5 58 GLU B O 1
ATOM 2590 N N . ARG B 1 59 ? -15.898 17.531 24.875 1 98.19 59 ARG B N 1
ATOM 2591 C CA . ARG B 1 59 ? -15.141 18.781 24.922 1 98.19 59 ARG B CA 1
ATOM 2592 C C . ARG B 1 59 ? -15.219 19.516 23.594 1 98.19 59 ARG B C 1
ATOM 2594 O O . ARG B 1 59 ? -14.891 20.703 23.516 1 98.19 59 ARG B O 1
ATOM 2601 N N . ALA B 1 60 ? -15.531 18.875 22.547 1 98.62 60 ALA B N 1
ATOM 2602 C CA . ALA B 1 60 ? -15.602 19.406 21.203 1 98.62 60 ALA B CA 1
ATOM 2603 C C . ALA B 1 60 ? -16.812 18.859 20.453 1 98.62 60 ALA B C 1
ATOM 2605 O O . ALA B 1 60 ? -17.578 18.062 21 1 98.62 60 ALA B O 1
ATOM 2606 N N . ASP B 1 61 ? -17 19.312 19.234 1 98.75 61 ASP B N 1
ATOM 2607 C CA . ASP B 1 61 ? -18.141 18.828 18.438 1 98.75 61 ASP B CA 1
ATOM 2608 C C . ASP B 1 61 ? -17.984 17.344 18.125 1 98.75 61 ASP B C 1
ATOM 2610 O O . ASP B 1 61 ? -18.969 16.594 18.125 1 98.75 61 ASP B O 1
ATOM 2614 N N . ILE B 1 62 ? -16.797 16.938 17.797 1 98.81 62 ILE B N 1
ATOM 2615 C CA . ILE B 1 62 ? -16.469 15.539 17.531 1 98.81 62 ILE B CA 1
ATOM 2616 C C . ILE B 1 62 ? -15.047 15.242 17.984 1 98.81 62 ILE B C 1
ATOM 2618 O O . ILE B 1 62 ? -14.305 16.156 18.344 1 98.81 62 ILE B O 1
ATOM 2622 N N . GLY B 1 63 ? -14.711 13.93 18.062 1 98.75 63 GLY B N 1
ATOM 2623 C CA . GLY B 1 63 ? -13.375 13.492 18.422 1 98.75 63 GLY B CA 1
ATOM 2624 C C . GLY B 1 63 ? -12.688 12.695 17.328 1 98.75 63 GLY B C 1
ATOM 2625 O O . GLY B 1 63 ? -13.352 12.078 16.5 1 98.75 63 GLY B O 1
ATOM 2626 N N . MET B 1 64 ? -11.352 12.727 17.391 1 98.62 64 MET B N 1
ATOM 2627 C CA . MET B 1 64 ? -10.523 11.969 16.469 1 98.62 64 MET B CA 1
ATOM 2628 C C . MET B 1 64 ? -9.469 11.156 17.203 1 98.62 64 MET B C 1
ATOM 2630 O O . MET B 1 64 ? -8.758 11.688 18.062 1 98.62 64 MET B O 1
ATOM 2634 N N . ARG B 1 65 ? -9.398 9.969 16.906 1 98.56 65 ARG B N 1
ATOM 2635 C CA . ARG B 1 65 ? -8.281 9.117 17.297 1 98.56 65 ARG B CA 1
ATOM 2636 C C . ARG B 1 65 ? -7.57 8.562 16.062 1 98.56 65 ARG B C 1
ATOM 2638 O O . ARG B 1 65 ? -8.219 8.211 15.07 1 98.56 65 ARG B O 1
ATOM 2645 N N . LEU B 1 66 ? -6.277 8.516 16.125 1 98.5 66 LEU B N 1
ATOM 2646 C CA . LEU B 1 66 ? -5.488 8.016 15 1 98.5 66 LEU B CA 1
ATOM 2647 C C . LEU B 1 66 ? -4.539 6.91 15.453 1 98.5 66 LEU B C 1
ATOM 2649 O O . LEU B 1 66 ? -3.691 7.133 16.328 1 98.5 66 LEU B O 1
ATOM 2653 N N . PHE B 1 67 ? -4.723 5.758 14.945 1 98.56 67 PHE B N 1
ATOM 2654 C CA . PHE B 1 67 ? -3.805 4.648 15.164 1 98.56 67 PHE B CA 1
ATOM 2655 C C . PHE B 1 67 ? -2.926 4.422 13.945 1 98.56 67 PHE B C 1
ATOM 2657 O O . PHE B 1 67 ? -3.424 4.371 12.812 1 98.56 67 PHE B O 1
ATOM 2664 N N . GLN B 1 68 ? -1.651 4.285 14.18 1 97.06 68 GLN B N 1
ATOM 2665 C CA . GLN B 1 68 ? -0.66 4.109 13.125 1 97.06 68 GLN B CA 1
ATOM 2666 C C . GLN B 1 68 ? -0.503 2.637 12.75 1 97.06 68 GLN B C 1
ATOM 2668 O O . GLN B 1 68 ? -1.049 1.761 13.43 1 97.06 68 GLN B O 1
ATOM 2673 N N . PRO B 1 69 ? 0.218 2.34 11.656 1 97.12 69 PRO B N 1
ATOM 2674 C CA . PRO B 1 69 ? 0.353 0.955 11.203 1 97.12 69 PRO B CA 1
ATOM 2675 C C . PRO B 1 69 ? 1.042 0.059 12.227 1 97.12 69 PRO B C 1
ATOM 2677 O O . PRO B 1 69 ? 0.864 -1.161 12.203 1 97.12 69 PRO B O 1
ATOM 2680 N N . ASP B 1 70 ? 1.79 0.652 13.164 1 96.69 70 ASP B N 1
ATOM 2681 C CA . ASP B 1 70 ? 2.455 -0.155 14.18 1 96.69 70 ASP B CA 1
ATOM 2682 C C . ASP B 1 70 ? 1.562 -0.334 15.406 1 96.69 70 ASP B C 1
ATOM 2684 O O . ASP B 1 70 ? 1.979 -0.927 16.406 1 96.69 70 ASP B O 1
ATOM 2688 N N . GLY B 1 71 ? 0.443 0.242 15.32 1 97.12 71 GLY B N 1
ATOM 2689 C CA . GLY B 1 71 ? -0.532 0.073 16.391 1 97.12 71 GLY B CA 1
ATOM 2690 C C . GLY B 1 71 ? -0.493 1.19 17.422 1 97.12 71 GLY B C 1
ATOM 2691 O O . GLY B 1 71 ? -1.375 1.283 18.266 1 97.12 71 GLY B O 1
ATOM 2692 N N . SER B 1 72 ? 0.482 2.047 17.344 1 97.12 72 SER B N 1
ATOM 2693 C CA . SER B 1 72 ? 0.56 3.148 18.297 1 97.12 72 SER B CA 1
ATOM 2694 C C . SER B 1 72 ? -0.432 4.254 17.953 1 97.12 72 SER B C 1
ATOM 2696 O O . SER B 1 72 ? -0.808 4.414 16.781 1 97.12 72 SER B O 1
ATOM 2698 N N . GLU B 1 73 ? -0.858 4.945 18.938 1 97.44 73 GLU B N 1
ATOM 2699 C CA . GLU B 1 73 ? -1.765 6.07 18.734 1 97.44 73 GLU B CA 1
ATOM 2700 C C . GLU B 1 73 ? -0.995 7.379 18.594 1 97.44 73 GLU B C 1
ATOM 2702 O O . GLU B 1 73 ? -0.089 7.664 19.375 1 97.44 73 GLU B O 1
ATOM 2707 N N . ALA B 1 74 ? -1.264 8.094 17.594 1 94.56 74 ALA B N 1
ATOM 2708 C CA . ALA B 1 74 ? -0.609 9.375 17.344 1 94.56 74 ALA B CA 1
ATOM 2709 C C . ALA B 1 74 ? -1.396 10.531 17.969 1 94.56 74 ALA B C 1
ATOM 2711 O O . ALA B 1 74 ? -2.617 10.445 18.109 1 94.56 74 ALA B O 1
ATOM 2712 N N . GLU B 1 75 ? -0.762 11.586 18.281 1 91 75 GLU B N 1
ATOM 2713 C CA . GLU B 1 75 ? -1.398 12.734 18.922 1 91 75 GLU B CA 1
ATOM 2714 C C . GLU B 1 75 ? -2.223 13.539 17.922 1 91 75 GLU B C 1
ATOM 2716 O O . GLU B 1 75 ? -3.367 13.906 18.203 1 91 75 GLU B O 1
ATOM 2721 N N . MET B 1 76 ? -1.591 13.836 16.891 1 87.5 76 MET B N 1
ATOM 2722 C CA . MET B 1 76 ? -2.262 14.633 15.867 1 87.5 76 MET B CA 1
ATOM 2723 C C . MET B 1 76 ? -1.596 14.445 14.508 1 87.5 76 MET B C 1
ATOM 2725 O O . MET B 1 76 ? -0.38 14.266 14.43 1 87.5 76 MET B O 1
ATOM 2729 N N . CYS B 1 77 ? -2.338 14.516 13.477 1 92.69 77 CYS B N 1
ATOM 2730 C CA . CYS B 1 77 ? -1.909 14.461 12.078 1 92.69 77 CYS B CA 1
ATOM 2731 C C . CYS B 1 77 ? -2.703 15.445 11.227 1 92.69 77 CYS B C 1
ATOM 2733 O O . CYS B 1 77 ? -3.91 15.273 11.047 1 92.69 77 CYS B O 1
ATOM 2735 N N . GLY B 1 78 ? -2.057 16.406 10.664 1 95.56 78 GLY B N 1
ATOM 2736 C CA . GLY B 1 78 ? -2.717 17.422 9.875 1 95.56 78 GLY B CA 1
ATOM 2737 C C . GLY B 1 78 ? -3.467 16.875 8.68 1 95.56 78 GLY B C 1
ATOM 2738 O O . GLY B 1 78 ? -4.574 17.312 8.367 1 95.56 78 GLY B O 1
ATOM 2739 N N . ASN B 1 79 ? -2.885 15.938 7.992 1 97.44 79 ASN B N 1
ATOM 2740 C CA . ASN B 1 79 ? -3.533 15.305 6.852 1 97.44 79 ASN B CA 1
ATOM 2741 C C . ASN B 1 79 ? -4.742 14.477 7.277 1 97.44 79 ASN B C 1
ATOM 2743 O O . ASN B 1 79 ? -5.793 14.531 6.637 1 97.44 79 ASN B O 1
ATOM 2747 N N . GLY B 1 80 ? -4.605 13.773 8.383 1 98.25 80 GLY B N 1
ATOM 2748 C CA . GLY B 1 80 ? -5.676 12.922 8.883 1 98.25 80 GLY B CA 1
ATOM 2749 C C . GLY B 1 80 ? -6.902 13.703 9.32 1 98.25 80 GLY B C 1
ATOM 2750 O O . GLY B 1 80 ? -8.031 13.281 9.055 1 98.25 80 GLY B O 1
ATOM 2751 N N . ILE B 1 81 ? -6.656 14.797 10.023 1 98.38 81 ILE B N 1
ATOM 2752 C CA . ILE B 1 81 ? -7.789 15.555 10.539 1 98.38 81 ILE B CA 1
ATOM 2753 C C . ILE B 1 81 ? -8.578 16.156 9.375 1 98.38 81 ILE B C 1
ATOM 2755 O O . ILE B 1 81 ? -9.797 16.312 9.453 1 98.38 81 ILE B O 1
ATOM 2759 N N . ARG B 1 82 ? -7.91 16.484 8.25 1 98.75 82 ARG B N 1
ATOM 2760 C CA . ARG B 1 82 ? -8.625 16.953 7.066 1 98.75 82 ARG B CA 1
ATOM 2761 C C . ARG B 1 82 ? -9.516 15.852 6.5 1 98.75 82 ARG B C 1
ATOM 2763 O O . ARG B 1 82 ? -10.648 16.109 6.086 1 98.75 82 ARG B O 1
ATOM 2770 N N . CYS B 1 83 ? -9.023 14.625 6.484 1 98.81 83 CYS B N 1
ATOM 2771 C CA . CYS B 1 83 ? -9.805 13.484 6.02 1 98.81 83 CYS B CA 1
ATOM 2772 C C . CYS B 1 83 ? -11.016 13.25 6.918 1 98.81 83 CYS B C 1
ATOM 2774 O O . CYS B 1 83 ? -12.133 13.078 6.43 1 98.81 83 CYS B O 1
ATOM 2776 N N . LEU B 1 84 ? -10.758 13.273 8.242 1 98.88 84 LEU B N 1
ATOM 2777 C CA . LEU B 1 84 ? -11.852 13.07 9.188 1 98.88 84 LEU B CA 1
ATOM 2778 C C . LEU B 1 84 ? -12.891 14.18 9.055 1 98.88 84 LEU B C 1
ATOM 2780 O O . LEU B 1 84 ? -14.094 13.906 9.078 1 98.88 84 LEU B O 1
ATOM 2784 N N . ALA B 1 85 ? -12.438 15.375 8.898 1 98.88 85 ALA B N 1
ATOM 2785 C CA . ALA B 1 85 ? -13.328 16.531 8.734 1 98.88 85 ALA B CA 1
ATOM 2786 C C . ALA B 1 85 ? -14.211 16.359 7.504 1 98.88 85 ALA B C 1
ATOM 2788 O O . ALA B 1 85 ? -15.406 16.672 7.547 1 98.88 85 ALA B O 1
ATOM 2789 N N . LYS B 1 86 ? -13.625 15.938 6.457 1 98.88 86 LYS B N 1
ATOM 2790 C CA . LYS B 1 86 ? -14.398 15.719 5.238 1 98.88 86 LYS B CA 1
ATOM 2791 C C . LYS B 1 86 ? -15.539 14.734 5.48 1 98.88 86 LYS B C 1
ATOM 2793 O O . LYS B 1 86 ? -16.688 15.016 5.141 1 98.88 86 LYS B O 1
ATOM 2798 N N . HIS B 1 87 ? -15.211 13.586 6.051 1 98.81 87 HIS B N 1
ATOM 2799 C CA . HIS B 1 87 ? -16.219 12.57 6.312 1 98.81 87 HIS B CA 1
ATOM 2800 C C . HIS B 1 87 ? -17.328 13.109 7.223 1 98.81 87 HIS B C 1
ATOM 2802 O O . HIS B 1 87 ? -18.5 12.906 6.949 1 98.81 87 HIS B O 1
ATOM 2808 N N . ALA B 1 88 ? -16.922 13.758 8.266 1 98.81 88 ALA B N 1
ATOM 2809 C CA . ALA B 1 88 ? -17.875 14.289 9.227 1 98.81 88 ALA B CA 1
ATOM 2810 C C . ALA B 1 88 ? -18.828 15.289 8.562 1 98.81 88 ALA B C 1
ATOM 2812 O O . ALA B 1 88 ? -20.031 15.25 8.789 1 98.81 88 ALA B O 1
ATOM 2813 N N . TRP B 1 89 ? -18.25 16.156 7.777 1 98.75 89 TRP B N 1
ATOM 2814 C CA . TRP B 1 89 ? -19.031 17.203 7.098 1 98.75 89 TRP B CA 1
ATOM 2815 C C . TRP B 1 89 ? -19.984 16.578 6.082 1 98.75 89 TRP B C 1
ATOM 2817 O O . TRP B 1 89 ? -21.172 16.891 6.07 1 98.75 89 TRP B O 1
ATOM 2827 N N . GLU B 1 90 ? -19.469 15.672 5.281 1 98 90 GLU B N 1
ATOM 2828 C CA . GLU B 1 90 ? -20.266 15.055 4.23 1 98 90 GLU B CA 1
ATOM 2829 C C . GLU B 1 90 ? -21.359 14.164 4.824 1 98 90 GLU B C 1
ATOM 2831 O O . GLU B 1 90 ? -22.391 13.93 4.188 1 98 90 GLU B O 1
ATOM 2836 N N . SER B 1 91 ? -21.156 13.695 6.039 1 98.12 91 SER B N 1
ATOM 2837 C CA . SER B 1 91 ? -22.125 12.844 6.715 1 98.12 91 SER B CA 1
ATOM 2838 C C . SER B 1 91 ? -23.172 13.68 7.438 1 98.12 91 SER B C 1
ATOM 2840 O O . SER B 1 91 ? -24.125 13.133 8.008 1 98.12 91 SER B O 1
ATOM 2842 N N . GLY B 1 92 ? -22.984 14.953 7.48 1 98.31 92 GLY B N 1
ATOM 2843 C CA . GLY B 1 92 ? -23.938 15.852 8.094 1 98.31 92 GLY B CA 1
ATOM 2844 C C . GLY B 1 92 ? -23.781 15.961 9.594 1 98.31 92 GLY B C 1
ATOM 2845 O O . GLY B 1 92 ? -24.688 16.438 10.289 1 98.31 92 GLY B O 1
ATOM 2846 N N . TYR B 1 93 ? -22.672 15.492 10.148 1 98.56 93 TYR B N 1
ATOM 2847 C CA . TYR B 1 93 ? -22.453 15.5 11.586 1 98.56 93 TYR B CA 1
ATOM 2848 C C . TYR B 1 93 ? -22.078 16.906 12.07 1 98.56 93 TYR B C 1
ATOM 2850 O O . TYR B 1 93 ? -22.25 17.219 13.25 1 98.56 93 TYR B O 1
ATOM 2858 N N . VAL B 1 94 ? -21.5 17.766 11.148 1 98.69 94 VAL B N 1
ATOM 2859 C CA . VAL B 1 94 ? -20.969 19.078 11.523 1 98.69 94 VAL B CA 1
ATOM 2860 C C . VAL B 1 94 ? -21.266 20.094 10.43 1 98.69 94 VAL B C 1
ATOM 2862 O O . VAL B 1 94 ? -21.625 19.719 9.305 1 98.69 94 VAL B O 1
ATOM 2865 N N . GLY B 1 95 ? -21.219 21.375 10.82 1 98.38 95 GLY B N 1
ATOM 2866 C CA . GLY B 1 95 ? -21.297 22.453 9.852 1 98.38 95 GLY B CA 1
ATOM 2867 C C . GLY B 1 95 ? -19.938 22.844 9.266 1 98.38 95 GLY B C 1
ATOM 2868 O O . GLY B 1 95 ? -19.031 22.016 9.227 1 98.38 95 GLY B O 1
ATOM 2869 N N . GLU B 1 96 ? -19.812 24.031 8.789 1 98.56 96 GLU B N 1
ATOM 2870 C CA . GLU B 1 96 ? -18.609 24.484 8.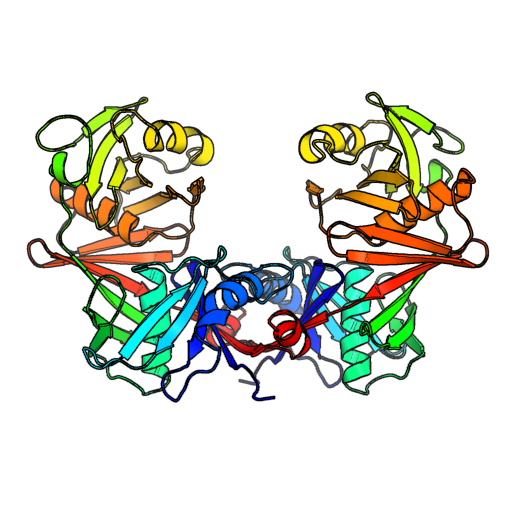109 1 98.56 96 GLU B CA 1
ATOM 2871 C C . GLU B 1 96 ? -17.516 24.859 9.109 1 98.56 96 GLU B C 1
ATOM 2873 O O . GLU B 1 96 ? -16.344 24.984 8.742 1 98.56 96 GLU B O 1
ATOM 2878 N N . ARG B 1 97 ? -17.922 25.234 10.273 1 98.69 97 ARG B N 1
ATOM 2879 C CA . ARG B 1 97 ? -17 25.516 11.375 1 98.69 97 ARG B CA 1
ATOM 2880 C C . ARG B 1 97 ? -17.297 24.625 12.57 1 98.69 97 ARG B C 1
ATOM 2882 O O . ARG B 1 97 ? -18.438 24.562 13.047 1 98.69 97 ARG B O 1
ATOM 2889 N N . PHE B 1 98 ? -16.359 23.875 13.039 1 98.69 98 PHE B N 1
ATOM 2890 C CA . PHE B 1 98 ? -16.516 22.969 14.164 1 98.69 98 PHE B CA 1
ATOM 2891 C C . PHE B 1 98 ? -15.18 22.672 14.836 1 98.69 98 PHE B C 1
ATOM 2893 O O . PHE B 1 98 ? -14.141 23.156 14.383 1 98.69 98 PHE B O 1
ATOM 2900 N N . SER B 1 99 ? -15.234 21.969 15.969 1 98.69 99 SER B N 1
ATOM 2901 C CA . SER B 1 99 ? -14.023 21.641 16.719 1 98.69 99 SER B CA 1
ATOM 2902 C C . SER B 1 99 ? -13.836 20.125 16.797 1 98.69 99 SER B C 1
ATOM 2904 O O . SER B 1 99 ? -14.812 19.375 16.859 1 98.69 99 SER B O 1
ATOM 2906 N N . VAL B 1 100 ? -12.633 19.703 16.781 1 98.69 100 VAL B N 1
ATOM 2907 C CA . VAL B 1 100 ? -12.281 18.281 16.875 1 98.69 100 VAL B CA 1
ATOM 2908 C C . VAL B 1 100 ? -11.367 18.062 18.078 1 98.69 100 VAL B C 1
ATOM 2910 O O . VAL B 1 100 ? -10.32 18.703 18.203 1 98.69 100 VAL B O 1
ATOM 2913 N N . GLU B 1 101 ? -11.734 17.203 18.938 1 98.69 101 GLU B N 1
ATOM 2914 C CA . GLU B 1 101 ? -10.875 16.797 20.031 1 98.69 101 GLU B CA 1
ATOM 2915 C C . GLU B 1 101 ? -9.859 15.742 19.594 1 98.69 101 GLU B C 1
ATOM 2917 O O . GLU B 1 101 ? -10.227 14.727 19 1 98.69 101 GLU B O 1
ATOM 2922 N N . THR B 1 102 ? -8.617 15.977 19.75 1 97.5 102 THR B N 1
ATOM 2923 C CA . THR B 1 102 ? -7.523 15.047 19.516 1 97.5 102 THR B CA 1
ATOM 2924 C C . THR B 1 102 ? -6.684 14.859 20.781 1 97.5 102 THR B C 1
ATOM 2926 O O . THR B 1 102 ? -6.914 15.531 21.781 1 97.5 102 THR B O 1
ATOM 2929 N N . LEU B 1 103 ? -5.723 13.93 20.75 1 95.81 103 LEU B N 1
ATOM 2930 C CA . LEU B 1 103 ? -4.812 13.758 21.875 1 95.81 103 LEU B CA 1
ATOM 2931 C C . LEU B 1 103 ? -3.961 15.008 22.078 1 95.81 103 LEU B C 1
ATOM 2933 O O . LEU B 1 103 ? -3.479 15.266 23.172 1 95.81 103 LEU B O 1
ATOM 2937 N N . ALA B 1 104 ? -3.768 15.82 21.016 1 93.75 104 ALA B N 1
ATOM 2938 C CA . ALA B 1 104 ? -2.969 17.047 21.109 1 93.75 104 ALA B CA 1
ATOM 2939 C C . ALA B 1 104 ? -3.809 18.219 21.594 1 93.75 104 ALA B C 1
ATOM 2941 O O . ALA B 1 104 ? -3.297 19.328 21.75 1 93.75 104 ALA B O 1
ATOM 2942 N N . GLY B 1 105 ? -5.164 18.016 21.875 1 96 105 GLY B N 1
ATOM 2943 C CA . GLY B 1 105 ? -6.074 19.062 22.297 1 96 105 GLY B CA 1
ATOM 2944 C C . GLY B 1 105 ? -7.223 19.281 21.328 1 96 105 GLY B C 1
ATOM 2945 O O . GLY B 1 105 ? -7.465 18.438 20.453 1 96 105 GLY B O 1
ATOM 2946 N N . VAL B 1 106 ? -7.98 20.328 21.562 1 98 106 VAL B N 1
ATOM 2947 C CA . VAL B 1 106 ? -9.125 20.656 20.719 1 98 106 VAL B CA 1
ATOM 2948 C C . VAL B 1 106 ? -8.672 21.562 19.578 1 98 106 VAL B C 1
ATOM 2950 O O . VAL B 1 106 ? -8.047 22.609 19.812 1 98 106 VAL B O 1
ATOM 2953 N N . ILE B 1 107 ? -9.008 21.234 18.375 1 97.5 107 ILE B N 1
ATOM 2954 C CA . ILE B 1 107 ? -8.547 21.938 17.188 1 97.5 107 ILE B CA 1
ATOM 2955 C C . ILE B 1 107 ? -9.75 22.5 16.438 1 97.5 107 ILE B C 1
ATOM 2957 O O . ILE B 1 107 ? -10.648 21.75 16.047 1 97.5 107 ILE B O 1
ATOM 2961 N N . PRO B 1 108 ? -9.773 23.781 16.234 1 97.94 108 PRO B N 1
ATOM 2962 C CA . PRO B 1 108 ? -10.82 24.344 15.375 1 97.94 108 PRO B CA 1
ATOM 2963 C C . PRO B 1 108 ? -10.609 24.016 13.898 1 97.94 108 PRO B C 1
ATOM 2965 O O . PRO B 1 108 ? -9.484 24.062 13.406 1 97.94 108 PRO B O 1
ATOM 2968 N N . ILE B 1 109 ? -11.719 23.703 13.227 1 98.5 109 ILE B N 1
ATOM 2969 C CA . ILE B 1 109 ? -11.68 23.328 11.82 1 98.5 109 ILE B CA 1
ATOM 2970 C C . ILE B 1 109 ? -12.688 24.172 11.039 1 98.5 109 ILE B C 1
ATOM 2972 O O . ILE B 1 109 ? -13.789 24.438 11.523 1 98.5 109 ILE B O 1
ATOM 2976 N N . GLN B 1 110 ? -12.297 24.625 9.938 1 98.75 110 GLN B N 1
ATOM 2977 C CA . GLN B 1 110 ? -13.188 25.234 8.961 1 98.75 110 GLN B CA 1
ATOM 2978 C C . GLN B 1 110 ? -13.125 24.5 7.625 1 98.75 110 GLN B C 1
ATOM 2980 O O . GLN B 1 110 ? -12.039 24.203 7.125 1 98.75 110 GLN B O 1
ATOM 2985 N N . VAL B 1 111 ? -14.273 24.156 7.066 1 98.75 111 VAL B N 1
ATOM 2986 C CA . VAL B 1 111 ? -14.281 23.406 5.816 1 98.75 111 VAL B CA 1
ATOM 2987 C C . VAL B 1 111 ? -15 24.203 4.73 1 98.75 111 VAL B C 1
ATOM 2989 O O . VAL B 1 111 ? -15.805 25.094 5.035 1 98.75 111 VAL B O 1
ATOM 2992 N N . ARG B 1 112 ? -14.609 23.891 3.506 1 97.94 112 ARG B N 1
ATOM 2993 C CA . ARG B 1 112 ? -15.273 24.453 2.336 1 97.94 112 ARG B CA 1
ATOM 2994 C C . ARG B 1 112 ? -15.172 23.516 1.142 1 97.94 112 ARG B C 1
ATOM 2996 O O . ARG B 1 112 ? -14.359 22.594 1.142 1 97.94 112 ARG B O 1
ATOM 3003 N N . ARG B 1 113 ? -16.031 23.734 0.198 1 96.56 113 ARG B N 1
ATOM 3004 C CA . ARG B 1 113 ? -15.977 23.062 -1.099 1 96.56 113 ARG B CA 1
ATOM 3005 C C . ARG B 1 113 ? -16.078 24.078 -2.238 1 96.56 113 ARG B C 1
ATOM 3007 O O . ARG B 1 113 ? -16.875 25 -2.184 1 96.56 113 ARG B O 1
ATOM 3014 N N . ASP B 1 114 ? -15.172 23.906 -3.084 1 91.94 114 ASP B N 1
ATOM 3015 C CA . ASP B 1 114 ? -15.227 24.719 -4.293 1 91.94 114 ASP B CA 1
ATOM 3016 C C . ASP B 1 114 ? -15.109 23.859 -5.547 1 91.94 114 ASP B C 1
ATOM 3018 O O . ASP B 1 114 ? -15.312 22.641 -5.488 1 91.94 114 ASP B O 1
ATOM 3022 N N . ARG B 1 115 ? -14.922 24.469 -6.77 1 88.19 115 ARG B N 1
ATOM 3023 C CA . ARG B 1 115 ? -14.852 23.734 -8.031 1 88.19 115 ARG B CA 1
ATOM 3024 C C . ARG B 1 115 ? -13.703 22.734 -8.023 1 88.19 115 ARG B C 1
ATOM 3026 O O . ARG B 1 115 ? -13.711 21.766 -8.773 1 88.19 115 ARG B O 1
ATOM 3033 N N . LYS B 1 116 ? -12.781 22.938 -7.082 1 87.06 116 LYS B N 1
ATOM 3034 C CA . LYS B 1 116 ? -11.594 22.094 -7.031 1 87.06 116 LYS B CA 1
ATOM 3035 C C . LYS B 1 116 ? -11.773 20.969 -6.027 1 87.06 116 LYS B C 1
ATOM 3037 O O . LYS B 1 116 ? -10.953 20.047 -5.977 1 87.06 116 LYS B O 1
ATOM 3042 N N . GLY B 1 117 ? -12.805 21.109 -5.281 1 95.19 117 GLY B N 1
ATOM 3043 C CA . GLY B 1 117 ? -13.094 20.031 -4.359 1 95.19 117 GLY B CA 1
ATOM 3044 C C . GLY B 1 117 ? -13.164 20.484 -2.91 1 95.19 117 GLY B C 1
ATOM 3045 O O . GLY B 1 117 ? -13.484 21.641 -2.629 1 95.19 117 GLY B O 1
ATOM 3046 N N . PHE B 1 118 ? -13.078 19.578 -2.025 1 98.12 118 PHE B N 1
ATOM 3047 C CA . PHE B 1 118 ? -13.164 19.797 -0.585 1 98.12 118 PHE B CA 1
ATOM 3048 C C . PHE B 1 118 ? -11.836 20.312 -0.045 1 98.12 118 PHE B C 1
ATOM 3050 O O . PHE B 1 118 ? -10.766 19.844 -0.436 1 98.12 118 PHE B O 1
ATOM 3057 N N . TRP B 1 119 ? -11.914 21.297 0.881 1 98.62 119 TRP B N 1
ATOM 3058 C CA . TRP B 1 119 ? -10.766 21.828 1.604 1 98.62 119 TRP B CA 1
ATOM 3059 C C . TRP B 1 119 ? -11.078 21.984 3.088 1 98.62 119 TRP B C 1
ATOM 3061 O O . TRP B 1 119 ? -12.195 22.344 3.457 1 98.62 119 TRP B O 1
ATOM 3071 N N . ALA B 1 120 ? -10.094 21.734 3.898 1 98.81 120 ALA B N 1
ATOM 3072 C CA . ALA B 1 120 ? -10.211 21.969 5.336 1 98.81 120 ALA B CA 1
ATOM 3073 C C . ALA B 1 120 ? -9.055 22.812 5.848 1 98.81 120 ALA B C 1
ATOM 3075 O O . ALA B 1 120 ? -7.895 22.578 5.488 1 98.81 120 ALA B O 1
ATOM 3076 N N . ARG B 1 121 ? -9.367 23.766 6.602 1 98.69 121 ARG B N 1
ATOM 3077 C CA . ARG B 1 121 ? -8.406 24.641 7.262 1 98.69 121 ARG B CA 1
ATOM 3078 C C . ARG B 1 121 ? -8.203 24.234 8.719 1 98.69 121 ARG B C 1
ATOM 3080 O O . ARG B 1 121 ? -9.18 24.078 9.461 1 98.69 121 ARG B O 1
ATOM 3087 N N . VAL B 1 122 ? -6.973 24.078 9.078 1 98.12 122 VAL B N 1
ATOM 3088 C CA . VAL B 1 122 ? -6.594 23.578 10.398 1 98.12 122 VAL B CA 1
ATOM 3089 C C . VAL B 1 122 ? -5.656 24.578 11.078 1 98.12 122 VAL B C 1
ATOM 3091 O O . VAL B 1 122 ? -4.727 25.094 10.453 1 98.12 122 VAL B O 1
ATOM 3094 N N . GLU B 1 123 ? -5.922 24.875 12.336 1 96.94 123 GLU B N 1
ATOM 3095 C CA . GLU B 1 123 ? -4.977 25.656 13.133 1 96.94 123 GLU B CA 1
ATOM 3096 C C . GLU B 1 123 ? -3.756 24.812 13.508 1 96.94 123 GLU B C 1
ATOM 3098 O O . GLU B 1 123 ? -3.889 23.734 14.078 1 96.94 123 GLU B O 1
ATOM 3103 N N . MET B 1 124 ? -2.551 25.359 13.242 1 96.56 124 MET B N 1
ATOM 3104 C CA . MET B 1 124 ? -1.334 24.562 13.383 1 96.56 124 MET B CA 1
ATOM 3105 C C . MET B 1 124 ? -0.481 25.078 14.539 1 96.56 124 MET B C 1
ATOM 3107 O O . MET B 1 124 ? 0.591 24.531 14.812 1 96.56 124 MET B O 1
ATOM 3111 N N . GLY B 1 125 ? -0.973 26.109 15.219 1 95.88 125 GLY B N 1
ATOM 3112 C CA . GLY B 1 125 ? -0.232 26.672 16.344 1 95.88 125 GLY B CA 1
ATOM 3113 C C . GLY B 1 125 ? 0.818 27.672 15.922 1 95.88 125 GLY B C 1
ATOM 3114 O O . GLY B 1 125 ? 0.735 28.25 14.836 1 95.88 125 GLY B O 1
ATOM 3115 N N . ILE B 1 126 ? 1.746 27.984 16.875 1 97.88 126 ILE B N 1
ATOM 3116 C CA . ILE B 1 126 ? 2.758 29.016 16.672 1 97.88 126 ILE B CA 1
ATOM 3117 C C . ILE B 1 126 ? 4.109 28.359 16.391 1 97.88 126 ILE B C 1
ATOM 3119 O O . ILE B 1 126 ? 4.645 27.641 17.234 1 97.88 126 ILE B O 1
ATOM 3123 N N . PRO B 1 127 ? 4.645 28.578 15.164 1 98.62 127 PRO B N 1
ATOM 3124 C CA . PRO B 1 127 ? 6.012 28.109 14.914 1 98.62 127 PRO B CA 1
ATOM 3125 C C . PRO B 1 127 ? 7.02 28.688 15.906 1 98.62 127 PRO B C 1
ATOM 3127 O O . PRO B 1 127 ? 6.98 29.891 16.203 1 98.62 127 PRO B O 1
ATOM 3130 N N . ARG B 1 128 ? 7.891 27.875 16.438 1 98.56 128 ARG B N 1
ATOM 3131 C CA . ARG B 1 128 ? 8.875 28.297 17.422 1 98.56 128 ARG B CA 1
ATOM 3132 C C . ARG B 1 128 ? 10.281 28.297 16.828 1 98.56 128 ARG B C 1
ATOM 3134 O O . ARG B 1 128 ? 10.766 27.266 16.359 1 98.56 128 ARG B O 1
ATOM 3141 N N . PHE B 1 129 ? 10.992 29.422 16.953 1 98.5 129 PHE B N 1
ATOM 3142 C CA . PHE B 1 129 ? 12.25 29.578 16.25 1 98.5 129 PHE B CA 1
ATOM 3143 C C . PHE B 1 129 ? 13.43 29.5 17.203 1 98.5 129 PHE B C 1
ATOM 3145 O O . PHE B 1 129 ? 14.578 29.375 16.781 1 98.5 129 PHE B O 1
ATOM 3152 N N . GLU B 1 130 ? 13.141 29.562 18.5 1 98.25 130 GLU B N 1
ATOM 3153 C CA . GLU B 1 130 ? 14.234 29.5 19.453 1 98.25 130 GLU B CA 1
ATOM 3154 C C . GLU B 1 130 ? 14.805 28.078 19.547 1 98.25 130 GLU B C 1
ATOM 3156 O O . GLU B 1 130 ? 14.055 27.109 19.672 1 98.25 130 GLU B O 1
ATOM 3161 N N . ARG B 1 131 ? 16.078 27.953 19.562 1 98.12 131 ARG B N 1
ATOM 3162 C CA . ARG B 1 131 ? 16.781 26.672 19.578 1 98.12 131 ARG B CA 1
ATOM 3163 C C . ARG B 1 131 ? 16.312 25.812 20.734 1 98.12 131 ARG B C 1
ATOM 3165 O O . ARG B 1 131 ? 16.156 24.594 20.594 1 98.12 131 ARG B O 1
ATOM 3172 N N . SER B 1 132 ? 16.062 26.438 21.844 1 97.19 132 SER B N 1
ATOM 3173 C CA . SER B 1 132 ? 15.625 25.703 23.031 1 97.19 132 SER B CA 1
ATOM 3174 C C . SER B 1 132 ? 14.25 25.062 22.812 1 97.19 132 SER B C 1
ATOM 3176 O O . SER B 1 132 ? 13.945 24.031 23.391 1 97.19 132 SER B O 1
ATOM 3178 N N . GLU B 1 133 ? 13.422 25.656 21.953 1 97.5 133 GLU B N 1
ATOM 3179 C CA . GLU B 1 133 ? 12.07 25.172 21.688 1 97.5 133 GLU B CA 1
ATOM 3180 C C . GLU B 1 133 ? 12.047 24.234 20.5 1 97.5 133 GLU B C 1
ATOM 3182 O O . GLU B 1 133 ? 11.086 23.484 20.297 1 97.5 133 GLU B O 1
ATOM 3187 N N . ILE B 1 134 ? 13.023 24.234 19.656 1 96.81 134 ILE B N 1
ATOM 3188 C CA . ILE B 1 134 ? 13.148 23.359 18.5 1 96.81 134 ILE B CA 1
ATOM 3189 C C . ILE B 1 134 ? 13.719 22.016 18.938 1 96.81 134 ILE B C 1
ATOM 3191 O O . ILE B 1 134 ? 13.422 20.984 18.328 1 96.81 134 ILE B O 1
ATOM 3195 N N . PRO B 1 135 ? 14.328 21.891 19.969 1 94.56 135 PRO B N 1
ATOM 3196 C CA . PRO B 1 135 ? 15.531 21.453 20.672 1 94.56 135 PRO B CA 1
ATOM 3197 C C . PRO B 1 135 ? 16.719 21.25 19.75 1 94.56 135 PRO B C 1
ATOM 3199 O O . PRO B 1 135 ? 17.031 20.125 19.359 1 94.56 135 PRO B O 1
ATOM 3202 N N . ALA B 1 136 ? 17.266 22.234 19.312 1 97.12 136 ALA B N 1
ATOM 3203 C CA . ALA B 1 136 ? 18.531 22.312 18.578 1 97.12 136 ALA B CA 1
ATOM 3204 C C . ALA B 1 136 ? 19.656 22.812 19.469 1 97.12 136 ALA B C 1
ATOM 3206 O O . ALA B 1 136 ? 19.422 23.469 20.484 1 97.12 136 ALA B O 1
ATOM 3207 N N . ASP B 1 137 ? 20.766 22.422 19.078 1 96.62 137 ASP B N 1
ATOM 3208 C CA . ASP B 1 137 ? 21.938 22.797 19.875 1 96.62 137 ASP B CA 1
ATOM 3209 C C . ASP B 1 137 ? 22.172 24.312 19.812 1 96.62 137 ASP B C 1
ATOM 3211 O O . ASP B 1 137 ? 21.875 24.953 18.812 1 96.62 137 ASP B O 1
ATOM 3215 N N . GLY B 1 138 ? 22.703 24.828 20.984 1 95.5 138 GLY B N 1
ATOM 3216 C CA . GLY B 1 138 ? 23.078 26.234 21.016 1 95.5 138 GLY B CA 1
ATOM 3217 C C . GLY B 1 138 ? 21.984 27.125 21.562 1 95.5 138 GLY B C 1
ATOM 3218 O O . GLY B 1 138 ? 21.062 26.656 22.219 1 95.5 138 GLY B O 1
ATOM 3219 N N . GLU B 1 139 ? 22.203 28.5 21.297 1 96.12 139 GLU B N 1
ATOM 3220 C CA . GLU B 1 139 ? 21.25 29.516 21.766 1 96.12 139 GLU B CA 1
ATOM 3221 C C . GLU B 1 139 ? 20.766 30.391 20.625 1 96.12 139 GLU B C 1
ATOM 3223 O O . GLU B 1 139 ? 21.406 30.453 19.562 1 96.12 139 GLU B O 1
ATOM 3228 N N . GLY B 1 140 ? 19.578 31 20.844 1 97.31 140 GLY B N 1
ATOM 3229 C CA . GLY B 1 140 ? 19.031 31.875 19.828 1 97.31 140 GLY B CA 1
ATOM 3230 C C . GLY B 1 140 ? 18.297 31.141 18.734 1 97.31 140 GLY B C 1
ATOM 3231 O O . GLY B 1 140 ? 17.703 30.078 18.984 1 97.31 140 GLY B O 1
ATOM 3232 N N . THR B 1 141 ? 18.297 31.844 17.562 1 97.62 141 THR B N 1
ATOM 3233 C CA . THR B 1 141 ? 17.562 31.234 16.453 1 97.62 141 THR B CA 1
ATOM 3234 C C . THR B 1 141 ? 18.484 30.422 15.57 1 97.62 141 THR B C 1
ATOM 3236 O O . THR B 1 141 ? 19.703 30.625 15.562 1 97.62 141 THR B O 1
ATOM 3239 N N . PHE B 1 142 ? 18 29.406 14.953 1 97.5 142 PHE B N 1
ATOM 3240 C CA . PHE B 1 142 ? 18.719 28.547 14.016 1 97.5 142 PHE B CA 1
ATOM 3241 C C . PHE B 1 142 ? 18.406 28.922 12.578 1 97.5 142 PHE B C 1
ATOM 3243 O O . PHE B 1 142 ? 17.641 28.234 11.898 1 97.5 142 PHE B O 1
ATOM 3250 N N . LEU B 1 143 ? 18.984 30.031 12.133 1 98.25 143 LEU B N 1
ATOM 3251 C CA . LEU B 1 143 ? 18.688 30.547 10.789 1 98.25 143 LEU B CA 1
ATOM 3252 C C . LEU B 1 143 ? 19.953 30.547 9.93 1 98.25 143 LEU B C 1
ATOM 3254 O O . LEU B 1 143 ? 20.969 31.109 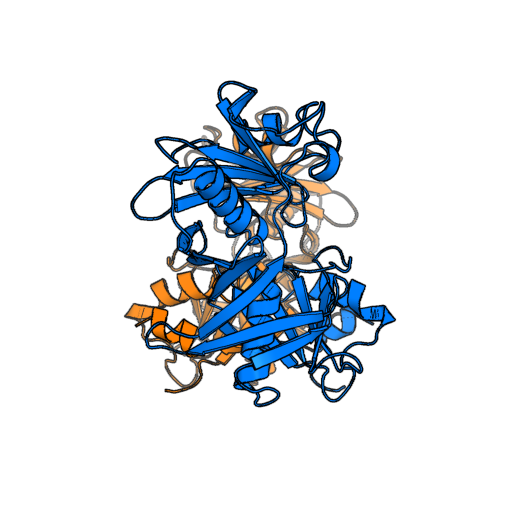10.32 1 98.25 143 LEU B O 1
ATOM 3258 N N . LYS B 1 144 ? 19.875 29.953 8.82 1 98.06 144 LYS B N 1
ATOM 3259 C CA . LYS B 1 144 ? 20.922 29.938 7.805 1 98.06 144 LYS B CA 1
ATOM 3260 C C . LYS B 1 144 ? 22.234 29.453 8.391 1 98.06 144 LYS B C 1
ATOM 3262 O O . LYS B 1 144 ? 23.281 30.078 8.172 1 98.06 144 LYS B O 1
ATOM 3267 N N . VAL B 1 145 ? 22.203 28.406 9.055 1 97.69 145 VAL B N 1
ATOM 3268 C CA . VAL B 1 145 ? 23.391 27.797 9.656 1 97.69 145 VAL B CA 1
ATOM 3269 C C . VAL B 1 145 ? 24.016 26.828 8.664 1 97.69 145 VAL B C 1
ATOM 3271 O O . VAL B 1 145 ? 23.344 25.953 8.117 1 97.69 145 VAL B O 1
ATOM 3274 N N . PRO B 1 146 ? 25.328 26.969 8.422 1 97.69 146 PRO B N 1
ATOM 3275 C CA . PRO B 1 146 ? 25.984 26 7.539 1 97.69 146 PRO B CA 1
ATOM 3276 C C . PRO B 1 146 ? 26.047 24.594 8.141 1 97.69 146 PRO B C 1
ATOM 3278 O O . PRO B 1 146 ? 26.562 24.422 9.242 1 97.69 146 PRO B O 1
ATOM 3281 N N . LEU B 1 147 ? 25.438 23.641 7.465 1 97.12 147 LEU B N 1
ATOM 3282 C CA . LEU B 1 147 ? 25.391 22.25 7.902 1 97.12 147 LEU B CA 1
ATOM 3283 C C . LEU B 1 147 ? 25.422 21.297 6.707 1 97.12 147 LEU B C 1
ATOM 3285 O O . LEU B 1 147 ? 24.516 21.312 5.875 1 97.12 147 LEU B O 1
ATOM 3289 N N . HIS B 1 148 ? 26.469 20.484 6.613 1 96.12 148 HIS B N 1
ATOM 3290 C CA . HIS B 1 148 ? 26.625 19.453 5.594 1 96.12 148 HIS B CA 1
ATOM 3291 C C . HIS B 1 148 ? 26.469 20.047 4.191 1 96.12 148 HIS B C 1
ATOM 3293 O O . HIS B 1 148 ? 25.719 19.5 3.367 1 96.12 148 HIS B O 1
ATOM 3299 N N . GLY B 1 149 ? 27.016 21.156 4.02 1 95.75 149 GLY B N 1
ATOM 3300 C CA . GLY B 1 149 ? 27.078 21.75 2.695 1 95.75 149 GLY B CA 1
ATOM 3301 C C . GLY B 1 149 ? 25.859 22.578 2.355 1 95.75 149 GLY B C 1
ATOM 3302 O O . GLY B 1 149 ? 25.734 23.094 1.234 1 95.75 149 GLY B O 1
ATOM 3303 N N . PHE B 1 150 ? 24.953 22.797 3.295 1 97.69 150 PHE B N 1
ATOM 3304 C CA . PHE B 1 150 ? 23.734 23.578 3.07 1 97.69 150 PHE B CA 1
ATOM 3305 C C . PHE B 1 150 ? 23.594 24.688 4.109 1 97.69 150 PHE B C 1
ATOM 3307 O O . PHE B 1 150 ? 24.234 24.625 5.164 1 97.69 150 PHE B O 1
ATOM 3314 N N . GLU B 1 151 ? 22.906 25.719 3.699 1 98.19 151 GLU B N 1
ATOM 3315 C CA . GLU B 1 151 ? 22.406 26.656 4.688 1 98.19 151 GLU B CA 1
ATOM 3316 C C . GLU B 1 151 ? 21.078 26.188 5.27 1 98.19 151 GLU B C 1
ATOM 3318 O O . GLU B 1 151 ? 20.062 26.125 4.562 1 98.19 151 GLU B O 1
ATOM 3323 N N . VAL B 1 152 ? 21.094 25.828 6.559 1 98.69 152 VAL B N 1
ATOM 3324 C CA . VAL B 1 152 ? 19.938 25.172 7.176 1 98.69 152 VAL B CA 1
ATOM 3325 C C . VAL B 1 152 ? 19.281 26.125 8.18 1 98.69 152 VAL B C 1
ATOM 3327 O O . VAL B 1 152 ? 19.969 26.766 8.977 1 98.69 152 VAL B O 1
ATOM 3330 N N . SER B 1 153 ? 18.047 26.328 8.055 1 98.81 153 SER B N 1
ATOM 3331 C CA . SER B 1 153 ? 17.234 26.938 9.094 1 98.81 153 SER B CA 1
ATOM 3332 C C . SER B 1 153 ? 16.344 25.906 9.781 1 98.81 153 SER B C 1
ATOM 3334 O O . SER B 1 153 ? 16.016 24.875 9.195 1 98.81 153 SER B O 1
ATOM 3336 N N . ALA B 1 154 ? 16 26.172 11.07 1 98.75 154 ALA B N 1
ATOM 3337 C CA . ALA B 1 154 ? 15.195 25.188 11.805 1 98.75 154 ALA B CA 1
ATOM 3338 C C . ALA B 1 154 ? 14.047 25.875 12.539 1 98.75 154 ALA B C 1
ATOM 3340 O O . ALA B 1 154 ? 14.156 27.047 12.922 1 98.75 154 ALA B O 1
ATOM 3341 N N . VAL B 1 155 ? 12.992 25.219 12.656 1 98.81 155 VAL B N 1
ATOM 3342 C CA . VAL B 1 155 ? 11.797 25.703 13.336 1 98.81 155 VAL B CA 1
ATOM 3343 C C . VAL B 1 155 ? 11.016 24.516 13.906 1 98.81 155 VAL B C 1
ATOM 3345 O O . VAL B 1 155 ? 11.125 23.391 13.406 1 98.81 155 VAL B O 1
ATOM 3348 N N . ASN B 1 156 ? 10.344 24.734 14.961 1 98.31 156 ASN B N 1
ATOM 3349 C CA . ASN B 1 156 ? 9.469 23.734 15.562 1 98.31 156 ASN B CA 1
ATOM 3350 C C . ASN B 1 156 ? 7.996 24.031 15.305 1 98.31 156 ASN B C 1
ATOM 3352 O O . ASN B 1 156 ? 7.469 25.031 15.797 1 98.31 156 ASN B O 1
ATOM 3356 N N . THR B 1 157 ? 7.32 23.297 14.547 1 97.25 157 THR B N 1
ATOM 3357 C CA . THR B 1 157 ? 5.906 23.453 14.227 1 97.25 157 THR B CA 1
ATOM 3358 C C . THR B 1 157 ? 5.082 22.328 14.828 1 97.25 157 THR B C 1
ATOM 3360 O O . THR B 1 157 ? 4.066 21.922 14.266 1 97.25 157 THR B O 1
ATOM 3363 N N . GLY B 1 158 ? 5.398 21.812 15.938 1 92.88 158 GLY B N 1
ATOM 3364 C CA . GLY B 1 158 ? 4.934 20.609 16.625 1 92.88 158 GLY B CA 1
ATOM 3365 C C . GLY B 1 158 ? 6.031 19.594 16.828 1 92.88 158 GLY B C 1
ATOM 3366 O O . GLY B 1 158 ? 6.102 18.953 17.875 1 92.88 158 GLY B O 1
ATOM 3367 N N . VAL B 1 159 ? 6.848 19.484 15.805 1 94.31 159 VAL B N 1
ATOM 3368 C CA . VAL B 1 159 ? 8.078 18.703 15.805 1 94.31 159 VAL B CA 1
ATOM 3369 C C . VAL B 1 159 ? 9.195 19.5 15.133 1 94.31 159 VAL B C 1
ATOM 3371 O O . VAL B 1 159 ? 8.93 20.453 14.391 1 94.31 159 VAL B O 1
ATOM 3374 N N . PRO B 1 160 ? 10.445 19.156 15.406 1 97.94 160 PRO B N 1
ATOM 3375 C CA . PRO B 1 160 ? 11.547 19.891 14.789 1 97.94 160 PRO B CA 1
ATOM 3376 C C . PRO B 1 160 ? 11.617 19.688 13.273 1 97.94 160 PRO B C 1
ATOM 3378 O O . PRO B 1 160 ? 11.5 18.562 12.789 1 97.94 160 PRO B O 1
ATOM 3381 N N . HIS B 1 161 ? 11.828 20.797 12.562 1 98.69 161 HIS B N 1
ATOM 3382 C CA . HIS B 1 161 ? 12.008 20.766 11.117 1 98.69 161 HIS B CA 1
ATOM 3383 C C . HIS B 1 161 ? 13.242 21.562 10.695 1 98.69 161 HIS B C 1
ATOM 3385 O O . HIS B 1 161 ? 13.406 22.719 11.086 1 98.69 161 HIS B O 1
ATOM 3391 N N . ALA B 1 162 ? 14.117 20.938 9.977 1 98.88 162 ALA B N 1
ATOM 3392 C CA . ALA B 1 162 ? 15.148 21.641 9.211 1 98.88 162 ALA B CA 1
ATOM 3393 C C . ALA B 1 162 ? 14.625 22.047 7.836 1 98.88 162 ALA B C 1
ATOM 3395 O O . ALA B 1 162 ? 13.992 21.234 7.148 1 98.88 162 ALA B O 1
ATOM 3396 N N . VAL B 1 163 ? 14.867 23.297 7.477 1 98.88 163 VAL B N 1
ATOM 3397 C CA . VAL B 1 163 ? 14.398 23.828 6.203 1 98.88 163 VAL B CA 1
ATOM 3398 C C . VAL B 1 163 ? 15.594 24.312 5.379 1 98.88 163 VAL B C 1
ATOM 3400 O O . VAL B 1 163 ? 16.406 25.109 5.852 1 98.88 163 VAL B O 1
ATOM 3403 N N . ILE B 1 164 ? 15.688 23.828 4.195 1 98.81 164 ILE B N 1
ATOM 3404 C CA . ILE B 1 164 ? 16.797 24.141 3.291 1 98.81 164 ILE B CA 1
ATOM 3405 C C . ILE B 1 164 ? 16.234 24.672 1.972 1 98.81 164 ILE B C 1
ATOM 3407 O O . ILE B 1 164 ? 15.5 23.984 1.27 1 98.81 164 ILE B O 1
ATOM 3411 N N . PHE B 1 165 ? 16.578 25.906 1.615 1 98.75 165 PHE B N 1
ATOM 3412 C CA . PHE B 1 165 ? 16.188 26.469 0.323 1 98.75 165 PHE B CA 1
ATOM 3413 C C . PHE B 1 165 ? 17.188 26.062 -0.758 1 98.75 165 PHE B C 1
ATOM 3415 O O . PHE B 1 165 ? 18.391 26.234 -0.589 1 98.75 165 PHE B O 1
ATOM 3422 N N . VAL B 1 166 ? 16.656 25.453 -1.814 1 98.44 166 VAL B N 1
ATOM 3423 C CA . VAL B 1 166 ? 17.5 25 -2.918 1 98.44 166 VAL B CA 1
ATOM 3424 C C . VAL B 1 166 ? 16.984 25.594 -4.23 1 98.44 166 VAL B C 1
ATOM 3426 O O . VAL B 1 166 ? 15.82 25.969 -4.34 1 98.44 166 VAL B O 1
ATOM 3429 N N . GLU B 1 167 ? 17.891 25.625 -5.172 1 96.75 167 GLU B N 1
ATOM 3430 C CA . GLU B 1 167 ? 17.531 26.156 -6.484 1 96.75 167 GLU B CA 1
ATOM 3431 C C . GLU B 1 167 ? 16.734 25.125 -7.297 1 96.75 167 GLU B C 1
ATOM 3433 O O . GLU B 1 167 ? 15.891 25.484 -8.109 1 96.75 167 GLU B O 1
ATOM 3438 N N . ASN B 1 168 ? 17.125 23.859 -7.039 1 96.25 168 ASN B N 1
ATOM 3439 C CA . ASN B 1 168 ? 16.516 22.734 -7.773 1 96.25 168 ASN B CA 1
ATOM 3440 C C . ASN B 1 168 ? 16.188 21.578 -6.844 1 96.25 168 ASN B C 1
ATOM 3442 O O . ASN B 1 168 ? 16.953 21.25 -5.938 1 96.25 168 ASN B O 1
ATOM 3446 N N . LEU B 1 169 ? 15.023 21.016 -7.121 1 97.06 169 LEU B N 1
ATOM 3447 C CA . LEU B 1 169 ? 14.578 19.953 -6.23 1 97.06 169 LEU B CA 1
ATOM 3448 C C . LEU B 1 169 ? 14.992 18.578 -6.766 1 97.06 169 LEU B C 1
ATOM 3450 O O . LEU B 1 169 ? 14.617 17.547 -6.203 1 97.06 169 LEU B O 1
ATOM 3454 N N . ASP B 1 170 ? 15.688 18.609 -7.91 1 96.44 170 ASP B N 1
ATOM 3455 C CA . ASP B 1 170 ? 16.266 17.359 -8.383 1 96.44 170 ASP B CA 1
ATOM 3456 C C . ASP B 1 170 ? 17.453 16.938 -7.527 1 96.44 170 ASP B C 1
ATOM 3458 O O . ASP B 1 170 ? 18.609 17 -7.98 1 96.44 170 ASP B O 1
ATOM 3462 N N . ILE B 1 171 ? 17.234 16.547 -6.273 1 95.5 171 ILE B N 1
ATOM 3463 C CA . ILE B 1 171 ? 18.281 16.188 -5.32 1 95.5 171 ILE B CA 1
ATOM 3464 C C . ILE B 1 171 ? 18 14.789 -4.77 1 95.5 171 ILE B C 1
ATOM 3466 O O . ILE B 1 171 ? 16.859 14.367 -4.648 1 95.5 171 ILE B O 1
ATOM 3470 N N . PRO B 1 172 ? 19 14.047 -4.449 1 97 172 PRO B N 1
ATOM 3471 C CA . PRO B 1 172 ? 18.812 12.734 -3.828 1 97 172 PRO B CA 1
ATOM 3472 C C . PRO B 1 172 ? 18.469 12.82 -2.346 1 97 172 PRO B C 1
ATOM 3474 O O . PRO B 1 172 ? 19.328 12.578 -1.49 1 97 172 PRO B O 1
ATOM 3477 N N . VAL B 1 173 ? 17.25 13.039 -2.018 1 97.88 173 VAL B N 1
ATOM 3478 C CA . VAL B 1 173 ? 16.734 13.32 -0.678 1 97.88 173 VAL B CA 1
ATOM 3479 C C . VAL B 1 173 ? 17.156 12.211 0.279 1 97.88 173 VAL B C 1
ATOM 3481 O O . VAL B 1 173 ? 17.641 12.477 1.383 1 97.88 173 VAL B O 1
ATOM 3484 N N . GLU B 1 174 ? 17.047 10.93 -0.183 1 96.69 174 GLU B N 1
ATOM 3485 C CA . GLU B 1 174 ? 17.312 9.766 0.664 1 96.69 174 GLU B CA 1
ATOM 3486 C C . GLU B 1 174 ? 18.781 9.672 1.044 1 96.69 174 GLU B C 1
ATOM 3488 O O . GLU B 1 174 ? 19.141 9 2.016 1 96.69 174 GLU B O 1
ATOM 3493 N N . GLN B 1 175 ? 19.609 10.344 0.27 1 96.06 175 GLN B N 1
ATOM 3494 C CA . GLN B 1 175 ? 21.047 10.305 0.534 1 96.06 175 GLN B CA 1
ATOM 3495 C C . GLN B 1 175 ? 21.484 11.484 1.401 1 96.06 175 GLN B C 1
ATOM 3497 O O . GLN B 1 175 ? 22.359 11.344 2.252 1 96.06 175 GLN B O 1
ATOM 3502 N N . ILE B 1 176 ? 20.828 12.594 1.248 1 97.62 176 ILE B N 1
ATOM 3503 C CA . ILE B 1 176 ? 21.281 13.844 1.847 1 97.62 176 ILE B CA 1
ATOM 3504 C C . ILE B 1 176 ? 20.578 14.062 3.184 1 97.62 176 ILE B C 1
ATOM 3506 O O . ILE B 1 176 ? 21.219 14.406 4.18 1 97.62 176 ILE B O 1
ATOM 3510 N N . ALA B 1 177 ? 19.328 13.828 3.264 1 98.5 177 ALA B N 1
ATOM 3511 C CA . ALA B 1 177 ? 18.484 14.227 4.379 1 98.5 177 ALA B CA 1
ATOM 3512 C C . ALA B 1 177 ? 18.906 13.523 5.668 1 98.5 177 ALA B C 1
ATOM 3514 O O . ALA B 1 177 ? 18.922 14.141 6.738 1 98.5 177 ALA B O 1
ATOM 3515 N N . PRO B 1 178 ? 19.312 12.18 5.559 1 98.31 178 PRO B N 1
ATOM 3516 C CA . PRO B 1 178 ? 19.672 11.492 6.801 1 98.31 178 PRO B CA 1
ATOM 3517 C C . PRO B 1 178 ? 20.844 12.156 7.527 1 98.31 178 PRO B C 1
ATOM 3519 O O . PRO B 1 178 ? 20.891 12.156 8.758 1 98.31 178 PRO B O 1
ATOM 3522 N N . LYS B 1 179 ? 21.766 12.711 6.805 1 97.94 179 LYS B N 1
ATOM 3523 C CA . LYS B 1 179 ? 22.922 13.375 7.418 1 97.94 179 LYS B CA 1
ATOM 3524 C C . LYS B 1 179 ? 22.469 14.562 8.266 1 97.94 179 LYS B C 1
ATOM 3526 O O . LYS B 1 179 ? 23.016 14.805 9.344 1 97.94 179 LYS B O 1
ATOM 3531 N N . ILE B 1 180 ? 21.469 15.273 7.824 1 98.19 180 ILE B N 1
ATOM 3532 C CA . ILE B 1 180 ? 20.953 16.438 8.531 1 98.19 180 ILE B CA 1
ATOM 3533 C C . ILE B 1 180 ? 20.016 16 9.656 1 98.19 180 ILE B C 1
ATOM 3535 O O . ILE B 1 180 ? 20.125 16.484 10.781 1 98.19 180 ILE B O 1
ATOM 353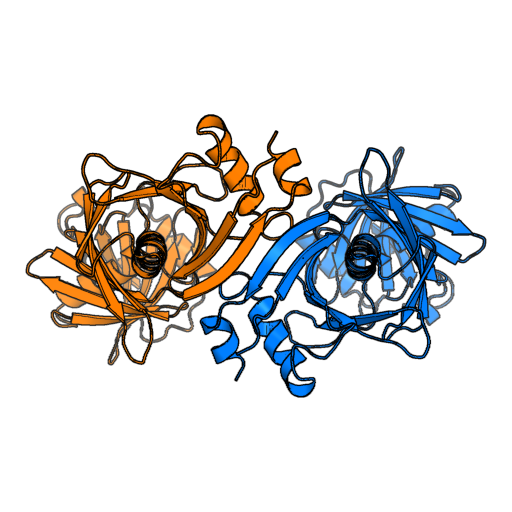9 N N . ARG B 1 181 ? 19.141 15.094 9.352 1 97.81 181 ARG B N 1
ATOM 3540 C CA . ARG B 1 181 ? 18.188 14.523 10.312 1 97.81 181 ARG B CA 1
ATOM 3541 C C . ARG B 1 181 ? 18.906 14.07 11.578 1 97.81 181 ARG B C 1
ATOM 3543 O O . ARG B 1 181 ? 18.438 14.312 12.688 1 97.81 181 ARG B O 1
ATOM 3550 N N . HIS B 1 182 ? 20.125 13.484 11.398 1 97.5 182 HIS B N 1
ATOM 3551 C CA . HIS B 1 182 ? 20.844 12.867 12.508 1 97.5 182 HIS B CA 1
ATOM 3552 C C . HIS B 1 182 ? 22 13.742 12.977 1 97.5 182 HIS B C 1
ATOM 3554 O O . HIS B 1 182 ? 22.844 13.297 13.758 1 97.5 182 HIS B O 1
ATOM 3560 N N . SER B 1 183 ? 22.078 14.898 12.523 1 97.25 183 SER B N 1
ATOM 3561 C CA . SER B 1 183 ? 23.156 15.797 12.898 1 97.25 183 SER B CA 1
ATOM 3562 C C . SER B 1 183 ? 23.156 16.078 14.398 1 97.25 183 SER B C 1
ATOM 3564 O O . SER B 1 183 ? 22.094 16.172 15.016 1 97.25 183 SER B O 1
ATOM 3566 N N . SER B 1 184 ? 24.281 16.328 14.969 1 97 184 SER B N 1
ATOM 3567 C CA . SER B 1 184 ? 24.422 16.641 16.391 1 97 184 SER B CA 1
ATOM 3568 C C . SER B 1 184 ? 23.719 17.953 16.719 1 97 184 SER B C 1
ATOM 3570 O O . SER B 1 184 ? 23.406 18.219 17.891 1 97 184 SER B O 1
ATOM 3572 N N . CYS B 1 185 ? 23.453 18.766 15.672 1 97.31 185 CYS B N 1
ATOM 3573 C CA . CYS B 1 185 ? 22.719 20.016 15.867 1 97.31 185 CYS B CA 1
ATOM 3574 C C . CYS B 1 185 ? 21.281 19.75 16.312 1 97.31 185 CYS B C 1
ATOM 3576 O O . CYS B 1 185 ? 20.625 20.625 16.844 1 97.31 185 CYS B O 1
ATOM 3578 N N . PHE B 1 186 ? 20.781 18.547 15.984 1 98.06 186 PHE B N 1
ATOM 3579 C CA . PHE B 1 186 ? 19.438 18.125 16.359 1 98.06 186 PHE B CA 1
ATOM 3580 C C . PHE B 1 186 ? 19.484 16.875 17.219 1 98.06 186 PHE B C 1
ATOM 3582 O O . PHE B 1 186 ? 19.234 15.773 16.734 1 98.06 186 PHE B O 1
ATOM 3589 N N . PRO B 1 187 ? 19.719 16.969 18.516 1 96.5 187 PRO B N 1
ATOM 3590 C CA . PRO B 1 187 ? 19.906 15.805 19.375 1 96.5 187 PRO B CA 1
ATOM 3591 C C . PRO B 1 187 ? 18.766 14.805 19.281 1 96.5 187 PRO B C 1
ATOM 3593 O O . PRO B 1 187 ? 18.969 13.602 19.438 1 96.5 187 PRO B O 1
ATOM 3596 N N . GLU B 1 188 ? 17.547 15.305 19.031 1 95.62 188 GLU B N 1
ATOM 3597 C CA . GLU B 1 188 ? 16.391 14.422 18.922 1 95.62 188 GLU B CA 1
ATOM 3598 C C . GLU B 1 188 ? 16.031 14.156 17.469 1 95.62 188 GLU B C 1
ATOM 3600 O O . GLU B 1 188 ? 15 13.547 17.172 1 95.62 188 GLU B O 1
ATOM 3605 N N . GLY B 1 189 ? 16.797 14.672 16.609 1 97.56 189 GLY B N 1
ATOM 3606 C CA . GLY B 1 189 ? 16.516 14.555 15.18 1 97.56 189 GLY B CA 1
ATOM 3607 C C . GLY B 1 189 ? 15.562 15.609 14.664 1 97.56 189 GLY B C 1
ATOM 3608 O O . GLY B 1 189 ? 14.953 16.344 15.445 1 97.56 189 GLY B O 1
ATOM 3609 N N . ALA B 1 190 ? 15.469 15.734 13.375 1 98.25 190 ALA B N 1
ATOM 3610 C CA . ALA B 1 190 ? 14.57 16.688 12.727 1 98.25 190 ALA B CA 1
ATOM 3611 C C . ALA B 1 190 ? 14.047 16.156 11.398 1 98.25 190 ALA B C 1
ATOM 3613 O O . ALA B 1 190 ? 14.734 15.375 10.734 1 98.25 190 ALA B O 1
ATOM 3614 N N . ASN B 1 191 ? 12.812 16.484 11.102 1 98.44 191 ASN B N 1
ATOM 3615 C CA . ASN B 1 191 ? 12.406 16.375 9.711 1 98.44 191 ASN B CA 1
ATOM 3616 C C . ASN B 1 191 ? 13.195 17.312 8.812 1 98.44 191 ASN B C 1
ATOM 3618 O O . ASN B 1 191 ? 13.562 18.422 9.234 1 98.44 191 ASN B O 1
ATOM 3622 N N . VAL B 1 192 ? 13.469 16.875 7.609 1 98.88 192 VAL B N 1
ATOM 3623 C CA . VAL B 1 192 ? 14.281 17.688 6.711 1 98.88 192 VAL B CA 1
ATOM 3624 C C . VAL B 1 192 ? 13.453 18.094 5.484 1 98.88 192 VAL B C 1
ATOM 3626 O O . VAL B 1 192 ? 12.93 17.219 4.777 1 98.88 192 VAL B O 1
ATOM 3629 N N . ASN B 1 193 ? 13.367 19.391 5.262 1 98.88 193 ASN B N 1
ATOM 3630 C CA . ASN B 1 193 ? 12.578 19.922 4.156 1 98.88 193 ASN B CA 1
ATOM 3631 C C . ASN B 1 193 ? 13.453 20.641 3.141 1 98.88 193 ASN B C 1
ATOM 3633 O O . ASN B 1 193 ? 14.156 21.594 3.49 1 98.88 193 ASN B O 1
ATOM 3637 N N . PHE B 1 194 ? 13.477 20.188 1.929 1 98.88 194 PHE B N 1
ATOM 3638 C CA . PHE B 1 194 ? 14.078 20.906 0.818 1 98.88 194 PHE B CA 1
ATOM 3639 C C . PHE B 1 194 ? 13.039 21.75 0.089 1 98.88 194 PHE B C 1
ATOM 3641 O O . PHE B 1 194 ? 11.992 21.234 -0.322 1 98.88 194 PHE B O 1
ATOM 3648 N N . VAL B 1 195 ? 13.352 23.031 -0.071 1 98.88 195 VAL B N 1
ATOM 3649 C CA . VAL B 1 195 ? 12.336 23.969 -0.536 1 98.88 195 VAL B CA 1
ATOM 3650 C C . VAL B 1 195 ? 12.852 24.75 -1.747 1 98.88 195 VAL B C 1
ATOM 3652 O O . VAL B 1 195 ? 13.977 25.266 -1.728 1 98.88 195 VAL B O 1
ATOM 3655 N N . ARG B 1 196 ? 12.117 24.75 -2.742 1 98.81 196 ARG B N 1
ATOM 3656 C CA . ARG B 1 196 ? 12.375 25.641 -3.861 1 98.81 196 ARG B CA 1
ATOM 3657 C C . ARG B 1 196 ? 11.414 26.828 -3.84 1 98.81 196 ARG B C 1
ATOM 3659 O O . ARG B 1 196 ? 10.195 26.656 -3.773 1 98.81 196 ARG B O 1
ATOM 3666 N N . LEU B 1 197 ? 11.969 28.016 -3.893 1 98 197 LEU B N 1
ATOM 3667 C CA . LEU B 1 197 ? 11.188 29.25 -3.863 1 98 197 LEU B CA 1
ATOM 3668 C C . LEU B 1 197 ? 10.812 29.688 -5.273 1 98 197 LEU B C 1
ATOM 3670 O O . LEU B 1 197 ? 11.68 29.797 -6.148 1 98 197 LEU B O 1
ATOM 3674 N N . GLY B 1 198 ? 9.617 29.828 -5.578 1 96.12 198 GLY B N 1
ATOM 3675 C CA . GLY B 1 198 ? 9.047 30.406 -6.789 1 96.12 198 GLY B CA 1
ATOM 3676 C C . GLY B 1 198 ? 7.773 31.188 -6.535 1 96.12 198 GLY B C 1
ATOM 3677 O O . GLY B 1 198 ? 7.691 31.953 -5.574 1 96.12 198 GLY B O 1
ATOM 3678 N N . ASN B 1 199 ? 6.797 31.125 -7.445 1 95.06 199 ASN B N 1
ATOM 3679 C CA . ASN B 1 199 ? 5.484 31.703 -7.176 1 95.06 199 ASN B CA 1
ATOM 3680 C C . ASN B 1 199 ? 4.805 31.031 -5.992 1 95.06 199 ASN B C 1
ATOM 3682 O O . ASN B 1 199 ? 3.99 31.641 -5.305 1 95.06 199 ASN B O 1
ATOM 3686 N N . HIS B 1 200 ? 5.125 29.891 -5.832 1 97.75 200 HIS B N 1
ATOM 3687 C CA . HIS B 1 200 ? 4.785 29.078 -4.664 1 97.75 200 HIS B CA 1
ATOM 3688 C C . HIS B 1 200 ? 6.012 28.344 -4.125 1 97.75 200 HIS B C 1
ATOM 3690 O O . HIS B 1 200 ? 7.094 28.422 -4.711 1 97.75 200 HIS B O 1
ATOM 3696 N N . LEU B 1 201 ? 5.891 27.781 -2.934 1 98.69 201 LEU B N 1
ATOM 3697 C CA . LEU B 1 201 ? 6.934 26.906 -2.422 1 98.69 201 LEU B CA 1
ATOM 3698 C C . LEU B 1 201 ? 6.727 25.469 -2.914 1 98.69 201 LEU B C 1
ATOM 3700 O O . LEU B 1 201 ? 5.598 24.984 -2.949 1 98.69 201 LEU B O 1
ATOM 3704 N N . GLU B 1 202 ? 7.754 24.875 -3.379 1 98.81 202 GLU B N 1
ATOM 3705 C CA . GLU B 1 202 ? 7.781 23.422 -3.6 1 98.81 202 GLU B CA 1
ATOM 3706 C C . GLU B 1 202 ? 8.625 22.719 -2.545 1 98.81 202 GLU B C 1
ATOM 3708 O O . GLU B 1 202 ? 9.766 23.125 -2.283 1 98.81 202 GLU B O 1
ATOM 3713 N N . VAL B 1 203 ? 8.055 21.672 -1.981 1 98.69 203 VAL B N 1
ATOM 3714 C CA . VAL B 1 203 ? 8.734 21.125 -0.813 1 98.69 203 VAL B CA 1
ATOM 3715 C C . VAL B 1 203 ? 8.852 19.609 -0.954 1 98.69 203 VAL B C 1
ATOM 3717 O O . VAL B 1 203 ? 7.895 18.938 -1.342 1 98.69 203 VAL B O 1
ATOM 3720 N N . ARG B 1 204 ? 9.977 19.031 -0.733 1 98.69 204 ARG B N 1
ATOM 3721 C CA . ARG B 1 204 ? 10.242 17.609 -0.516 1 98.69 204 ARG B CA 1
ATOM 3722 C C . ARG B 1 204 ? 10.695 17.344 0.916 1 98.69 204 ARG B C 1
ATOM 3724 O O . ARG B 1 204 ? 11.648 17.969 1.394 1 98.69 204 ARG B O 1
ATOM 3731 N N . THR B 1 205 ? 10.031 16.484 1.618 1 98.56 205 THR B N 1
ATOM 3732 C CA . THR B 1 205 ? 10.281 16.312 3.043 1 98.56 205 THR B CA 1
ATOM 3733 C C . THR B 1 205 ? 10.75 14.891 3.342 1 98.56 205 THR B C 1
ATOM 3735 O O . THR B 1 205 ? 10.125 13.922 2.912 1 98.56 205 THR B O 1
ATOM 3738 N N . PHE B 1 206 ? 11.875 14.781 3.992 1 98.62 206 PHE B N 1
ATOM 3739 C CA . PHE B 1 206 ? 12.312 13.555 4.652 1 98.62 206 PHE B CA 1
ATOM 3740 C C . PHE B 1 206 ? 11.859 13.539 6.109 1 98.62 206 PHE B C 1
ATOM 3742 O O . PHE B 1 206 ? 12.289 14.383 6.902 1 98.62 206 PHE B O 1
ATOM 3749 N N . GLU B 1 207 ? 11.062 12.562 6.5 1 96.81 207 GLU B N 1
ATOM 3750 C CA . GLU B 1 207 ? 10.445 12.609 7.824 1 96.81 207 GLU B CA 1
ATOM 3751 C C . GLU B 1 207 ? 11.156 11.672 8.797 1 96.81 207 GLU B C 1
ATOM 3753 O O . GLU B 1 207 ? 11.328 10.484 8.516 1 96.81 207 GLU B O 1
ATOM 3758 N N . ARG B 1 208 ? 11.516 12.297 9.93 1 95.31 208 ARG B N 1
ATOM 3759 C CA . ARG B 1 208 ? 12.023 11.531 11.062 1 95.31 208 ARG B CA 1
ATOM 3760 C C . ARG B 1 208 ? 10.977 10.539 11.562 1 95.31 208 ARG B C 1
ATOM 3762 O O . ARG B 1 208 ? 9.805 10.883 11.695 1 95.31 208 ARG B O 1
ATOM 3769 N N . GLY B 1 209 ? 11.367 9.312 11.898 1 89.88 209 GLY B N 1
ATOM 3770 C CA . GLY B 1 209 ? 10.43 8.273 12.289 1 89.88 209 GLY B CA 1
ATOM 3771 C C . GLY B 1 209 ? 10.031 7.363 11.141 1 89.88 209 GLY B C 1
ATOM 3772 O O . GLY B 1 209 ? 9.969 6.141 11.297 1 89.88 209 GLY B O 1
ATOM 3773 N N . VAL B 1 210 ? 9.68 7.977 10.023 1 91.25 210 VAL B N 1
ATOM 3774 C CA . VAL B 1 210 ? 9.43 7.207 8.805 1 91.25 210 VAL B CA 1
ATOM 3775 C C . VAL B 1 210 ? 10.758 6.836 8.148 1 91.25 210 VAL B C 1
ATOM 3777 O O . VAL B 1 210 ? 10.891 5.762 7.562 1 91.25 210 VAL B O 1
ATOM 3780 N N . GLU B 1 211 ? 11.719 7.688 8.25 1 96 211 GLU B N 1
ATOM 3781 C CA . GLU B 1 211 ? 13.078 7.566 7.719 1 96 211 GLU B CA 1
ATOM 3782 C C . GLU B 1 211 ? 13.062 7.418 6.199 1 96 211 GLU B C 1
ATOM 3784 O O . GLU B 1 211 ? 13.727 6.539 5.648 1 96 211 GLU B O 1
ATOM 3789 N N . ALA B 1 212 ? 12.25 8.211 5.555 1 97.06 212 ALA B N 1
ATOM 3790 C CA . ALA B 1 212 ? 12.102 8.289 4.102 1 97.06 212 ALA B CA 1
ATOM 3791 C C . ALA B 1 212 ? 11.367 9.562 3.693 1 97.06 212 ALA B C 1
ATOM 3793 O O . ALA B 1 212 ? 10.797 10.258 4.539 1 97.06 212 ALA B O 1
ATOM 3794 N N . GLU B 1 213 ? 11.469 9.883 2.463 1 97.94 213 GLU B N 1
ATOM 3795 C CA . GLU B 1 213 ? 10.656 10.969 1.915 1 97.94 213 GLU B CA 1
ATOM 3796 C C . GLU B 1 213 ? 9.18 10.594 1.891 1 97.94 213 GLU B C 1
ATOM 3798 O O . GLU B 1 213 ? 8.82 9.469 1.546 1 97.94 213 GLU B O 1
ATOM 3803 N N . THR B 1 214 ? 8.312 11.508 2.293 1 97.19 214 THR B N 1
ATOM 3804 C CA . THR B 1 214 ? 6.875 11.266 2.293 1 97.19 214 THR B CA 1
ATOM 3805 C C . THR B 1 214 ? 6.18 12.156 1.268 1 97.19 214 THR B C 1
ATOM 3807 O O . THR B 1 214 ? 6.766 13.117 0.773 1 97.19 214 THR B O 1
ATOM 3810 N N . LEU B 1 215 ? 4.984 11.859 0.934 1 97.5 215 LEU B N 1
ATOM 3811 C CA . LEU B 1 215 ? 4.23 12.562 -0.098 1 97.5 215 LEU B CA 1
ATOM 3812 C C . LEU B 1 215 ? 3.77 13.922 0.399 1 97.5 215 LEU B C 1
ATOM 3814 O O . LEU B 1 215 ? 3.582 14.852 -0.396 1 97.5 215 LEU B O 1
ATOM 3818 N N . SER B 1 216 ? 3.523 13.953 1.657 1 96.5 216 SER B N 1
ATOM 3819 C CA . SER B 1 216 ? 3.061 15.195 2.26 1 96.5 216 SER B CA 1
ATOM 3820 C C . SER B 1 216 ? 3.324 15.219 3.76 1 96.5 216 SER B C 1
ATOM 3822 O O . SER B 1 216 ? 3.188 14.195 4.434 1 96.5 216 SER B O 1
ATOM 3824 N N . CYS B 1 217 ? 3.691 16.312 4.227 1 96.69 217 CYS B N 1
ATOM 3825 C CA . CYS B 1 217 ? 3.916 16.562 5.645 1 96.69 217 CYS B CA 1
ATOM 3826 C C . CYS B 1 217 ? 3.371 17.938 6.047 1 96.69 217 CYS B C 1
ATOM 3828 O O . CYS B 1 217 ? 3.975 18.969 5.734 1 96.69 217 CYS B O 1
ATOM 3830 N N . GLY B 1 218 ? 2.303 17.922 6.785 1 96.81 218 GLY B N 1
ATOM 3831 C CA . GLY B 1 218 ? 1.656 19.172 7.156 1 96.81 218 GLY B CA 1
ATOM 3832 C C . GLY B 1 218 ? 2.564 20.109 7.934 1 96.81 218 GLY B C 1
ATOM 3833 O O . GLY B 1 218 ? 2.732 21.266 7.562 1 96.81 218 GLY B O 1
ATOM 3834 N N . THR B 1 219 ? 3.137 19.562 9.008 1 97.06 219 THR B N 1
ATOM 3835 C CA . THR B 1 219 ? 4.008 20.391 9.844 1 97.06 219 THR B CA 1
ATOM 3836 C C . THR B 1 219 ? 5.238 20.828 9.055 1 97.06 219 THR B C 1
ATOM 3838 O O . THR B 1 219 ? 5.762 21.922 9.289 1 97.06 219 THR B O 1
ATOM 3841 N N . GLY B 1 220 ? 5.691 20 8.125 1 98.19 220 GLY B N 1
ATOM 3842 C CA . GLY B 1 220 ? 6.801 20.375 7.262 1 98.19 220 GLY B CA 1
ATOM 3843 C C . GLY B 1 220 ? 6.473 21.531 6.332 1 98.19 220 GLY B C 1
ATOM 3844 O O . GLY B 1 220 ? 7.305 22.406 6.113 1 98.19 220 GLY B O 1
ATOM 3845 N N . SER B 1 221 ? 5.32 21.469 5.816 1 98.75 221 SER B N 1
ATOM 3846 C CA . SER B 1 221 ? 4.871 22.547 4.945 1 98.75 221 SER B CA 1
ATOM 3847 C C . SER B 1 221 ? 4.754 23.859 5.711 1 98.75 221 SER B C 1
ATOM 3849 O O . SER B 1 221 ? 5.145 24.922 5.203 1 98.75 221 SER B O 1
ATOM 3851 N N . VAL B 1 222 ? 4.246 23.75 6.883 1 98.62 222 VAL B N 1
ATOM 3852 C CA . VAL B 1 222 ? 4.16 24.938 7.73 1 98.62 222 VAL B CA 1
ATOM 3853 C C . VAL B 1 222 ? 5.566 25.453 8.047 1 98.62 222 VAL B C 1
ATOM 3855 O O . VAL B 1 222 ? 5.816 26.656 8.039 1 98.62 222 VAL B O 1
ATOM 3858 N N . ALA B 1 223 ? 6.438 24.547 8.336 1 98.81 223 ALA B N 1
ATOM 3859 C CA . ALA B 1 223 ? 7.82 24.906 8.633 1 98.81 223 ALA B CA 1
ATOM 3860 C C . ALA B 1 223 ? 8.453 25.656 7.473 1 98.81 223 ALA B C 1
ATOM 3862 O O . ALA B 1 223 ? 9.078 26.703 7.668 1 98.81 223 ALA B O 1
ATOM 3863 N N . ALA B 1 224 ? 8.328 25.141 6.289 1 98.88 224 ALA B N 1
ATOM 3864 C CA . ALA B 1 224 ? 8.867 25.781 5.094 1 98.88 224 ALA B CA 1
ATOM 3865 C C . ALA B 1 224 ? 8.328 27.203 4.949 1 98.88 224 ALA B C 1
ATOM 3867 O O . ALA B 1 224 ? 9.094 28.141 4.73 1 98.88 224 ALA B O 1
ATOM 3868 N N . ALA B 1 225 ? 7.027 27.344 5.098 1 98.88 225 ALA B N 1
ATOM 3869 C CA . ALA B 1 225 ? 6.379 28.641 4.969 1 98.88 225 ALA B CA 1
ATOM 3870 C C . ALA B 1 225 ? 6.832 29.594 6.07 1 98.88 225 ALA B C 1
ATOM 3872 O O . ALA B 1 225 ? 7.094 30.766 5.812 1 98.88 225 ALA B O 1
ATOM 3873 N N . ALA B 1 226 ? 6.863 29.078 7.277 1 98.88 226 ALA B N 1
ATOM 3874 C CA . ALA B 1 226 ? 7.242 29.906 8.43 1 98.88 226 ALA B CA 1
ATOM 3875 C C . ALA B 1 226 ? 8.656 30.438 8.273 1 98.88 226 ALA B C 1
ATOM 3877 O O . ALA B 1 226 ? 8.914 31.625 8.531 1 98.88 226 ALA B O 1
ATOM 3878 N N . VAL B 1 227 ? 9.57 29.594 7.895 1 98.88 227 VAL B N 1
ATOM 3879 C CA . VAL B 1 227 ? 10.953 30.016 7.707 1 98.88 227 VAL B CA 1
ATOM 3880 C C . VAL B 1 227 ? 11.031 31.016 6.555 1 98.88 227 VAL B C 1
ATOM 3882 O O . VAL B 1 227 ? 11.711 32.031 6.66 1 98.88 227 VAL B O 1
ATOM 3885 N N . ALA B 1 228 ? 10.383 30.734 5.453 1 98.81 228 ALA B N 1
ATOM 3886 C CA . ALA B 1 228 ? 10.367 31.656 4.324 1 98.81 228 ALA B CA 1
ATOM 3887 C C . ALA B 1 228 ? 9.859 33.031 4.746 1 98.81 228 ALA B C 1
ATOM 3889 O O . ALA B 1 228 ? 10.43 34.062 4.367 1 98.81 228 ALA B O 1
ATOM 3890 N N . ARG B 1 229 ? 8.781 33.031 5.496 1 98.56 229 ARG B N 1
ATOM 3891 C CA . ARG B 1 229 ? 8.227 34.281 5.992 1 98.56 229 ARG B CA 1
ATOM 3892 C C . ARG B 1 229 ? 9.227 35 6.883 1 98.56 229 ARG B C 1
ATOM 3894 O O . ARG B 1 229 ? 9.43 36.219 6.738 1 98.56 229 ARG B O 1
ATOM 3901 N N . ARG B 1 230 ? 9.828 34.281 7.812 1 98.19 230 ARG B N 1
ATOM 3902 C CA . ARG B 1 230 ? 10.805 34.812 8.742 1 98.19 230 ARG B CA 1
ATOM 3903 C C . ARG B 1 230 ? 11.969 35.469 7.996 1 98.19 230 ARG B C 1
ATOM 3905 O O . ARG B 1 230 ? 12.523 36.469 8.438 1 98.19 230 ARG B O 1
ATOM 3912 N N . LEU B 1 231 ? 12.312 34.906 6.914 1 98 231 LEU B N 1
ATOM 3913 C CA . LEU B 1 231 ? 13.438 35.375 6.113 1 98 231 LEU B CA 1
ATOM 3914 C C . LEU B 1 231 ? 12.977 36.469 5.145 1 98 231 LEU B C 1
ATOM 3916 O O . LEU B 1 231 ? 13.781 36.969 4.355 1 98 231 LEU B O 1
ATOM 3920 N N . GLY B 1 232 ? 11.695 36.75 5.164 1 97.56 232 GLY B N 1
ATOM 3921 C CA . GLY B 1 232 ? 11.156 37.844 4.34 1 97.56 232 GLY B CA 1
ATOM 3922 C C . GLY B 1 232 ? 10.953 37.438 2.893 1 97.56 232 GLY B C 1
ATOM 3923 O O . GLY B 1 232 ? 10.914 38.281 2.004 1 97.56 232 GLY B O 1
ATOM 3924 N N . LEU B 1 233 ? 10.844 36.156 2.676 1 97.88 233 LEU B N 1
ATOM 3925 C CA . LEU B 1 233 ? 10.789 35.656 1.307 1 97.88 233 LEU B CA 1
ATOM 3926 C C . LEU B 1 233 ? 9.352 35.531 0.823 1 97.88 233 LEU B C 1
ATOM 3928 O O . LEU B 1 233 ? 9.102 35.469 -0.383 1 97.88 233 LEU B O 1
ATOM 3932 N N . VAL B 1 234 ? 8.367 35.406 1.73 1 97.94 234 VAL B N 1
ATOM 3933 C CA . VAL B 1 234 ? 6.953 35.281 1.374 1 97.94 234 VAL B CA 1
ATOM 3934 C C . VAL B 1 234 ? 6.105 36.125 2.309 1 97.94 234 VAL B C 1
ATOM 3936 O O . VAL B 1 234 ? 6.602 36.625 3.322 1 97.94 234 VAL B O 1
ATOM 3939 N N . GLY B 1 235 ? 4.816 36.312 1.936 1 96.94 235 GLY B N 1
ATOM 3940 C CA . GLY B 1 235 ? 3.879 37.062 2.75 1 96.94 235 GLY B CA 1
ATOM 3941 C C . GLY B 1 235 ? 3.121 36.188 3.742 1 96.94 235 GLY B C 1
ATOM 3942 O O . GLY B 1 235 ? 3.627 35.156 4.191 1 96.94 235 GLY B O 1
ATOM 3943 N N . GLU B 1 236 ? 1.949 36.688 4.066 1 98.12 236 GLU B N 1
ATOM 3944 C CA . GLU B 1 236 ? 1.156 36.062 5.129 1 98.12 236 GLU B CA 1
ATOM 3945 C C . GLU B 1 236 ? 0.423 34.812 4.629 1 98.12 236 GLU B C 1
ATOM 3947 O O . GLU B 1 236 ? -0.12 34.062 5.426 1 98.12 236 GLU B O 1
ATOM 3952 N N . THR B 1 237 ? 0.279 34.719 3.371 1 98.38 237 THR B N 1
ATOM 3953 C CA . THR B 1 237 ? -0.317 33.531 2.752 1 98.38 237 THR B CA 1
ATOM 3954 C C . THR B 1 237 ? 0.562 33 1.618 1 98.38 237 THR B C 1
ATOM 3956 O O . THR B 1 237 ? 1.058 33.781 0.803 1 98.38 237 THR B O 1
ATOM 3959 N N . VAL B 1 238 ? 0.778 31.734 1.618 1 98.31 238 VAL B N 1
ATOM 3960 C CA . VAL B 1 238 ? 1.634 31.172 0.577 1 98.31 238 VAL B CA 1
ATOM 3961 C C . VAL B 1 238 ? 1.14 29.781 0.195 1 98.31 238 VAL B C 1
ATOM 3963 O O . VAL B 1 238 ? 0.708 29.016 1.056 1 98.31 238 VAL B O 1
ATOM 3966 N N . GLU B 1 239 ? 1.139 29.484 -1.061 1 98.56 239 GLU B N 1
ATOM 3967 C CA . GLU B 1 239 ? 0.855 28.141 -1.555 1 98.56 239 GLU B CA 1
ATOM 3968 C C . GLU B 1 239 ? 2.09 27.25 -1.467 1 98.56 239 GLU B C 1
ATOM 3970 O O . GLU B 1 239 ? 3.201 27.688 -1.77 1 98.56 239 GLU B O 1
ATOM 3975 N N . VAL B 1 240 ? 1.929 26.078 -0.973 1 98.75 240 VAL B N 1
ATOM 3976 C CA . VAL B 1 240 ? 2.99 25.094 -0.84 1 98.75 240 VAL B CA 1
ATOM 3977 C C . VAL B 1 240 ? 2.637 23.844 -1.646 1 98.75 240 VAL B C 1
ATOM 3979 O O . VAL B 1 240 ? 1.592 23.234 -1.421 1 98.75 240 VAL B O 1
ATOM 3982 N N . MET B 1 241 ? 3.471 23.531 -2.588 1 98.62 241 MET B N 1
ATOM 3983 C CA . MET B 1 241 ? 3.281 22.312 -3.381 1 98.62 241 MET B CA 1
ATOM 3984 C C . MET B 1 241 ? 4.137 21.172 -2.844 1 98.62 241 MET B C 1
ATOM 3986 O O . MET B 1 241 ? 5.367 21.234 -2.912 1 98.62 241 MET B O 1
ATOM 3990 N N . THR B 1 242 ? 3.512 20.188 -2.291 1 98.31 242 THR B N 1
ATOM 3991 C CA . THR B 1 242 ? 4.203 18.969 -1.881 1 98.31 242 THR B CA 1
ATOM 3992 C C . THR B 1 242 ? 4.164 17.922 -2.992 1 98.31 242 THR B C 1
ATOM 3994 O O . THR B 1 242 ? 3.514 18.125 -4.02 1 98.31 242 THR B O 1
ATOM 3997 N N . LYS B 1 243 ? 4.848 16.828 -2.775 1 96.94 243 LYS B N 1
ATOM 3998 C CA . LYS B 1 243 ? 4.812 15.734 -3.752 1 96.94 243 LYS B CA 1
ATOM 3999 C C . LYS B 1 243 ? 3.396 15.203 -3.93 1 96.94 243 LYS B C 1
ATOM 4001 O O . LYS B 1 243 ? 3.025 14.766 -5.02 1 96.94 243 LYS B O 1
ATOM 4006 N N . GLY B 1 244 ? 2.574 15.266 -2.871 1 97.94 244 GLY B N 1
ATOM 4007 C CA . GLY B 1 244 ? 1.243 14.68 -2.881 1 97.94 244 GLY B CA 1
ATOM 4008 C C . GLY B 1 244 ? 0.163 15.656 -3.305 1 97.94 244 GLY B C 1
ATOM 4009 O O . GLY B 1 244 ? -0.984 15.266 -3.525 1 97.94 244 GLY B O 1
ATOM 4010 N N . GLY B 1 245 ? 0.513 16.922 -3.336 1 97.81 245 GLY B N 1
ATOM 4011 C CA . GLY B 1 245 ? -0.489 17.906 -3.725 1 97.81 245 GLY B CA 1
ATOM 4012 C C . GLY B 1 245 ? -0.326 19.234 -3.016 1 97.81 245 GLY B C 1
ATOM 4013 O O . GLY B 1 245 ? 0.63 19.438 -2.264 1 97.81 245 GLY B O 1
ATOM 4014 N N . PRO B 1 246 ? -1.247 20.078 -3.227 1 98.12 246 PRO B N 1
ATOM 4015 C CA . PRO B 1 246 ? -1.12 21.453 -2.752 1 98.12 246 PRO B CA 1
ATOM 4016 C C . PRO B 1 246 ? -1.604 21.641 -1.314 1 98.12 246 PRO B C 1
ATOM 4018 O O . PRO B 1 246 ? -2.525 20.938 -0.88 1 98.12 246 PRO B O 1
ATOM 4021 N N . LEU B 1 247 ? -1 22.578 -0.691 1 98.62 247 LEU B N 1
ATOM 4022 C CA . LEU B 1 247 ? -1.454 23.156 0.567 1 98.62 247 LEU B CA 1
ATOM 4023 C C . LEU B 1 247 ? -1.403 24.672 0.512 1 98.62 247 LEU B C 1
ATOM 4025 O O . LEU B 1 247 ? -0.729 25.25 -0.347 1 98.62 247 LEU B O 1
ATOM 4029 N N . ARG B 1 248 ? -2.184 25.281 1.341 1 98.5 248 ARG B N 1
ATOM 4030 C CA . ARG B 1 248 ? -2.123 26.719 1.573 1 98.5 248 ARG B CA 1
ATOM 4031 C C . ARG B 1 248 ? -1.829 27.016 3.039 1 98.5 248 ARG B C 1
ATOM 4033 O O . ARG B 1 248 ? -2.562 26.594 3.928 1 98.5 248 ARG B O 1
ATOM 4040 N N . ILE B 1 249 ? -0.754 27.703 3.252 1 98.75 249 ILE B N 1
ATOM 4041 C CA . ILE B 1 249 ? -0.382 28.094 4.605 1 98.75 249 ILE B CA 1
ATOM 4042 C C . ILE B 1 249 ? -0.616 29.594 4.789 1 98.75 249 ILE B C 1
ATOM 4044 O O . ILE B 1 249 ? -0.255 30.391 3.926 1 98.75 249 ILE B O 1
ATOM 4048 N N . SER B 1 250 ? -1.23 29.953 5.832 1 98.75 250 SER B N 1
ATOM 4049 C CA . SER B 1 250 ? -1.444 31.344 6.172 1 98.75 250 SER B CA 1
ATOM 4050 C C . SER B 1 250 ? -1.097 31.625 7.633 1 98.75 250 SER B C 1
ATOM 4052 O O . SER B 1 250 ? -1.021 30.688 8.438 1 98.75 250 SER B O 1
ATOM 4054 N N . PHE B 1 251 ? -0.849 32.906 7.898 1 98.56 251 PHE B N 1
ATOM 4055 C CA . PHE B 1 251 ? -0.504 33.344 9.25 1 98.56 251 PHE B CA 1
ATOM 4056 C C . PHE B 1 251 ? -1.434 34.438 9.727 1 98.56 251 PHE B C 1
ATOM 4058 O O . PHE B 1 251 ? -1.756 35.344 8.961 1 98.56 251 PHE B O 1
ATOM 4065 N N . ALA B 1 252 ? -1.977 34.344 10.789 1 97.81 252 ALA B N 1
ATOM 4066 C CA . ALA B 1 252 ? -2.652 35.406 11.531 1 97.81 252 ALA B CA 1
ATOM 4067 C C . ALA B 1 252 ? -1.867 35.781 12.781 1 97.81 252 ALA B C 1
ATOM 4069 O O . ALA B 1 252 ? -1.994 35.125 13.82 1 97.81 252 ALA B O 1
ATOM 4070 N N . GLY B 1 253 ? -1.163 36.812 12.711 1 96.69 253 GLY B N 1
ATOM 4071 C CA . GLY B 1 253 ? -0.149 37.031 13.727 1 96.69 253 GLY B CA 1
ATOM 4072 C C . GLY B 1 253 ? 0.937 35.969 13.719 1 96.69 253 GLY B C 1
ATOM 4073 O O . GLY B 1 253 ? 1.564 35.719 12.688 1 96.69 253 GLY B O 1
ATOM 4074 N N . GLU B 1 254 ? 1.039 35.312 14.852 1 95.88 254 GLU B N 1
ATOM 4075 C CA . GLU B 1 254 ? 2.074 34.281 14.953 1 95.88 254 GLU B CA 1
ATOM 4076 C C . GLU B 1 254 ? 1.494 32.906 14.734 1 95.88 254 GLU B C 1
ATOM 4078 O O . GLU B 1 254 ? 2.236 31.922 14.641 1 95.88 254 GLU B O 1
ATOM 4083 N N . LYS B 1 255 ? 0.222 32.875 14.586 1 97.5 255 LYS B N 1
ATOM 4084 C CA . LYS B 1 255 ? -0.434 31.562 14.453 1 97.5 255 LYS B CA 1
ATOM 4085 C C . LYS B 1 255 ? -0.463 31.109 12.992 1 97.5 255 LYS B C 1
ATOM 4087 O O . LYS B 1 255 ? -0.777 31.906 12.102 1 97.5 255 LYS B O 1
ATOM 4092 N N . ALA B 1 256 ? -0.113 29.953 12.82 1 98.38 256 ALA B N 1
ATOM 4093 C CA . ALA B 1 256 ? -0.118 29.359 11.477 1 98.38 256 ALA B CA 1
ATOM 4094 C C . ALA B 1 256 ? -1.392 28.562 11.234 1 98.38 256 ALA B C 1
ATOM 4096 O O . ALA B 1 256 ? -1.898 27.906 12.148 1 98.38 256 ALA B O 1
ATOM 4097 N N . PHE B 1 257 ? -1.887 28.578 10.008 1 98.62 257 PHE B N 1
ATOM 4098 C CA . PHE B 1 257 ? -3.023 27.797 9.539 1 98.62 257 PHE B CA 1
ATOM 4099 C C . PHE B 1 257 ? -2.676 27.047 8.258 1 98.62 257 PHE B C 1
ATOM 4101 O O . PHE B 1 257 ? -1.997 27.594 7.379 1 98.62 257 PHE B O 1
ATOM 4108 N N . MET B 1 258 ? -3.098 25.844 8.188 1 98.75 258 MET B N 1
ATOM 4109 C CA . MET B 1 258 ? -2.902 25.016 6.996 1 98.75 258 MET B CA 1
ATOM 4110 C C . MET B 1 258 ? -4.242 24.625 6.383 1 98.75 258 MET B C 1
ATOM 4112 O O . MET B 1 258 ? -5.137 24.156 7.09 1 98.75 258 MET B O 1
ATOM 4116 N N . GLU B 1 259 ? -4.402 24.859 5.207 1 98.56 259 GLU B N 1
ATOM 4117 C CA . GLU B 1 259 ? -5.57 24.422 4.438 1 98.56 259 GLU B CA 1
ATOM 4118 C C . GLU B 1 259 ? -5.172 23.453 3.328 1 98.56 259 GLU B C 1
ATOM 4120 O O . GLU B 1 259 ? -4.16 23.656 2.65 1 98.56 259 GLU B O 1
ATOM 4125 N N . GLY B 1 260 ? -5.898 22.406 3.193 1 98.5 260 GLY B N 1
ATOM 4126 C CA . GLY B 1 260 ? -5.598 21.438 2.154 1 98.5 260 GLY B CA 1
ATOM 4127 C C . GLY B 1 260 ? -6.785 20.562 1.787 1 98.5 260 GLY B C 1
ATOM 4128 O O . GLY B 1 260 ? -7.801 20.562 2.486 1 98.5 260 GLY B O 1
ATOM 4129 N N . PRO B 1 261 ? -6.676 19.875 0.688 1 98.5 261 PRO B N 1
ATOM 4130 C CA . PRO B 1 261 ? -7.758 19 0.235 1 98.5 261 PRO B CA 1
ATOM 4131 C C . PRO B 1 261 ? -7.789 17.656 0.975 1 98.5 261 PRO B C 1
ATOM 4133 O O . PRO B 1 261 ? -6.859 17.344 1.723 1 98.5 261 PRO B O 1
ATOM 4136 N N . ALA B 1 262 ? -8.812 16.969 0.874 1 98.62 262 ALA B N 1
ATOM 4137 C CA . ALA B 1 262 ? -8.992 15.555 1.189 1 98.62 262 ALA B CA 1
ATOM 4138 C C . ALA B 1 262 ? -9.875 14.867 0.149 1 98.62 262 ALA B C 1
ATOM 4140 O O . ALA B 1 262 ? -10.828 15.469 -0.358 1 98.62 262 ALA B O 1
ATOM 4141 N N . VAL B 1 263 ? -9.562 13.672 -0.154 1 98.12 263 VAL B N 1
ATOM 4142 C CA . VAL B 1 263 ? -10.234 12.961 -1.231 1 98.12 263 VAL B CA 1
ATOM 4143 C C . VAL B 1 263 ? -10.719 11.602 -0.725 1 98.12 263 VAL B C 1
ATOM 4145 O O . VAL B 1 263 ? -9.977 10.875 -0.059 1 98.12 263 VAL B O 1
ATOM 4148 N N . THR B 1 264 ? -12.031 11.312 -0.958 1 98.5 264 THR B N 1
ATOM 4149 C CA . THR B 1 264 ? -12.547 9.977 -0.66 1 98.5 264 THR B CA 1
ATOM 4150 C C . THR B 1 264 ? -12.195 9 -1.775 1 98.5 264 THR B C 1
ATOM 4152 O O . THR B 1 264 ? -12.5 9.242 -2.945 1 98.5 264 THR B O 1
ATOM 4155 N N . VAL B 1 265 ? -11.586 7.902 -1.43 1 98.38 265 VAL B N 1
ATOM 4156 C CA . VAL B 1 265 ? -11.156 6.906 -2.404 1 98.38 265 VAL B CA 1
ATOM 4157 C C . VAL B 1 265 ? -12.273 5.883 -2.619 1 98.38 265 VAL B C 1
ATOM 4159 O O . VAL B 1 265 ? -12.664 5.609 -3.756 1 98.38 265 VAL B O 1
ATOM 4162 N N . CYS B 1 266 ? -12.742 5.301 -1.533 1 98.56 266 CYS B N 1
ATOM 4163 C CA . CYS B 1 266 ? -13.805 4.297 -1.588 1 98.56 266 CYS B CA 1
ATOM 4164 C C . CYS B 1 266 ? -14.484 4.148 -0.232 1 98.56 266 CYS B C 1
ATOM 4166 O O . CYS B 1 266 ? -14.008 4.684 0.769 1 98.56 266 CYS B O 1
ATOM 4168 N N . ARG B 1 267 ? -15.594 3.58 -0.245 1 98.38 267 ARG B N 1
ATOM 4169 C CA . ARG B 1 267 ? -16.312 3.131 0.938 1 98.38 267 ARG B CA 1
ATOM 4170 C C . ARG B 1 267 ? -16.672 1.649 0.836 1 98.38 267 ARG B C 1
ATOM 4172 O O . ARG B 1 267 ? -16.922 1.139 -0.258 1 98.38 267 ARG B O 1
ATOM 4179 N N . GLY B 1 268 ? -16.594 0.967 2.004 1 98.06 268 GLY B N 1
ATOM 4180 C CA . GLY B 1 268 ? -16.906 -0.451 1.928 1 98.06 268 GLY B CA 1
ATOM 4181 C C . GLY B 1 268 ? -17.062 -1.102 3.289 1 98.06 268 GLY B C 1
ATOM 4182 O O . GLY B 1 268 ? -17.281 -0.416 4.293 1 98.06 268 GLY B O 1
ATOM 4183 N N . VAL B 1 269 ? -17.094 -2.445 3.27 1 98.5 269 VAL B N 1
ATOM 4184 C CA . VAL B 1 269 ? -17.219 -3.273 4.465 1 98.5 269 VAL B CA 1
ATOM 4185 C C . VAL B 1 269 ? -16.047 -4.262 4.527 1 98.5 269 VAL B C 1
ATOM 4187 O O . VAL B 1 269 ? -15.695 -4.883 3.523 1 98.5 269 VAL B O 1
ATOM 4190 N N . VAL B 1 270 ? -15.461 -4.309 5.68 1 98.19 270 VAL B N 1
ATOM 4191 C CA . VAL B 1 270 ? -14.383 -5.266 5.902 1 98.19 270 VAL B CA 1
ATOM 4192 C C . VAL B 1 270 ? -14.945 -6.684 5.934 1 98.19 270 VAL B C 1
ATOM 4194 O O . VAL B 1 270 ? -16 -6.926 6.527 1 98.19 270 VAL B O 1
ATOM 4197 N N . SER B 1 271 ? -14.25 -7.613 5.352 1 97.12 271 SER B N 1
ATOM 4198 C CA . SER B 1 271 ? -14.727 -8.992 5.289 1 97.12 271 SER B CA 1
ATOM 4199 C C . SER B 1 271 ? -14.648 -9.664 6.66 1 97.12 271 SER B C 1
ATOM 4201 O O . SER B 1 271 ? -13.812 -9.297 7.492 1 97.12 271 SER B O 1
ATOM 4203 N N . ASP B 1 272 ? -15.445 -10.695 6.828 1 94.12 272 ASP B N 1
ATOM 4204 C CA . ASP B 1 272 ? -15.422 -11.484 8.055 1 94.12 272 ASP B CA 1
ATOM 4205 C C . ASP B 1 272 ? -14.086 -12.219 8.203 1 94.12 272 ASP B C 1
ATOM 4207 O O . ASP B 1 272 ? -13.625 -12.445 9.32 1 94.12 272 ASP B O 1
ATOM 4211 N N . GLU B 1 273 ? -13.508 -12.586 7.109 1 93.44 273 GLU B N 1
ATOM 4212 C CA . GLU B 1 273 ? -12.234 -13.312 7.125 1 93.44 273 GLU B CA 1
ATOM 4213 C C . GLU B 1 273 ? -11.141 -12.477 7.781 1 93.44 273 GLU B C 1
ATOM 4215 O O . GLU B 1 273 ? -10.281 -13.023 8.484 1 93.44 273 GLU B O 1
ATOM 4220 N N . ILE B 1 274 ? -11.203 -11.211 7.523 1 93.81 274 ILE B N 1
ATOM 4221 C CA . ILE B 1 274 ? -10.234 -10.297 8.117 1 93.81 274 ILE B CA 1
ATOM 4222 C C . ILE B 1 274 ? -10.586 -10.055 9.586 1 93.81 274 ILE B C 1
ATOM 4224 O O . ILE B 1 274 ? -9.703 -10.023 10.445 1 93.81 274 ILE B O 1
ATOM 4228 N N . LEU B 1 275 ? -11.867 -9.906 9.852 1 89.12 275 LEU B N 1
ATOM 4229 C CA . LEU B 1 275 ? -12.328 -9.625 11.203 1 89.12 275 LEU B CA 1
ATOM 4230 C C . LEU B 1 275 ? -12.016 -10.781 12.141 1 89.12 275 LEU B C 1
ATOM 4232 O O . LEU B 1 275 ? -11.766 -10.578 13.328 1 89.12 275 LEU B O 1
ATOM 4236 N N . GLN B 1 276 ? -11.977 -11.953 11.617 1 86.56 276 GLN B N 1
ATOM 4237 C CA . GLN B 1 276 ? -11.703 -13.141 12.43 1 86.56 276 GLN B CA 1
ATOM 4238 C C . GLN B 1 276 ? -10.227 -13.211 12.812 1 86.56 276 GLN B C 1
ATOM 4240 O O . GLN B 1 276 ? -9.867 -13.875 13.797 1 86.56 276 GLN B O 1
ATOM 4245 N N . THR B 1 277 ? -9.414 -12.625 12.016 1 78.88 277 THR B N 1
ATOM 4246 C CA . THR B 1 277 ? -8 -12.578 12.375 1 78.88 277 THR B CA 1
ATOM 4247 C C . THR B 1 277 ? -7.766 -11.617 13.539 1 78.88 277 THR B C 1
ATOM 4249 O O . THR B 1 277 ? -6.73 -11.68 14.203 1 78.88 277 THR B O 1
ATOM 4252 N N . LEU B 1 278 ? -8.734 -10.703 13.727 1 66.94 278 LEU B N 1
ATOM 4253 C CA . LEU B 1 278 ? -8.664 -9.727 14.812 1 66.94 278 LEU B CA 1
ATOM 4254 C C . LEU B 1 278 ? -9.031 -10.375 16.141 1 66.94 278 LEU B C 1
ATOM 4256 O O . LEU B 1 278 ? -8.656 -9.875 17.203 1 66.94 278 LEU B O 1
ATOM 4260 N N . GLN B 1 279 ? -9.836 -11.492 16.156 1 59.31 279 GLN B N 1
ATOM 4261 C CA . GLN B 1 279 ? -10.273 -12.141 17.391 1 59.31 279 GLN B CA 1
ATOM 4262 C C . GLN B 1 279 ? -9.25 -13.164 17.859 1 59.31 279 GLN B C 1
ATOM 4264 O O . GLN B 1 279 ? -8.594 -13.82 17.062 1 59.31 279 GLN B O 1
#

Organism: Methanothrix thermoacetophila (strain DSM 6194 / JCM 14653 / NBRC 101360 / PT) (NCBI:txid349307)

Solvent-accessible surface area (backbone atoms only — not comparable to full-atom values): 28304 Å² total; per-residue (Å²): 131,86,75,49,56,38,34,34,28,19,17,33,42,48,17,30,36,33,36,77,24,62,91,42,83,79,65,59,79,91,43,44,36,60,44,20,32,47,43,19,29,58,40,77,23,56,31,31,66,20,31,35,36,36,31,67,43,95,87,31,76,30,20,48,46,38,26,27,46,86,27,50,73,53,46,77,50,67,38,55,52,30,31,51,48,49,54,37,39,77,69,65,76,47,67,52,64,47,34,34,29,35,76,76,42,76,40,56,36,38,50,49,72,56,101,90,38,46,37,30,35,35,68,56,46,59,68,32,45,41,14,76,70,33,49,31,64,73,75,54,64,42,66,65,39,82,53,97,91,36,54,34,23,43,30,13,38,90,53,31,30,36,36,30,78,37,94,64,83,91,59,66,56,84,72,53,36,57,60,60,22,64,24,78,55,23,78,82,36,25,24,29,32,44,29,30,83,64,99,39,37,37,43,50,38,33,35,63,92,75,74,42,70,53,40,54,50,56,51,54,51,47,38,49,50,50,52,35,32,74,72,64,73,48,67,58,59,46,45,34,36,35,77,34,40,63,34,39,37,34,48,64,85,67,34,34,33,42,29,32,44,38,43,57,35,31,40,34,31,49,27,67,70,48,54,54,70,68,102,132,86,75,49,56,38,34,35,28,16,18,33,41,49,18,30,37,32,36,77,23,62,92,43,83,81,64,58,79,94,44,46,36,61,44,21,33,48,42,19,29,60,38,75,24,57,30,32,66,20,31,35,35,37,30,66,43,93,86,31,76,28,21,47,46,39,26,28,47,85,27,49,72,54,47,76,50,67,40,55,52,31,33,52,48,49,54,38,38,76,69,63,76,46,67,52,64,46,33,34,28,36,75,76,43,76,41,57,36,39,49,52,73,57,100,89,39,45,35,29,33,37,69,57,46,60,67,32,46,41,14,77,70,34,49,30,63,72,75,55,65,42,66,64,39,82,52,96,91,36,53,35,24,43,32,14,38,91,54,31,30,36,36,30,78,38,94,63,84,92,58,65,56,84,72,53,36,57,59,60,22,66,25,78,54,22,79,82,36,25,24,29,33,44,29,30,85,65,99,39,37,37,43,50,37,33,36,63,92,75,74,41,70,51,39,55,52,56,52,55,53,47,36,48,50,51,51,34,32,74,71,66,73,49,67,57,59,46,46,35,36,34,77,35,41,64,34,39,37,36,48,65,85,67,35,33,32,41,30,31,44,38,44,56,33,32,40,34,32,48,27,66,70,49,54,54,70,69,103

pLDDT: mean 96.79, std 5.41, range [41.5, 98.94]